Protein 9H2D (pdb70)

Organism: Homo sapiens (NCBI:txid9606)

Foldseek 3Di:
DDDDVLCLVVLLVVLLCVQLDPPLQALVNLVVLVVNLVVLLVSLVVCVVVVVDPDVSSVVSVVSNLLSLLSNLLSLLRVDPLSLVLNLLSLVLCLLVQLRHQNLVSLLSNLVSCVVVPVNLSNLQSLVQSLLLQVCLVVVHLVPDDCVQQVQASRDSDHDRDNDRSDDPVSNVVSVVVSVVVVVDDDNHADDDPLRARFQGQASSVPGHGAQQASRRGTGADDQWDAFQAPSYIHRVVSVVSLVVCCVVPVRPSSVVSVVVVCVSRPHDD/DDDVLLVLLLCVLLDPDLQALVNLVVLVVNLVVLLVVLVVVPPDVNVVSVVSNLLSLLSNLLSLLRVFVLSLVLNLLSLVLCLLVLLSHQNLVSLCSNLVSCVVVVVNLSNLVSLVVSLVLQVVLVVVDLVVDDPVQQPQASRDRDHDRDNDRSDDPVVNVVSVVVNVVVVVVPPDDNHADDDPLRGRFQGQARSVPGHRAQAASRRGTGAPDCWDAFPAPSYIHRVVSVVSLVVSCVVPVRPSSVVSVVVCCVNRPHD

Nearest PDB structures (foldseek):
  9h2d-assembly1_A  TM=1.004E+00  e=1.108E-40  Homo sapiens
  9h2d-assembly2_B  TM=9.892E-01  e=3.860E-35  Homo sapiens
  2fbn-assembly1_B  TM=4.652E-01  e=8.763E-01  Plasmodium falciparum
  6z0c-assembly4_D  TM=2.435E-01  e=2.844E+00  Escherichia coli
  9h2d-assembly2_B  TM=1.004E+00  e=1.175E-40  Homo sapiens

Structure (mmCIF, N/CA/C/O backbone):
data_9H2D
#
_entry.id   9H2D
#
_cell.length_a   46.967
_cell.length_b   90.507
_cell.length_c   67.423
_cell.angle_alpha   90.00
_cell.angle_beta   97.42
_cell.angle_gamma   90.00
#
_symmetry.space_group_name_H-M   'P 1 21 1'
#
loop_
_entity.id
_entity.type
_entity.pdbx_description
1 polymer 'Intraflagellar transport protein 172 homolog'
2 non-polymer '4-(2-HYDROXYETHYL)-1-PIPERAZINE ETHANESULFONIC ACID'
3 non-polymer 'CHLORIDE ION'
4 water water
#
loop_
_atom_site.group_PDB
_atom_site.id
_atom_site.type_symbol
_atom_site.label_atom_id
_atom_site.label_alt_id
_atom_site.label_comp_id
_atom_site.label_asym_id
_atom_site.label_entity_id
_atom_site.label_seq_id
_atom_site.pdbx_PDB_ins_code
_atom_site.Cartn_x
_atom_site.Cartn_y
_atom_site.Cartn_z
_atom_site.occupancy
_atom_site.B_iso_or_equiv
_atom_site.auth_seq_id
_atom_site.auth_comp_id
_atom_site.auth_asym_id
_atom_site.auth_atom_id
_atom_site.pdbx_PDB_model_num
ATOM 1 N N . ALA A 1 1 ? 42.140 -17.455 19.433 1.00 95.58 1471 ALA A N 1
ATOM 2 C CA . ALA A 1 1 ? 41.028 -18.220 18.871 1.00 110.19 1471 ALA A CA 1
ATOM 3 C C . ALA A 1 1 ? 41.175 -19.715 19.163 1.00 107.07 1471 ALA A C 1
ATOM 4 O O . ALA A 1 1 ? 41.996 -20.394 18.529 1.00 122.96 1471 ALA A O 1
ATOM 6 N N . PRO A 1 2 ? 40.395 -20.223 20.149 1.00 79.01 1472 PRO A N 1
ATOM 7 C CA . PRO A 1 2 ? 40.449 -21.653 20.484 1.00 78.76 1472 PRO A CA 1
ATOM 8 C C . PRO A 1 2 ? 39.261 -22.433 19.946 1.00 77.37 1472 PRO A C 1
ATOM 9 O O . PRO A 1 2 ? 38.198 -21.859 19.693 1.00 78.10 1472 PRO A O 1
ATOM 13 N N . ALA A 1 3 ? 39.422 -23.741 19.787 1.00 76.60 1473 ALA A N 1
ATOM 14 C CA . ALA A 1 3 ? 38.339 -24.568 19.294 1.00 74.49 1473 ALA A CA 1
ATOM 15 C C . ALA A 1 3 ? 37.370 -24.916 20.413 1.00 72.19 1473 ALA A C 1
ATOM 16 O O . ALA A 1 3 ? 37.733 -25.000 21.590 1.00 72.61 1473 ALA A O 1
ATOM 18 N N . ASN A 1 4 ? 36.121 -25.126 20.024 1.00 69.85 1474 ASN A N 1
ATOM 19 C CA . ASN A 1 4 ? 35.048 -25.532 20.929 1.00 69.97 1474 ASN A CA 1
ATOM 20 C C . ASN A 1 4 ? 34.538 -26.893 20.479 1.00 66.83 1474 ASN A C 1
ATOM 21 O O . ASN A 1 4 ? 33.458 -26.990 19.887 1.00 74.76 1474 ASN A O 1
ATOM 26 N N . PRO A 1 5 ? 35.303 -27.963 20.723 1.00 68.47 1475 PRO A N 1
ATOM 27 C CA . PRO A 1 5 ? 34.940 -29.261 20.128 1.00 68.24 1475 PRO A CA 1
ATOM 28 C C . PRO A 1 5 ? 33.549 -29.756 20.506 1.00 65.48 1475 PRO A C 1
ATOM 29 O O . PRO A 1 5 ? 32.940 -30.475 19.707 1.00 64.75 1475 PRO A O 1
ATOM 33 N N . GLN A 1 6 ? 33.015 -29.387 21.670 1.00 64.22 1476 GLN A N 1
ATOM 34 C CA . GLN A 1 6 ? 31.673 -29.826 22.062 1.00 71.32 1476 GLN A CA 1
ATOM 35 C C . GLN A 1 6 ? 30.567 -28.824 21.720 1.00 67.84 1476 GLN A C 1
ATOM 36 O O . GLN A 1 6 ? 29.381 -29.141 21.913 1.00 58.04 1476 GLN A O 1
ATOM 42 N N . ASN A 1 7 ? 30.922 -27.639 21.201 1.00 60.41 1477 ASN A N 1
ATOM 43 C CA . ASN A 1 7 ? 29.986 -26.634 20.694 1.00 58.86 1477 ASN A CA 1
ATOM 44 C C . ASN A 1 7 ? 29.199 -25.939 21.793 1.00 57.37 1477 ASN A C 1
ATOM 45 O O . ASN A 1 7 ? 28.102 -25.451 21.540 1.00 55.71 1477 ASN A O 1
ATOM 50 N N . PHE A 1 8 ? 29.734 -25.902 23.016 1.00 65.60 1478 PHE A N 1
ATOM 51 C CA . PHE A 1 8 ? 29.072 -25.207 24.119 1.00 62.44 1478 PHE A CA 1
ATOM 52 C C . PHE A 1 8 ? 28.655 -23.785 23.735 1.00 56.32 1478 PHE A C 1
ATOM 53 O O . PHE A 1 8 ? 27.522 -23.370 23.995 1.00 54.71 1478 PHE A O 1
ATOM 61 N N . ASN A 1 9 ? 29.563 -23.027 23.104 1.00 57.83 1479 ASN A N 1
ATOM 62 C CA . ASN A 1 9 ? 29.265 -21.638 22.768 1.00 57.58 1479 ASN A CA 1
ATOM 63 C C . ASN A 1 9 ? 28.104 -21.547 21.792 1.00 55.96 1479 ASN A C 1
ATOM 64 O O . ASN A 1 9 ? 27.194 -20.730 21.976 1.00 63.36 1479 ASN A O 1
ATOM 69 N N . ILE A 1 10 ? 28.093 -22.410 20.777 1.00 56.01 1480 ILE A N 1
ATOM 70 C CA . ILE A 1 10 ? 27.046 -22.368 19.762 1.00 54.68 1480 ILE A CA 1
ATOM 71 C C . ILE A 1 10 ? 25.682 -22.613 20.396 1.00 54.93 1480 ILE A C 1
ATOM 72 O O . ILE A 1 10 ? 24.715 -21.880 20.156 1.00 54.80 1480 ILE A O 1
ATOM 77 N N . TYR A 1 11 ? 25.580 -23.667 21.198 1.00 65.60 1481 TYR A N 1
ATOM 78 C CA . TYR A 1 11 ? 24.282 -24.034 21.741 1.00 61.55 1481 TYR A CA 1
ATOM 79 C C . TYR A 1 11 ? 23.807 -23.016 22.762 1.00 52.54 1481 TYR A C 1
ATOM 80 O O . TYR A 1 11 ? 22.622 -22.673 22.793 1.00 48.20 1481 TYR A O 1
ATOM 89 N N . LYS A 1 12 ? 24.721 -22.509 23.597 1.00 59.21 1482 LYS A N 1
ATOM 90 C CA . LYS A 1 12 ? 24.337 -21.460 24.532 1.00 56.09 1482 LYS A CA 1
ATOM 91 C C . LYS A 1 12 ? 23.812 -20.245 23.776 1.00 53.10 1482 LYS A C 1
ATOM 92 O O . LYS A 1 12 ? 22.796 -19.651 24.160 1.00 48.91 1482 LYS A O 1
ATOM 98 N N A ARG A 1 13 ? 24.479 -19.893 22.670 0.47 52.37 1483 ARG A N 1
ATOM 99 N N B ARG A 1 13 ? 24.475 -19.870 22.685 0.53 51.96 1483 ARG A N 1
ATOM 100 C CA A ARG A 1 13 ? 24.078 -18.743 21.868 0.47 55.04 1483 ARG A CA 1
ATOM 101 C CA B ARG A 1 13 ? 24.065 -18.669 21.973 0.53 55.27 1483 ARG A CA 1
ATOM 102 C C A ARG A 1 13 ? 22.685 -18.934 21.285 0.47 53.49 1483 ARG A C 1
ATOM 103 C C B ARG A 1 13 ? 22.696 -18.841 21.329 0.53 54.27 1483 ARG A C 1
ATOM 104 O O A ARG A 1 13 ? 21.858 -18.016 21.318 0.47 48.56 1483 ARG A O 1
ATOM 105 O O B ARG A 1 13 ? 21.890 -17.907 21.325 0.53 49.29 1483 ARG A O 1
ATOM 120 N N A ILE A 1 14 ? 22.415 -20.103 20.708 0.47 48.69 1484 ILE A N 1
ATOM 121 N N B ILE A 1 14 ? 22.416 -20.012 20.764 0.53 48.71 1484 ILE A N 1
ATOM 122 C CA A ILE A 1 14 ? 21.112 -20.284 20.077 0.47 49.64 1484 ILE A CA 1
ATOM 123 C CA B ILE A 1 14 ? 21.126 -20.178 20.108 0.53 49.57 1484 ILE A CA 1
ATOM 124 C C A ILE A 1 14 ? 20.005 -20.296 21.127 0.47 53.38 1484 ILE A C 1
ATOM 125 C C B ILE A 1 14 ? 20.007 -20.262 21.143 0.53 53.87 1484 ILE A C 1
ATOM 126 O O A ILE A 1 14 ? 18.925 -19.742 20.900 0.47 49.45 1484 ILE A O 1
ATOM 127 O O B ILE A 1 14 ? 18.918 -19.723 20.925 0.53 49.48 1484 ILE A O 1
ATOM 136 N N . PHE A 1 15 ? 20.265 -20.881 22.303 1.00 49.90 1485 PHE A N 1
ATOM 137 C CA . PHE A 1 15 ? 19.310 -20.775 23.407 1.00 50.44 1485 PHE A CA 1
ATOM 138 C C . PHE A 1 15 ? 19.011 -19.306 23.721 1.00 44.77 1485 PHE A C 1
ATOM 139 O O . PHE A 1 15 ? 17.847 -18.878 23.731 1.00 51.73 1485 PHE A O 1
ATOM 147 N N . THR A 1 16 ? 20.064 -18.523 23.970 1.00 48.19 1486 THR A N 1
ATOM 148 C CA . THR A 1 16 ? 19.896 -17.115 24.327 1.00 51.76 1486 THR A CA 1
ATOM 149 C C . THR A 1 16 ? 19.107 -16.363 23.264 1.00 57.72 1486 THR A C 1
ATOM 150 O O . THR A 1 16 ? 18.123 -15.681 23.565 1.00 60.95 1486 THR A O 1
ATOM 154 N N . ASP A 1 17 ? 19.506 -16.500 22.008 1.00 46.41 1487 ASP A N 1
ATOM 155 C CA . ASP A 1 17 ? 18.791 -15.837 20.930 1.00 47.90 1487 ASP A CA 1
ATOM 156 C C . ASP A 1 17 ? 17.334 -16.263 20.891 1.00 54.45 1487 ASP A C 1
ATOM 157 O O . ASP A 1 17 ? 16.440 -15.432 20.705 1.00 47.94 1487 ASP A O 1
ATOM 162 N N . MET A 1 18 ? 17.071 -17.561 21.053 1.00 58.49 1488 MET A N 1
ATOM 163 C CA . MET A 1 18 ? 15.718 -18.046 20.910 1.00 42.25 1488 MET A CA 1
ATOM 164 C C . MET A 1 18 ? 14.816 -17.486 22.003 1.00 49.01 1488 MET A C 1
ATOM 165 O O . MET A 1 18 ? 13.672 -17.118 21.739 1.00 40.84 1488 MET A O 1
ATOM 170 N N . VAL A 1 19 ? 15.301 -17.431 23.243 1.00 47.96 1489 VAL A N 1
ATOM 171 C CA . VAL A 1 19 ? 14.417 -16.983 24.317 1.00 44.47 1489 VAL A CA 1
ATOM 172 C C . VAL A 1 19 ? 14.275 -15.470 24.368 1.00 56.35 1489 VAL A C 1
ATOM 173 O O . VAL A 1 19 ? 13.373 -14.955 25.055 1.00 43.46 1489 VAL A O 1
ATOM 177 N N . SER A 1 20 ? 15.127 -14.736 23.654 1.00 43.00 1490 SER A N 1
ATOM 178 C CA . SER A 1 20 ? 14.945 -13.304 23.489 1.00 53.34 1490 SER A CA 1
ATOM 179 C C . SER A 1 20 ? 14.298 -12.949 22.155 1.00 52.73 1490 SER A C 1
ATOM 180 O O . SER A 1 20 ? 14.161 -11.764 21.849 1.00 58.25 1490 SER A O 1
ATOM 183 N N . SER A 1 21 ? 13.900 -13.942 21.353 1.00 56.28 1491 SER A N 1
ATOM 184 C CA . SER A 1 21 ? 13.332 -13.640 20.048 1.00 51.19 1491 SER A CA 1
ATOM 185 C C . SER A 1 21 ? 11.845 -13.288 20.188 1.00 53.94 1491 SER A C 1
ATOM 186 O O . SER A 1 21 ? 11.195 -13.674 21.169 1.00 49.50 1491 SER A O 1
ATOM 189 N N . PRO A 1 22 ? 11.308 -12.483 19.271 1.00 55.18 1492 PRO A N 1
ATOM 190 C CA . PRO A 1 22 ? 9.895 -12.098 19.356 1.00 48.20 1492 PRO A CA 1
ATOM 191 C C . PRO A 1 22 ? 8.966 -13.159 18.791 1.00 59.04 1492 PRO A C 1
ATOM 192 O O . PRO A 1 22 ? 9.371 -14.053 18.044 1.00 53.93 1492 PRO A O 1
ATOM 196 N N . GLY A 1 23 ? 7.690 -13.028 19.159 1.00 59.64 1493 GLY A N 1
ATOM 197 C CA . GLY A 1 23 ? 6.648 -13.851 18.576 1.00 57.70 1493 GLY A CA 1
ATOM 198 C C . GLY A 1 23 ? 6.687 -15.293 19.015 1.00 59.90 1493 GLY A C 1
ATOM 199 O O . GLY A 1 23 ? 6.308 -16.181 18.244 1.00 71.84 1493 GLY A O 1
ATOM 200 N N . THR A 1 24 ? 7.159 -15.556 20.228 1.00 48.01 1494 THR A N 1
ATOM 201 C CA . THR A 1 24 ? 7.355 -16.924 20.687 1.00 44.95 1494 THR A CA 1
ATOM 202 C C . THR A 1 24 ? 6.329 -17.360 21.720 1.00 46.20 1494 THR A C 1
ATOM 203 O O . THR A 1 24 ? 6.365 -18.525 22.146 1.00 40.68 1494 THR A O 1
ATOM 207 N N . ASN A 1 25 ? 5.422 -16.466 22.136 1.00 39.30 1495 ASN A N 1
ATOM 208 C CA . ASN A 1 25 ? 4.385 -16.791 23.122 1.00 52.13 1495 ASN A CA 1
ATOM 209 C C . ASN A 1 25 ? 3.063 -17.147 22.438 1.00 53.68 1495 ASN A C 1
ATOM 210 O O . ASN A 1 25 ? 2.047 -16.494 22.665 1.00 55.94 1495 ASN A O 1
ATOM 215 N N . CYS A 1 26 ? 3.075 -18.157 21.566 1.00 58.09 1496 CYS A N 1
ATOM 216 C CA . CYS A 1 26 ? 1.840 -18.615 20.924 1.00 52.70 1496 CYS A CA 1
ATOM 217 C C . CYS A 1 26 ? 2.022 -20.081 20.558 1.00 49.68 1496 CYS A C 1
ATOM 218 O O . CYS A 1 26 ? 3.152 -20.580 20.496 1.00 47.27 1496 CYS A O 1
ATOM 221 N N . ALA A 1 27 ? 0.893 -20.764 20.312 1.00 33.84 1497 ALA A N 1
ATOM 222 C CA . ALA A 1 27 ? 0.921 -22.169 19.892 1.00 37.58 1497 ALA A CA 1
ATOM 223 C C . ALA A 1 27 ? 1.757 -22.362 18.635 1.00 40.55 1497 ALA A C 1
ATOM 224 O O . ALA A 1 27 ? 2.486 -23.350 18.506 1.00 42.90 1497 ALA A O 1
ATOM 226 N N . GLU A 1 28 ? 1.680 -21.408 17.709 1.00 45.77 1498 GLU A N 1
ATOM 227 C CA . GLU A 1 28 ? 2.351 -21.532 16.424 1.00 50.09 1498 GLU A CA 1
ATOM 228 C C . GLU A 1 28 ? 3.866 -21.593 16.565 1.00 58.07 1498 GLU A C 1
ATOM 229 O O . GLU A 1 28 ? 4.552 -21.991 15.619 1.00 45.49 1498 GLU A O 1
ATOM 235 N N . ALA A 1 29 ? 4.401 -21.219 17.719 1.00 49.67 1499 ALA A N 1
ATOM 236 C CA . ALA A 1 29 ? 5.836 -21.279 17.928 1.00 54.90 1499 ALA A CA 1
ATOM 237 C C . ALA A 1 29 ? 6.319 -22.660 18.353 1.00 46.50 1499 ALA A C 1
ATOM 238 O O . ALA A 1 29 ? 7.534 -22.825 18.526 1.00 51.82 1499 ALA A O 1
ATOM 240 N N . TYR A 1 30 ? 5.413 -23.645 18.476 1.00 45.46 1500 TYR A N 1
ATOM 241 C CA . TYR A 1 30 ? 5.763 -24.921 19.097 1.00 45.48 1500 TYR A CA 1
ATOM 242 C C . TYR A 1 30 ? 7.031 -25.516 18.496 1.00 38.57 1500 TYR A C 1
ATOM 243 O O . TYR A 1 30 ? 7.980 -25.829 19.219 1.00 48.65 1500 TYR A O 1
ATOM 252 N N . HIS A 1 31 ? 7.086 -25.616 17.167 1.00 39.23 1501 HIS A N 1
ATOM 253 C CA . HIS A 1 31 ? 8.170 -26.348 16.521 1.00 53.48 1501 HIS A CA 1
ATOM 254 C C . HIS A 1 31 ? 9.510 -25.661 16.688 1.00 54.93 1501 HIS A C 1
ATOM 255 O O . HIS A 1 31 ? 10.534 -26.344 16.680 1.00 42.99 1501 HIS A O 1
ATOM 262 N N . SER A 1 32 ? 9.524 -24.345 16.918 1.00 42.48 1502 SER A N 1
ATOM 263 C CA . SER A 1 32 ? 10.794 -23.693 17.162 1.00 49.52 1502 SER A CA 1
ATOM 264 C C . SER A 1 32 ? 11.283 -24.012 18.558 1.00 46.74 1502 SER A C 1
ATOM 265 O O . SER A 1 32 ? 12.467 -24.293 18.758 1.00 41.26 1502 SER A O 1
ATOM 268 N N . TRP A 1 33 ? 10.369 -24.064 19.517 1.00 36.98 1503 TRP A N 1
ATOM 269 C CA . TRP A 1 33 ? 10.752 -24.439 20.873 1.00 45.17 1503 TRP A CA 1
ATOM 270 C C . TRP A 1 33 ? 11.138 -25.919 20.934 1.00 37.28 1503 TRP A C 1
ATOM 271 O O . TRP A 1 33 ? 12.194 -26.280 21.469 1.00 45.21 1503 TRP A O 1
ATOM 282 N N . ALA A 1 34 ? 10.313 -26.782 20.333 1.00 44.25 1504 ALA A N 1
ATOM 283 C CA . ALA A 1 34 ? 10.594 -28.212 20.321 1.00 47.45 1504 ALA A CA 1
ATOM 284 C C . ALA A 1 34 ? 11.969 -28.485 19.712 1.00 47.93 1504 ALA A C 1
ATOM 285 O O . ALA A 1 34 ? 12.789 -29.198 20.305 1.00 50.38 1504 ALA A O 1
ATOM 287 N N . ASP A 1 35 ? 12.256 -27.852 18.564 1.00 48.61 1505 ASP A N 1
ATOM 288 C CA . ASP A 1 35 ? 13.577 -27.918 17.939 1.00 50.03 1505 ASP A CA 1
ATOM 289 C C . ASP A 1 35 ? 14.682 -27.550 18.919 1.00 58.42 1505 ASP A C 1
ATOM 290 O O . ASP A 1 35 ? 15.643 -28.310 19.099 1.00 51.73 1505 ASP A O 1
ATOM 295 N N . LEU A 1 36 ? 14.576 -26.382 19.559 1.00 52.50 1506 LEU A N 1
ATOM 296 C CA . LEU A 1 36 ? 15.593 -26.032 20.544 1.00 44.10 1506 LEU A CA 1
ATOM 297 C C . LEU A 1 36 ? 15.684 -27.129 21.593 1.00 45.17 1506 LEU A C 1
ATOM 298 O O . LEU A 1 36 ? 16.766 -27.663 21.856 1.00 44.34 1506 LEU A O 1
ATOM 303 N N . ARG A 1 37 ? 14.522 -27.541 22.124 1.00 44.31 1507 ARG A N 1
ATOM 304 C CA . ARG A 1 37 ? 14.476 -28.630 23.095 1.00 40.30 1507 ARG A CA 1
ATOM 305 C C . ARG A 1 37 ? 15.254 -29.832 22.584 1.00 44.29 1507 ARG A C 1
ATOM 306 O O . ARG A 1 37 ? 16.139 -30.359 23.269 1.00 44.79 1507 ARG A O 1
ATOM 314 N N . ASP A 1 38 ? 14.985 -30.211 21.338 1.00 40.70 1508 ASP A N 1
ATOM 315 C CA . ASP A 1 38 ? 15.552 -31.436 20.821 1.00 41.53 1508 ASP A CA 1
ATOM 316 C C . ASP A 1 38 ? 17.077 -31.321 20.701 1.00 53.60 1508 ASP A C 1
ATOM 317 O O . ASP A 1 38 ? 17.805 -32.209 21.172 1.00 45.84 1508 ASP A O 1
ATOM 322 N N . VAL A 1 39 ? 17.586 -30.193 20.185 1.00 46.59 1509 VAL A N 1
ATOM 323 C CA . VAL A 1 39 ? 19.033 -30.107 20.029 1.00 44.71 1509 VAL A CA 1
ATOM 324 C C . VAL A 1 39 ? 19.684 -30.114 21.399 1.00 49.47 1509 VAL A C 1
ATOM 325 O O . VAL A 1 39 ? 20.708 -30.788 21.611 1.00 52.95 1509 VAL A O 1
ATOM 329 N N . LEU A 1 40 ? 19.042 -29.465 22.379 1.00 46.32 1510 LEU A N 1
ATOM 330 C CA . LEU A 1 40 ? 19.650 -29.457 23.702 1.00 46.19 1510 LEU A CA 1
ATOM 331 C C . LEU A 1 40 ? 19.647 -30.872 24.283 1.00 54.93 1510 LEU A C 1
ATOM 332 O O . LEU A 1 40 ? 20.640 -31.314 24.892 1.00 46.69 1510 LEU A O 1
ATOM 337 N N . PHE A 1 41 ? 18.572 -31.625 24.029 1.00 44.51 1511 PHE A N 1
ATOM 338 C CA . PHE A 1 41 ? 18.529 -32.996 24.515 1.00 44.98 1511 PHE A CA 1
ATOM 339 C C . PHE A 1 41 ? 19.664 -33.786 23.893 1.00 48.03 1511 PHE A C 1
ATOM 340 O O . PHE A 1 41 ? 20.415 -34.490 24.590 1.00 53.29 1511 PHE A O 1
ATOM 348 N N . ASN A 1 42 ? 19.843 -33.631 22.576 1.00 53.33 1512 ASN A N 1
ATOM 349 C CA . ASN A 1 42 ? 20.895 -34.380 21.923 1.00 48.06 1512 ASN A CA 1
ATOM 350 C C . ASN A 1 42 ? 22.246 -33.986 22.505 1.00 65.76 1512 ASN A C 1
ATOM 351 O O . ASN A 1 42 ? 23.095 -34.853 22.780 1.00 54.11 1512 ASN A O 1
ATOM 356 N N . LEU A 1 43 ? 22.426 -32.686 22.789 1.00 55.59 1513 LEU A N 1
ATOM 357 C CA . LEU A 1 43 ? 23.693 -32.242 23.355 1.00 55.09 1513 LEU A CA 1
ATOM 358 C C . LEU A 1 43 ? 23.919 -32.889 24.709 1.00 51.19 1513 LEU A C 1
ATOM 359 O O . LEU A 1 43 ? 25.027 -33.361 25.005 1.00 54.60 1513 LEU A O 1
ATOM 364 N N . CYS A 1 44 ? 22.869 -32.963 25.531 1.00 49.96 1514 CYS A N 1
ATOM 365 C CA . CYS A 1 44 ? 23.078 -33.520 26.856 1.00 57.77 1514 CYS A CA 1
ATOM 366 C C . CYS A 1 44 ? 23.333 -35.010 26.739 1.00 51.61 1514 CYS A C 1
ATOM 367 O O . CYS A 1 44 ? 24.202 -35.552 27.440 1.00 57.26 1514 CYS A O 1
ATOM 370 N N . GLU A 1 45 ? 22.779 -35.606 25.680 1.00 55.34 1515 GLU A N 1
ATOM 371 C CA . GLU A 1 45 ? 22.994 -37.017 25.397 1.00 69.64 1515 GLU A CA 1
ATOM 372 C C . GLU A 1 45 ? 24.451 -37.278 25.056 1.00 69.67 1515 GLU A C 1
ATOM 373 O O . GLU A 1 45 ? 24.970 -38.368 25.322 1.00 67.52 1515 GLU A O 1
ATOM 379 N N . ASN A 1 46 ? 25.138 -36.275 24.518 1.00 60.79 1516 ASN A N 1
ATOM 380 C CA . ASN A 1 46 ? 26.532 -36.477 24.186 1.00 66.92 1516 ASN A CA 1
ATOM 381 C C . ASN A 1 46 ? 27.433 -36.132 25.358 1.00 65.37 1516 ASN A C 1
ATOM 382 O O . ASN A 1 46 ? 28.440 -36.821 25.575 1.00 74.15 1516 ASN A O 1
ATOM 387 N N . LEU A 1 47 ? 27.010 -35.199 26.217 1.00 65.43 1517 LEU A N 1
ATOM 388 C CA . LEU A 1 47 ? 27.867 -34.825 27.336 1.00 69.53 1517 LEU A CA 1
ATOM 389 C C . LEU A 1 47 ? 28.094 -36.007 28.268 1.00 78.39 1517 LEU A C 1
ATOM 390 O O . LEU A 1 47 ? 29.244 -36.349 28.586 1.00 100.09 1517 LEU A O 1
ATOM 395 N N . VAL A 1 48 ? 27.015 -36.716 28.619 1.00 81.09 1518 VAL A N 1
ATOM 396 C CA . VAL A 1 48 ? 27.137 -37.869 29.508 1.00 94.09 1518 VAL A CA 1
ATOM 397 C C . VAL A 1 48 ? 28.029 -38.933 28.878 1.00 99.46 1518 VAL A C 1
ATOM 398 O O . VAL A 1 48 ? 28.826 -39.580 29.571 1.00 101.03 1518 VAL A O 1
ATOM 402 N N . LYS A 1 49 ? 27.950 -39.103 27.548 1.00 95.54 1519 LYS A N 1
ATOM 403 C CA . LYS A 1 49 ? 28.822 -40.084 26.913 1.00 100.20 1519 LYS A CA 1
ATOM 404 C C . LYS A 1 49 ? 30.271 -39.613 26.956 1.00 111.19 1519 LYS A C 1
ATOM 405 O O . LYS A 1 49 ? 31.178 -40.394 27.273 1.00 117.44 1519 LYS A O 1
ATOM 411 N N . SER A 1 50 ? 30.502 -38.327 26.683 1.00 111.76 1520 SER A N 1
ATOM 412 C CA . SER A 1 50 ? 31.863 -37.837 26.536 1.00 120.60 1520 SER A CA 1
ATOM 413 C C . SER A 1 50 ? 32.574 -37.711 27.869 1.00 130.41 1520 SER A C 1
ATOM 414 O O . SER A 1 50 ? 33.774 -37.419 27.883 1.00 136.55 1520 SER A O 1
ATOM 417 N N . SER A 1 51 ? 31.859 -37.932 28.972 1.00 130.82 1521 SER A N 1
ATOM 418 C CA . SER A 1 51 ? 32.373 -37.927 30.335 1.00 142.57 1521 SER A CA 1
ATOM 419 C C . SER A 1 51 ? 32.727 -36.531 30.827 1.00 138.36 1521 SER A C 1
ATOM 420 O O . SER A 1 51 ? 33.284 -36.396 31.923 1.00 151.51 1521 SER A O 1
ATOM 423 N N . GLU A 1 52 ? 32.426 -35.483 30.061 1.00 125.59 1522 GLU A N 1
ATOM 424 C CA . GLU A 1 52 ? 32.441 -34.147 30.646 1.00 127.54 1522 GLU A CA 1
ATOM 425 C C . GLU A 1 52 ? 31.137 -33.835 31.376 1.00 127.57 1522 GLU A C 1
ATOM 426 O O . GLU A 1 52 ? 30.859 -32.665 31.679 1.00 122.22 1522 GLU A O 1
ATOM 432 N N . ALA A 1 53 ? 30.352 -34.871 31.669 1.00 121.99 1523 ALA A N 1
ATOM 433 C CA . ALA A 1 53 ? 29.121 -34.712 32.423 1.00 116.29 1523 ALA A CA 1
ATOM 434 C C . ALA A 1 53 ? 29.399 -34.139 33.809 1.00 113.72 1523 ALA A C 1
ATOM 435 O O . ALA A 1 53 ? 30.450 -34.379 34.411 1.00 121.12 1523 ALA A O 1
ATOM 437 N N . ASN A 1 54 ? 28.442 -33.356 34.298 1.00 104.64 1524 ASN A N 1
ATOM 438 C CA . ASN A 1 54 ? 28.332 -32.814 35.649 1.00 106.01 1524 ASN A CA 1
ATOM 439 C C . ASN A 1 54 ? 29.298 -31.662 35.906 1.00 97.16 1524 ASN A C 1
ATOM 440 O O . ASN A 1 54 ? 29.311 -31.119 37.021 1.00 91.77 1524 ASN A O 1
ATOM 445 N N . SER A 1 55 ? 30.100 -31.265 34.921 1.00 102.68 1525 SER A N 1
ATOM 446 C CA . SER A 1 55 ? 30.705 -29.948 34.935 1.00 99.87 1525 SER A CA 1
ATOM 447 C C . SER A 1 55 ? 29.598 -28.898 34.887 1.00 103.54 1525 SER A C 1
ATOM 448 O O . SER A 1 55 ? 28.495 -29.167 34.396 1.00 97.70 1525 SER A O 1
ATOM 451 N N . PRO A 1 56 ? 29.854 -27.704 35.427 1.00 103.49 1526 PRO A N 1
ATOM 452 C CA . PRO A 1 56 ? 28.808 -26.667 35.430 1.00 101.88 1526 PRO A CA 1
ATOM 453 C C . PRO A 1 56 ? 28.242 -26.375 34.049 1.00 100.09 1526 PRO A C 1
ATOM 454 O O . PRO A 1 56 ? 27.122 -25.863 33.956 1.00 103.95 1526 PRO A O 1
ATOM 458 N N . ALA A 1 57 ? 28.979 -26.664 32.974 1.00 98.50 1527 ALA A N 1
ATOM 459 C CA . ALA A 1 57 ? 28.416 -26.482 31.642 1.00 92.26 1527 ALA A CA 1
ATOM 460 C C . ALA A 1 57 ? 27.392 -27.566 31.321 1.00 98.24 1527 ALA A C 1
ATOM 461 O O . ALA A 1 57 ? 26.332 -27.267 30.760 1.00 98.78 1527 ALA A O 1
ATOM 463 N N . HIS A 1 58 ? 27.672 -28.826 31.684 1.00 90.10 1528 HIS A N 1
ATOM 464 C CA . HIS A 1 58 ? 26.644 -29.860 31.567 1.00 86.66 1528 HIS A CA 1
ATOM 465 C C . HIS A 1 58 ? 25.390 -29.475 32.346 1.00 80.31 1528 HIS A C 1
ATOM 466 O O . HIS A 1 58 ? 24.273 -29.550 31.821 1.00 76.14 1528 HIS A O 1
ATOM 473 N N . GLU A 1 59 ? 25.558 -29.040 33.599 1.00 66.20 1529 GLU A N 1
ATOM 474 C CA . GLU A 1 59 ? 24.394 -28.762 34.422 1.00 75.27 1529 GLU A CA 1
ATOM 475 C C . GLU A 1 59 ? 23.643 -27.539 33.918 1.00 75.11 1529 GLU A C 1
ATOM 476 O O . GLU A 1 59 ? 22.407 -27.523 33.923 1.00 60.38 1529 GLU A O 1
ATOM 482 N N . GLU A 1 60 ? 24.359 -26.531 33.421 1.00 56.08 1530 GLU A N 1
ATOM 483 C CA . GLU A 1 60 ? 23.642 -25.394 32.873 1.00 70.24 1530 GLU A CA 1
ATOM 484 C C . GLU A 1 60 ? 22.948 -25.768 31.573 1.00 59.82 1530 GLU A C 1
ATOM 485 O O . GLU A 1 60 ? 21.873 -25.245 31.284 1.00 53.24 1530 GLU A O 1
ATOM 491 N N . PHE A 1 61 ? 23.516 -26.684 30.785 1.00 50.14 1531 PHE A N 1
ATOM 492 C CA . PHE A 1 61 ? 22.785 -27.113 29.599 1.00 55.07 1531 PHE A CA 1
ATOM 493 C C . PHE A 1 61 ? 21.575 -27.964 29.957 1.00 49.76 1531 PHE A C 1
ATOM 494 O O . PHE A 1 61 ? 20.592 -27.968 29.216 1.00 51.65 1531 PHE A O 1
ATOM 502 N N . LYS A 1 62 ? 21.644 -28.721 31.051 1.00 52.52 1532 LYS A N 1
ATOM 503 C CA . LYS A 1 62 ? 20.456 -29.426 31.528 1.00 59.12 1532 LYS A CA 1
ATOM 504 C C . LYS A 1 62 ? 19.379 -28.422 31.912 1.00 54.54 1532 LYS A C 1
ATOM 505 O O . LYS A 1 62 ? 18.199 -28.601 31.585 1.00 54.72 1532 LYS A O 1
ATOM 511 N N . THR A 1 63 ? 19.775 -27.336 32.586 1.00 53.46 1533 THR A N 1
ATOM 512 C CA . THR A 1 63 ? 18.798 -26.305 32.921 1.00 57.70 1533 THR A CA 1
ATOM 513 C C . THR A 1 63 ? 18.215 -25.671 31.664 1.00 44.64 1533 THR A C 1
ATOM 514 O O . THR A 1 63 ? 17.007 -25.440 31.578 1.00 49.21 1533 THR A O 1
ATOM 518 N N . MET A 1 64 ? 19.059 -25.375 30.681 1.00 51.19 1534 MET A N 1
ATOM 519 C CA . MET A 1 64 ? 18.551 -24.826 29.428 1.00 50.14 1534 MET A CA 1
ATOM 520 C C . MET A 1 64 ? 17.588 -25.803 28.755 1.00 48.58 1534 MET A C 1
ATOM 521 O O . MET A 1 64 ? 16.591 -25.390 28.147 1.00 42.66 1534 MET A O 1
ATOM 526 N N . LEU A 1 65 ? 17.901 -27.105 28.811 1.00 53.36 1535 LEU A N 1
ATOM 527 C CA . LEU A 1 65 ? 16.990 -28.117 28.286 1.00 46.60 1535 LEU A CA 1
ATOM 528 C C . LEU A 1 65 ? 15.656 -28.070 29.014 1.00 45.73 1535 LEU A C 1
ATOM 529 O O . LEU A 1 65 ? 14.591 -28.124 28.392 1.00 40.78 1535 LEU A O 1
ATOM 534 N N . LEU A 1 66 ? 15.699 -27.990 30.339 1.00 42.23 1536 LEU A N 1
ATOM 535 C CA . LEU A 1 66 ? 14.461 -27.942 31.104 1.00 46.41 1536 LEU A CA 1
ATOM 536 C C . LEU A 1 66 ? 13.637 -26.732 30.707 1.00 50.41 1536 LEU A C 1
ATOM 537 O O . LEU A 1 66 ? 12.414 -26.836 30.529 1.00 40.92 1536 LEU A O 1
ATOM 542 N N . ILE A 1 67 ? 14.307 -25.582 30.526 1.00 44.15 1537 ILE A N 1
ATOM 543 C CA . ILE A 1 67 ? 13.618 -24.352 30.148 1.00 49.96 1537 ILE A CA 1
ATOM 544 C C . ILE A 1 67 ? 12.987 -24.493 28.769 1.00 43.06 1537 ILE A C 1
ATOM 545 O O . ILE A 1 67 ? 11.832 -24.104 28.559 1.00 47.74 1537 ILE A O 1
ATOM 550 N N . ALA A 1 68 ? 13.744 -25.030 27.800 1.00 40.44 1538 ALA A N 1
ATOM 551 C CA . ALA A 1 68 ? 13.184 -25.223 26.463 1.00 46.34 1538 ALA A CA 1
ATOM 552 C C . ALA A 1 68 ? 11.993 -26.179 26.513 1.00 42.41 1538 ALA A C 1
ATOM 553 O O . ALA A 1 68 ? 11.032 -26.024 25.760 1.00 37.50 1538 ALA A O 1
ATOM 555 N N . HIS A 1 69 ? 12.047 -27.179 27.390 1.00 38.56 1539 HIS A N 1
ATOM 556 C CA . HIS A 1 69 ? 10.915 -28.088 27.528 1.00 37.99 1539 HIS A CA 1
ATOM 557 C C . HIS A 1 69 ? 9.687 -27.353 28.076 1.00 45.26 1539 HIS A C 1
ATOM 558 O O . HIS A 1 69 ? 8.580 -27.508 27.549 1.00 41.66 1539 HIS A O 1
ATOM 565 N N . TYR A 1 70 ? 9.876 -26.501 29.094 1.00 45.86 1540 TYR A N 1
ATOM 566 C CA . TYR A 1 70 ? 8.762 -25.675 29.593 1.00 41.88 1540 TYR A CA 1
ATOM 567 C C . TYR A 1 70 ? 8.161 -24.834 28.471 1.00 37.86 1540 TYR A C 1
ATOM 568 O O . TYR A 1 70 ? 6.945 -24.809 28.287 1.00 41.05 1540 TYR A O 1
ATOM 577 N N . TYR A 1 71 ? 9.001 -24.151 27.692 1.00 38.85 1541 TYR A N 1
ATOM 578 C CA . TYR A 1 71 ? 8.465 -23.336 26.602 1.00 38.68 1541 TYR A CA 1
ATOM 579 C C . TYR A 1 71 ? 7.734 -24.171 25.550 1.00 35.72 1541 TYR A C 1
ATOM 580 O O . TYR A 1 71 ? 6.681 -23.758 25.047 1.00 47.14 1541 TYR A O 1
ATOM 589 N N . ALA A 1 72 ? 8.301 -25.321 25.152 1.00 45.55 1542 ALA A N 1
ATOM 590 C CA . ALA A 1 72 ? 7.633 -26.139 24.141 1.00 41.40 1542 ALA A CA 1
ATOM 591 C C . ALA A 1 72 ? 6.302 -26.676 24.651 1.00 38.35 1542 ALA A C 1
ATOM 592 O O . ALA A 1 72 ? 5.315 -26.722 23.909 1.00 34.48 1542 ALA A O 1
ATOM 594 N N . THR A 1 73 ? 6.286 -27.138 25.896 1.00 35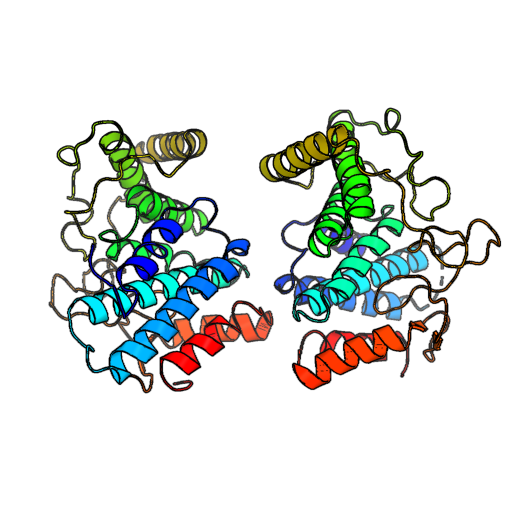.21 1543 THR A N 1
ATOM 595 C CA . THR A 1 73 ? 5.067 -27.638 26.494 1.00 37.92 1543 THR A CA 1
ATOM 596 C C . THR A 1 73 ? 4.058 -26.513 26.611 1.00 53.83 1543 THR A C 1
ATOM 597 O O . THR A 1 73 ? 2.856 -26.743 26.468 1.00 38.95 1543 THR A O 1
ATOM 601 N N . ARG A 1 74 ? 4.540 -25.281 26.830 1.00 49.02 1544 ARG A N 1
ATOM 602 C CA . ARG A 1 74 ? 3.643 -24.136 26.875 1.00 42.55 1544 ARG A CA 1
ATOM 603 C C . ARG A 1 74 ? 2.972 -23.909 25.528 1.00 36.48 1544 ARG A C 1
ATOM 604 O O . ARG A 1 74 ? 1.755 -23.717 25.464 1.00 41.61 1544 ARG A O 1
ATOM 612 N N . SER A 1 75 ? 3.741 -23.930 24.440 1.00 36.81 1545 SER A N 1
ATOM 613 C CA . SER A 1 75 ? 3.095 -23.753 23.141 1.00 33.82 1545 SER A CA 1
ATOM 614 C C . SER A 1 75 ? 2.094 -24.869 22.856 1.00 41.36 1545 SER A C 1
ATOM 615 O O . SER A 1 75 ? 0.983 -24.602 22.359 1.00 49.31 1545 SER A O 1
ATOM 618 N N . ALA A 1 76 ? 2.451 -26.120 23.191 1.00 37.07 1546 ALA A N 1
ATOM 619 C CA . ALA A 1 76 ? 1.485 -27.210 23.049 1.00 35.36 1546 ALA A CA 1
ATOM 620 C C . ALA A 1 76 ? 0.205 -26.911 23.826 1.00 43.77 1546 ALA A C 1
ATOM 621 O O . ALA A 1 76 ? -0.900 -27.000 23.284 1.00 40.80 1546 ALA A O 1
ATOM 623 N N . ALA A 1 77 ? 0.340 -26.539 25.100 1.00 41.34 1547 ALA A N 1
ATOM 624 C CA . ALA A 1 77 ? -0.828 -26.249 25.921 1.00 33.72 1547 ALA A CA 1
ATOM 625 C C . ALA A 1 77 ? -1.662 -25.104 25.340 1.00 42.73 1547 ALA A C 1
ATOM 626 O O . ALA A 1 77 ? -2.893 -25.126 25.419 1.00 45.22 1547 ALA A O 1
ATOM 628 N N . GLN A 1 78 ? -1.010 -24.087 24.774 1.00 48.77 1548 GLN A N 1
ATOM 629 C CA . GLN A 1 78 ? -1.714 -23.002 24.107 1.00 41.45 1548 GLN A CA 1
ATOM 630 C C . GLN A 1 78 ? -2.470 -23.485 22.883 1.00 53.80 1548 GLN A C 1
ATOM 631 O O . GLN A 1 78 ? -3.315 -22.744 22.361 1.00 44.41 1548 GLN A O 1
ATOM 637 N N . SER A 1 79 ? -2.187 -24.696 22.401 1.00 38.84 1549 SER A N 1
ATOM 638 C CA . SER A 1 79 ? -2.922 -25.139 21.219 1.00 43.17 1549 SER A CA 1
ATOM 639 C C . SER A 1 79 ? -4.365 -25.584 21.501 1.00 43.04 1549 SER A C 1
ATOM 640 O O . SER A 1 79 ? -5.168 -25.571 20.562 1.00 44.75 1549 SER A O 1
ATOM 643 N N . VAL A 1 80 ? -4.737 -25.975 22.731 1.00 46.09 1550 VAL A N 1
ATOM 644 C CA . VAL A 1 80 ? -6.122 -26.390 23.023 1.00 41.91 1550 VAL A CA 1
ATOM 645 C C . VAL A 1 80 ? -6.668 -25.664 24.250 1.00 45.88 1550 VAL A C 1
ATOM 646 O O . VAL A 1 80 ? -5.993 -25.546 25.281 1.00 45.23 1550 VAL A O 1
ATOM 650 N N . LYS A 1 81 ? -7.939 -25.259 24.159 1.00 51.54 1551 LYS A N 1
ATOM 651 C CA . LYS A 1 81 ? -8.542 -24.414 25.186 1.00 46.36 1551 LYS A CA 1
ATOM 652 C C . LYS A 1 81 ? -8.415 -25.029 26.575 1.00 48.89 1551 LYS A C 1
ATOM 653 O O . LYS A 1 81 ? -8.108 -24.326 27.552 1.00 42.66 1551 LYS A O 1
ATOM 659 N N A GLN A 1 82 ? -8.608 -26.343 26.678 0.53 36.77 1552 GLN A N 1
ATOM 660 N N B GLN A 1 82 ? -8.602 -26.349 26.682 0.47 36.98 1552 GLN A N 1
ATOM 661 C CA A GLN A 1 82 ? -8.663 -27.000 27.975 0.53 45.51 1552 GLN A CA 1
ATOM 662 C CA B GLN A 1 82 ? -8.655 -26.986 27.994 0.47 45.42 1552 GLN A CA 1
ATOM 663 C C A GLN A 1 82 ? -7.310 -27.070 28.693 0.53 44.64 1552 GLN A C 1
ATOM 664 C C B GLN A 1 82 ? -7.310 -27.022 28.718 0.47 44.87 1552 GLN A C 1
ATOM 665 O O A GLN A 1 82 ? -7.280 -27.513 29.850 0.53 48.37 1552 GLN A O 1
ATOM 666 O O B GLN A 1 82 ? -7.283 -27.396 29.899 0.47 48.38 1552 GLN A O 1
ATOM 677 N N . LEU A 1 83 ? -6.203 -26.654 28.064 1.00 41.91 1553 LEU A N 1
ATOM 678 C CA . LEU A 1 83 ? -4.904 -26.559 28.735 1.00 44.15 1553 LEU A CA 1
ATOM 679 C C . LEU A 1 83 ? -4.472 -25.115 29.045 1.00 42.25 1553 LEU A C 1
ATOM 680 O O . LEU A 1 83 ? -3.315 -24.904 29.427 1.00 39.42 1553 LEU A O 1
ATOM 685 N N A GLU A 1 84 ? -5.359 -24.132 28.834 0.43 40.98 1554 GLU A N 1
ATOM 686 N N B GLU A 1 84 ? -5.369 -24.131 28.942 0.57 40.50 1554 GLU A N 1
ATOM 687 C CA A GLU A 1 84 ? -5.038 -22.734 29.115 0.43 43.47 1554 GLU A CA 1
ATOM 688 C CA B GLU A 1 84 ? -5.001 -22.740 29.211 0.57 44.11 1554 GLU A CA 1
ATOM 689 C C A GLU A 1 84 ? -4.292 -22.573 30.439 0.43 40.22 1554 GLU A C 1
ATOM 690 C C B GLU A 1 84 ? -4.290 -22.582 30.558 0.57 39.92 1554 GLU A C 1
ATOM 691 O O A GLU A 1 84 ? -3.212 -21.974 30.495 0.43 45.28 1554 GLU A O 1
ATOM 692 O O B GLU A 1 84 ? -3.225 -21.959 30.640 0.57 41.15 1554 GLU A O 1
ATOM 703 N N A THR A 1 85 ? -4.846 -23.142 31.512 0.43 40.69 1555 THR A N 1
ATOM 704 N N B THR A 1 85 ? -4.857 -23.150 31.628 0.57 39.75 1555 THR A N 1
ATOM 705 C CA A THR A 1 85 ? -4.245 -22.989 32.832 0.43 37.06 1555 THR A CA 1
ATOM 706 C CA B THR A 1 85 ? -4.225 -23.012 32.938 0.57 37.12 1555 THR A CA 1
ATOM 707 C C A THR A 1 85 ? -2.837 -23.583 32.879 0.43 45.53 1555 THR A C 1
ATOM 708 C C B THR A 1 85 ? -2.821 -23.609 32.932 0.57 46.25 1555 THR A C 1
ATOM 709 O O A THR A 1 85 ? -1.925 -22.993 33.473 0.43 46.63 1555 THR A O 1
ATOM 710 O O B THR A 1 85 ? -1.893 -23.041 33.524 0.57 44.62 1555 THR A O 1
ATOM 717 N N . VAL A 1 86 ? -2.643 -24.748 32.253 1.00 44.99 1556 VAL A N 1
ATOM 718 C CA . VAL A 1 86 ? -1.309 -25.330 32.156 1.00 36.21 1556 VAL A CA 1
ATOM 719 C C . VAL A 1 86 ? -0.361 -24.325 31.518 1.00 36.58 1556 VAL A C 1
ATOM 720 O O . VAL A 1 86 ? 0.679 -23.988 32.092 1.00 40.71 1556 VAL A O 1
ATOM 724 N N . ALA A 1 87 ? -0.764 -23.750 30.376 1.00 40.06 1557 ALA A N 1
ATOM 725 C CA . ALA A 1 87 ? 0.111 -22.771 29.744 1.00 45.66 1557 ALA A CA 1
ATOM 726 C C . ALA A 1 87 ? 0.393 -21.621 30.709 1.00 47.70 1557 ALA A C 1
ATOM 727 O O . ALA A 1 87 ? 1.549 -21.186 30.866 1.00 45.13 1557 ALA A O 1
ATOM 729 N N . ALA A 1 88 ? -0.631 -21.193 31.451 1.00 36.18 1558 ALA A N 1
ATOM 730 C CA . ALA A 1 88 ? -0.410 -20.058 32.333 1.00 39.53 1558 ALA A CA 1
ATOM 731 C C . ALA A 1 88 ? 0.580 -20.443 33.410 1.00 40.14 1558 ALA A C 1
ATOM 732 O O . ALA A 1 88 ? 1.511 -19.680 33.703 1.00 40.88 1558 ALA A O 1
ATOM 734 N N A ARG A 1 89 ? 0.445 -21.643 33.973 0.55 39.08 1559 ARG A N 1
ATOM 735 N N B ARG A 1 89 ? 0.421 -21.648 33.982 0.45 38.74 1559 ARG A N 1
ATOM 736 C CA A ARG A 1 89 ? 1.355 -21.984 35.054 0.55 38.06 1559 ARG A CA 1
ATOM 737 C CA B ARG A 1 89 ? 1.325 -22.084 35.043 0.45 38.04 1559 ARG A CA 1
ATOM 738 C C A ARG A 1 89 ? 2.775 -22.114 34.526 0.55 40.80 1559 ARG A C 1
ATOM 739 C C B ARG A 1 89 ? 2.753 -22.119 34.523 0.45 40.43 1559 ARG A C 1
ATOM 740 O O A ARG A 1 89 ? 3.730 -21.709 35.206 0.55 40.23 1559 ARG A O 1
ATOM 741 O O B ARG A 1 89 ? 3.688 -21.678 35.208 0.45 41.09 1559 ARG A O 1
ATOM 756 N N . LEU A 1 90 ? 2.932 -22.557 33.274 1.00 41.25 1560 LEU A N 1
ATOM 757 C CA . LEU A 1 90 ? 4.281 -22.631 32.738 1.00 48.18 1560 LEU A CA 1
ATOM 758 C C . LEU A 1 90 ? 4.899 -21.237 32.676 1.00 37.89 1560 LEU A C 1
ATOM 759 O O . LEU A 1 90 ? 6.017 -21.049 33.161 1.00 45.39 1560 LEU A O 1
ATOM 764 N N . SER A 1 91 ? 4.145 -20.206 32.285 1.00 42.69 1561 SER A N 1
ATOM 765 C CA . SER A 1 91 ? 4.879 -18.939 32.274 1.00 43.39 1561 SER A CA 1
ATOM 766 C C . SER A 1 91 ? 5.123 -18.425 33.683 1.00 43.46 1561 SER A C 1
ATOM 767 O O . SER A 1 91 ? 6.198 -17.891 33.961 1.00 45.03 1561 SER A O 1
ATOM 770 N N . VAL A 1 92 ? 4.278 -18.791 34.636 1.00 50.59 1562 VAL A N 1
ATOM 771 C CA . VAL A 1 92 ? 4.589 -18.413 36.008 1.00 48.43 1562 VAL A CA 1
ATOM 772 C C . VAL A 1 92 ? 5.866 -19.110 36.447 1.00 46.77 1562 VAL A C 1
ATOM 773 O O . VAL A 1 92 ? 6.786 -18.467 36.972 1.00 46.79 1562 VAL A O 1
ATOM 777 N N . SER A 1 93 ? 5.991 -20.419 36.155 1.00 47.31 1563 SER A N 1
ATOM 778 C CA . SER A 1 93 ? 7.167 -21.088 36.701 1.00 40.66 1563 SER A CA 1
ATOM 779 C C . SER A 1 93 ? 8.419 -20.627 36.003 1.00 44.28 1563 SER A C 1
ATOM 780 O O . SER A 1 93 ? 9.480 -20.597 36.635 1.00 45.79 1563 SER A O 1
ATOM 783 N N . LEU A 1 94 ? 8.293 -20.121 34.769 1.00 49.02 1564 LEU A N 1
ATOM 784 C CA . LEU A 1 94 ? 9.495 -19.694 34.089 1.00 40.03 1564 LEU A CA 1
ATOM 785 C C . LEU A 1 94 ? 10.111 -18.486 34.783 1.00 55.13 1564 LEU A C 1
ATOM 786 O O . LEU A 1 94 ? 11.294 -18.200 34.570 1.00 49.87 1564 LEU A O 1
ATOM 791 N N . LEU A 1 95 ? 9.354 -17.811 35.658 1.00 49.19 1565 LEU A N 1
ATOM 792 C CA . LEU A 1 95 ? 9.916 -16.669 36.372 1.00 42.67 1565 LEU A CA 1
ATOM 793 C C . LEU A 1 95 ? 11.103 -17.080 37.234 1.00 49.95 1565 LEU A C 1
ATOM 794 O O . LEU A 1 95 ? 11.969 -16.247 37.519 1.00 51.91 1565 LEU A O 1
ATOM 799 N N . ARG A 1 96 ? 11.167 -18.347 37.673 1.00 56.89 1566 ARG A N 1
ATOM 800 C CA . ARG A 1 96 ? 12.329 -18.743 38.475 1.00 56.86 1566 ARG A CA 1
ATOM 801 C C . ARG A 1 96 ? 13.601 -18.885 37.638 1.00 54.13 1566 ARG A C 1
ATOM 802 O O . ARG A 1 96 ? 14.709 -18.905 38.194 1.00 52.21 1566 ARG A O 1
ATOM 810 N N . HIS A 1 97 ? 13.484 -18.919 36.317 1.00 50.06 1567 HIS A N 1
ATOM 811 C CA . HIS A 1 97 ? 14.643 -19.087 35.462 1.00 43.90 1567 HIS A CA 1
ATOM 812 C C . HIS A 1 97 ? 15.062 -17.795 34.788 1.00 57.23 1567 HIS A C 1
ATOM 813 O O . HIS A 1 97 ? 15.817 -17.841 33.811 1.00 53.98 1567 HIS A O 1
ATOM 820 N N . THR A 1 98 ? 14.623 -16.639 35.315 1.00 44.95 1568 THR A N 1
ATOM 821 C CA . THR A 1 98 ? 14.949 -15.346 34.705 1.00 55.59 1568 THR A CA 1
ATOM 822 C C . THR A 1 98 ? 16.413 -14.934 34.857 1.00 47.19 1568 THR A C 1
ATOM 823 O O . THR A 1 98 ? 16.788 -13.891 34.316 1.00 60.60 1568 THR A O 1
ATOM 827 N N . GLN A 1 99 ? 17.247 -15.673 35.582 1.00 55.18 1569 GLN A N 1
ATOM 828 C CA . GLN A 1 99 ? 18.671 -15.430 35.400 1.00 69.32 1569 GLN A CA 1
ATOM 829 C C . GLN A 1 99 ? 19.152 -15.850 34.015 1.00 53.25 1569 GLN A C 1
ATOM 830 O O . GLN A 1 99 ? 20.274 -15.503 33.634 1.00 49.61 1569 GLN A O 1
ATOM 836 N N . LEU A 1 100 ? 18.322 -16.555 33.247 1.00 50.95 1570 LEU A N 1
ATOM 837 C CA . LEU A 1 100 ? 18.679 -17.012 31.911 1.00 54.16 1570 LEU A CA 1
ATOM 838 C C . LEU A 1 100 ? 17.734 -16.547 30.808 1.00 61.40 1570 LEU A C 1
ATOM 839 O O . LEU A 1 100 ? 17.921 -16.969 29.657 1.00 45.06 1570 LEU A O 1
ATOM 844 N N . LEU A 1 101 ? 16.727 -15.718 31.118 1.00 55.00 1571 LEU A N 1
ATOM 845 C CA . LEU A 1 101 ? 15.696 -15.227 30.207 1.00 51.06 1571 LEU A CA 1
ATOM 846 C C . LEU A 1 101 ? 15.606 -13.710 30.287 1.00 54.07 1571 LEU A C 1
ATOM 847 O O . LEU A 1 101 ? 15.836 -13.143 31.356 1.00 56.62 1571 LEU A O 1
ATOM 852 N N . PRO A 1 102 ? 15.254 -13.033 29.187 1.00 58.58 1572 PRO A N 1
ATOM 853 C CA . PRO A 1 102 ? 15.001 -11.579 29.266 1.00 48.91 1572 PRO A CA 1
ATOM 854 C C . PRO A 1 102 ? 13.878 -11.347 30.258 1.00 49.44 1572 PRO A C 1
ATOM 855 O O . PRO A 1 102 ? 12.742 -11.790 30.051 1.00 48.08 1572 PRO A O 1
ATOM 859 N N . VAL A 1 103 ? 14.212 -10.682 31.362 1.00 52.67 1573 VAL A N 1
ATOM 860 C CA . VAL A 1 103 ? 13.332 -10.744 32.524 1.00 55.01 1573 VAL A CA 1
ATOM 861 C C . VAL A 1 103 ? 12.072 -9.907 32.314 1.00 47.05 1573 VAL A C 1
ATOM 862 O O . VAL A 1 103 ? 10.990 -10.236 32.841 1.00 50.71 1573 VAL A O 1
ATOM 866 N N . ASP A 1 104 ? 12.151 -8.882 31.473 1.00 51.01 1574 ASP A N 1
ATOM 867 C CA . ASP A 1 104 ? 10.950 -8.115 31.160 1.00 53.17 1574 ASP A CA 1
ATOM 868 C C . ASP A 1 104 ? 9.961 -8.967 30.381 1.00 44.11 1574 ASP A C 1
ATOM 869 O O . ASP A 1 104 ? 8.761 -8.989 30.694 1.00 49.11 1574 ASP A O 1
ATOM 874 N N . LYS A 1 105 ? 10.447 -9.671 29.360 1.00 46.13 1575 LYS A N 1
ATOM 875 C CA . LYS A 1 105 ? 9.601 -10.617 28.640 1.00 59.74 1575 LYS A CA 1
ATOM 876 C C . LYS A 1 105 ? 8.959 -11.617 29.590 1.00 47.16 1575 LYS A C 1
ATOM 877 O O . LYS A 1 105 ? 7.755 -11.869 29.521 1.00 45.94 1575 LYS A O 1
ATOM 883 N N . ALA A 1 106 ? 9.754 -12.179 30.499 1.00 54.44 1576 ALA A N 1
ATOM 884 C CA . ALA A 1 106 ? 9.260 -13.257 31.354 1.00 57.37 1576 ALA A CA 1
ATOM 885 C C . ALA A 1 106 ? 8.115 -12.791 32.222 1.00 42.82 1576 ALA A C 1
ATOM 886 O O . ALA A 1 106 ? 7.111 -13.508 32.378 1.00 42.21 1576 ALA A O 1
ATOM 888 N N . PHE A 1 107 ? 8.252 -11.597 32.809 1.00 45.98 1577 PHE A N 1
ATOM 889 C CA . PHE A 1 107 ? 7.174 -11.089 33.662 1.00 47.84 1577 PHE A CA 1
ATOM 890 C C . PHE A 1 107 ? 5.983 -10.635 32.842 1.00 44.57 1577 PHE A C 1
ATOM 891 O O . PHE A 1 107 ? 4.830 -10.841 33.248 1.00 44.36 1577 PHE A O 1
ATOM 899 N N . TYR A 1 108 ? 6.226 -10.022 31.684 1.00 46.35 1578 TYR A N 1
ATOM 900 C CA . TYR A 1 108 ? 5.108 -9.661 30.820 1.00 51.36 1578 TYR A CA 1
ATOM 901 C C . TYR A 1 108 ? 4.254 -10.877 30.524 1.00 44.58 1578 TYR A C 1
ATOM 902 O O . TYR A 1 108 ? 3.027 -10.853 30.664 1.00 43.54 1578 TYR A O 1
ATOM 911 N N . GLU A 1 109 ? 4.910 -11.960 30.115 1.00 49.66 1579 GLU A N 1
ATOM 912 C CA . GLU A 1 109 ? 4.201 -13.161 29.695 1.00 40.75 1579 GLU A CA 1
ATOM 913 C C . GLU A 1 109 ? 3.485 -13.814 30.865 1.00 38.92 1579 GLU A C 1
ATOM 914 O O . GLU A 1 109 ? 2.335 -14.255 30.725 1.00 43.51 1579 GLU A O 1
ATOM 920 N N . ALA A 1 110 ? 4.151 -13.906 32.020 1.00 43.84 1580 ALA A N 1
ATOM 921 C CA . ALA A 1 110 ? 3.474 -14.433 33.196 1.00 41.09 1580 ALA A CA 1
ATOM 922 C C . ALA A 1 110 ? 2.231 -13.603 33.536 1.00 41.72 1580 ALA A C 1
ATOM 923 O O . ALA A 1 110 ? 1.152 -14.159 33.802 1.00 44.42 1580 ALA A O 1
ATOM 925 N N . GLY A 1 111 ? 2.352 -12.272 33.493 1.00 43.05 1581 GLY A N 1
ATOM 926 C CA . GLY A 1 111 ? 1.235 -11.418 33.875 1.00 49.87 1581 GLY A CA 1
ATOM 927 C C . GLY A 1 111 ? 0.066 -11.504 32.914 1.00 40.89 1581 GLY A C 1
ATOM 928 O O . GLY A 1 111 ? -1.084 -11.601 33.333 1.00 50.84 1581 GLY A O 1
ATOM 929 N N . ILE A 1 112 ? 0.351 -11.484 31.613 1.00 49.29 1582 ILE A N 1
ATOM 930 C CA . ILE A 1 112 ? -0.698 -11.592 30.606 1.00 42.90 1582 ILE A CA 1
ATOM 931 C C . ILE A 1 112 ? -1.411 -12.946 30.708 1.00 50.63 1582 ILE A C 1
ATOM 932 O O . ILE A 1 112 ? -2.646 -13.020 30.644 1.00 46.67 1582 ILE A O 1
ATOM 937 N N . ALA A 1 113 ? -0.654 -14.039 30.856 1.00 47.68 1583 ALA A N 1
ATOM 938 C CA . ALA A 1 113 ? -1.294 -15.350 30.966 1.00 44.63 1583 ALA A CA 1
ATOM 939 C C . ALA A 1 113 ? -2.168 -15.429 32.215 1.00 39.17 1583 ALA A C 1
ATOM 940 O O . ALA A 1 113 ? -3.329 -15.879 32.162 1.00 41.67 1583 ALA A O 1
ATOM 942 N N . ALA A 1 114 ? -1.629 -14.963 33.347 1.00 44.23 1584 ALA A N 1
ATOM 943 C CA . ALA A 1 114 ? -2.397 -14.921 34.581 1.00 50.16 1584 ALA A CA 1
ATOM 944 C C . ALA A 1 114 ? -3.687 -14.137 34.396 1.00 54.95 1584 ALA A C 1
ATOM 945 O O . ALA A 1 114 ? -4.765 -14.591 34.801 1.00 43.02 1584 ALA A O 1
ATOM 947 N N . LYS A 1 115 ? -3.593 -12.947 33.790 1.00 60.87 1585 LYS A N 1
ATOM 948 C CA . LYS A 1 115 ? -4.787 -12.121 33.605 1.00 60.63 1585 LYS A CA 1
ATOM 949 C C . LYS A 1 115 ? -5.821 -12.836 32.752 1.00 54.66 1585 LYS A C 1
ATOM 950 O O . LYS A 1 115 ? -7.018 -12.807 33.062 1.00 55.18 1585 LYS A O 1
ATOM 956 N N . ALA A 1 116 ? -5.375 -13.492 31.678 1.00 57.53 1586 ALA A N 1
ATOM 957 C CA . ALA A 1 116 ? -6.307 -14.154 30.772 1.00 54.68 1586 ALA A CA 1
ATOM 958 C C . ALA A 1 116 ? -6.992 -15.359 31.404 1.00 58.25 1586 ALA A C 1
ATOM 959 O O . ALA A 1 116 ? -8.073 -15.742 30.943 1.00 51.26 1586 ALA A O 1
ATOM 961 N N . VAL A 1 117 ? -6.394 -16.001 32.408 1.00 55.28 1587 VAL A N 1
ATOM 962 C CA . VAL A 1 117 ? -7.136 -17.046 33.116 1.00 53.18 1587 VAL A CA 1
ATOM 963 C C . VAL A 1 117 ? -7.794 -16.515 34.380 1.00 57.40 1587 VAL A C 1
ATOM 964 O O . VAL A 1 117 ? -8.249 -17.307 35.205 1.00 55.25 1587 VAL A O 1
ATOM 968 N N . GLY A 1 118 ? -7.839 -15.193 34.561 1.00 62.63 1588 GLY A N 1
ATOM 969 C CA . GLY A 1 118 ? -8.510 -14.606 35.709 1.00 56.22 1588 GLY A CA 1
ATOM 970 C C . GLY A 1 118 ? -7.726 -14.605 37.006 1.00 61.60 1588 GLY A C 1
ATOM 971 O O . GLY A 1 118 ? -8.320 -14.430 38.077 1.00 58.86 1588 GLY A O 1
ATOM 972 N N . TRP A 1 119 ? -6.403 -14.766 36.953 1.00 52.41 1589 TRP A N 1
ATOM 973 C CA . TRP A 1 119 ? -5.572 -14.693 38.157 1.00 56.14 1589 TRP A CA 1
ATOM 974 C C . TRP A 1 119 ? -5.080 -13.251 38.323 1.00 66.54 1589 TRP A C 1
ATOM 975 O O . TRP A 1 119 ? -3.934 -12.898 38.035 1.00 62.09 1589 TRP A O 1
ATOM 986 N N . ASP A 1 120 ? -5.959 -12.406 38.856 1.00 64.74 1590 ASP A N 1
ATOM 987 C CA . ASP A 1 120 ? -5.740 -10.969 38.731 1.00 45.94 1590 ASP A CA 1
ATOM 988 C C . ASP A 1 120 ? -4.727 -10.429 39.740 1.00 52.48 1590 ASP A C 1
ATOM 989 O O . ASP A 1 120 ? -4.017 -9.471 39.426 1.00 54.90 1590 ASP A O 1
ATOM 994 N N . ASN A 1 121 ? -4.635 -11.005 40.943 1.00 53.57 1591 ASN A N 1
ATOM 995 C CA . ASN A 1 121 ? -3.562 -10.616 41.862 1.00 52.13 1591 ASN A CA 1
ATOM 996 C C . ASN A 1 121 ? -2.193 -10.880 41.249 1.00 70.67 1591 ASN A C 1
ATOM 997 O O . ASN A 1 121 ? -1.319 -10.001 41.232 1.00 76.11 1591 ASN A O 1
ATOM 1002 N N . MET A 1 122 ? -1.971 -12.111 40.787 1.00 62.22 1592 MET A N 1
ATOM 1003 C CA . MET A 1 122 ? -0.718 -12.425 40.118 1.00 61.94 1592 MET A CA 1
ATOM 1004 C C . MET A 1 122 ? -0.516 -11.553 38.888 1.00 44.53 1592 MET A C 1
ATOM 1005 O O . MET A 1 122 ? 0.598 -11.082 38.637 1.00 47.99 1592 MET A O 1
ATOM 1010 N N . ALA A 1 123 ? -1.573 -11.341 38.098 1.00 44.21 1593 ALA A N 1
ATOM 1011 C CA . ALA A 1 123 ? -1.445 -10.485 36.926 1.00 46.80 1593 ALA A CA 1
ATOM 1012 C C . ALA A 1 123 ? -0.978 -9.092 37.327 1.00 56.24 1593 ALA A C 1
ATOM 1013 O O . ALA A 1 123 ? -0.055 -8.542 36.721 1.00 59.73 1593 ALA A O 1
ATOM 1015 N N . PHE A 1 124 ? -1.566 -8.534 38.382 1.00 52.97 1594 PHE A N 1
ATOM 1016 C CA . PHE A 1 124 ? -1.194 -7.198 38.825 1.00 53.82 1594 PHE A CA 1
ATOM 1017 C C . PHE A 1 124 ? 0.251 -7.156 39.286 1.00 50.06 1594 PHE A C 1
ATOM 1018 O O . PHE A 1 124 ? 1.007 -6.256 38.911 1.00 59.12 1594 PHE A O 1
ATOM 1026 N N . ILE A 1 125 ? 0.652 -8.121 40.107 1.00 55.67 1595 ILE A N 1
ATOM 1027 C CA . ILE A 1 125 ? 2.010 -8.121 40.650 1.00 52.62 1595 ILE A CA 1
ATOM 1028 C C . ILE A 1 125 ? 3.039 -8.305 39.531 1.00 54.74 1595 ILE A C 1
ATOM 1029 O O . ILE A 1 125 ? 4.023 -7.557 39.429 1.00 62.22 1595 ILE A O 1
ATOM 1034 N N . PHE A 1 126 ? 2.803 -9.277 38.649 1.00 54.10 1596 PHE A N 1
ATOM 1035 C CA . PHE A 1 126 ? 3.748 -9.547 37.577 1.00 50.44 1596 PHE A CA 1
ATOM 1036 C C . PHE A 1 126 ? 3.816 -8.388 36.592 1.00 49.62 1596 PHE A C 1
ATOM 1037 O O . PHE A 1 126 ? 4.906 -8.025 36.143 1.00 55.70 1596 PHE A O 1
ATOM 1045 N N . LEU A 1 127 ? 2.674 -7.787 36.242 1.00 48.20 1597 LEU A N 1
ATOM 1046 C CA . LEU A 1 127 ? 2.699 -6.720 35.250 1.00 59.83 1597 LEU A CA 1
ATOM 1047 C C . LEU A 1 127 ? 3.243 -5.415 35.834 1.00 60.17 1597 LEU A C 1
ATOM 1048 O O . LEU A 1 127 ? 3.888 -4.642 35.116 1.00 56.06 1597 LEU A O 1
ATOM 1053 N N . ASN A 1 128 ? 3.043 -5.173 37.134 1.00 57.32 1598 ASN A N 1
ATOM 1054 C CA . ASN A 1 128 ? 3.688 -4.038 37.779 1.00 53.12 1598 ASN A CA 1
ATOM 1055 C C . ASN A 1 128 ? 5.195 -4.214 37.767 1.00 58.89 1598 ASN A C 1
ATOM 1056 O O . ASN A 1 128 ? 5.941 -3.294 37.410 1.00 64.10 1598 ASN A O 1
ATOM 1061 N N . ARG A 1 129 ? 5.662 -5.409 38.136 1.00 66.55 1599 ARG A N 1
ATOM 1062 C CA . ARG A 1 129 ? 7.089 -5.691 38.054 1.00 62.00 1599 ARG A CA 1
ATOM 1063 C C . ARG A 1 129 ? 7.610 -5.504 36.635 1.00 67.44 1599 ARG A C 1
ATOM 1064 O O . ARG A 1 129 ? 8.702 -4.961 36.432 1.00 54.24 1599 ARG A O 1
ATOM 1072 N N . PHE A 1 130 ? 6.842 -5.953 35.642 1.00 54.57 1600 PHE A N 1
ATOM 1073 C CA . PHE A 1 130 ? 7.206 -5.752 34.241 1.00 52.47 1600 PHE A CA 1
ATOM 1074 C C . PHE A 1 130 ? 7.389 -4.267 33.914 1.00 60.86 1600 PHE A C 1
ATOM 1075 O O . PHE A 1 130 ? 8.364 -3.875 33.254 1.00 55.78 1600 PHE A O 1
ATOM 1083 N N . LEU A 1 131 ? 6.431 -3.432 34.321 1.00 49.08 1601 LEU A N 1
ATOM 1084 C CA . LEU A 1 131 ? 6.558 -1.994 34.066 1.00 50.92 1601 LEU A CA 1
ATOM 1085 C C . LEU A 1 131 ? 7.835 -1.445 34.691 1.00 64.28 1601 LEU A C 1
ATOM 1086 O O . LEU A 1 131 ? 8.577 -0.661 34.069 1.00 55.86 1601 LEU A O 1
ATOM 1091 N N . ASP A 1 132 ? 8.097 -1.844 35.934 1.00 64.38 1602 ASP A N 1
ATOM 1092 C CA . ASP A 1 132 ? 9.309 -1.397 36.598 1.00 57.26 1602 ASP A CA 1
ATOM 1093 C C . ASP A 1 132 ? 10.535 -1.849 35.820 1.00 64.63 1602 ASP A C 1
ATOM 1094 O O . ASP A 1 132 ? 11.510 -1.101 35.685 1.00 56.53 1602 ASP A O 1
ATOM 1099 N N . LEU A 1 133 ? 10.484 -3.049 35.248 1.00 68.33 1603 LEU A N 1
ATOM 1100 C CA . LEU A 1 133 ? 11.650 -3.521 34.518 1.00 67.05 1603 LEU A CA 1
ATOM 1101 C C . LEU A 1 133 ? 11.829 -2.794 33.189 1.00 56.75 1603 LEU A C 1
ATOM 1102 O O . LEU A 1 133 ? 12.962 -2.599 32.751 1.00 59.27 1603 LEU A O 1
ATOM 1107 N N . THR A 1 134 ? 10.745 -2.392 32.528 1.00 56.52 1604 THR A N 1
ATOM 1108 C CA . THR A 1 134 ? 10.913 -1.585 31.320 1.00 58.35 1604 THR A CA 1
ATOM 1109 C C . THR A 1 134 ? 11.525 -0.226 31.656 1.00 63.39 1604 THR A C 1
ATOM 1110 O O . THR A 1 134 ? 12.414 0.266 30.943 1.00 62.28 1604 THR A O 1
ATOM 1114 N N . ASP A 1 135 ? 11.082 0.390 32.751 1.00 65.01 1605 ASP A N 1
ATOM 1115 C CA . ASP A 1 135 ? 11.709 1.649 33.144 1.00 77.75 1605 ASP A CA 1
ATOM 1116 C C . ASP A 1 135 ? 13.175 1.441 33.478 1.00 76.00 1605 ASP A C 1
ATOM 1117 O O . ASP A 1 135 ? 14.016 2.278 33.144 1.00 75.17 1605 ASP A O 1
ATOM 1122 N N . ALA A 1 136 ? 13.500 0.344 34.161 1.00 66.52 1606 ALA A N 1
ATOM 1123 C CA . ALA A 1 136 ? 14.892 0.109 34.525 1.00 69.37 1606 ALA A CA 1
ATOM 1124 C C . ALA A 1 136 ? 15.754 -0.169 33.300 1.00 57.05 1606 ALA A C 1
ATOM 1125 O O . ALA A 1 136 ? 16.929 0.204 33.276 1.00 58.40 1606 ALA A O 1
ATOM 1127 N N . ILE A 1 137 ? 15.197 -0.825 32.282 1.00 55.59 1607 ILE A N 1
ATOM 1128 C CA . ILE A 1 137 ? 15.908 -0.968 31.015 1.00 55.66 1607 ILE A CA 1
ATOM 1129 C C . ILE A 1 137 ? 16.209 0.406 30.435 1.00 69.28 1607 ILE A C 1
ATOM 1130 O O . ILE A 1 137 ? 17.339 0.687 30.011 1.00 80.09 1607 ILE A O 1
ATOM 1135 N N A GLU A 1 138 ? 15.204 1.288 30.427 0.57 67.93 1608 GLU A N 1
ATOM 1136 N N B GLU A 1 138 ? 15.206 1.289 30.426 0.43 67.94 1608 GLU A N 1
ATOM 1137 C CA A GLU A 1 138 ? 15.426 2.626 29.879 0.57 70.23 1608 GLU A CA 1
ATOM 1138 C CA B GLU A 1 138 ? 15.407 2.638 29.897 0.43 70.03 1608 GLU A CA 1
ATOM 1139 C C A GLU A 1 138 ? 16.462 3.405 30.689 0.57 69.31 1608 GLU A C 1
ATOM 1140 C C B GLU A 1 138 ? 16.463 3.399 30.691 0.43 69.21 1608 GLU A C 1
ATOM 1141 O O A GLU A 1 138 ? 17.271 4.149 30.122 0.57 70.21 1608 GLU A O 1
ATOM 1142 O O B GLU A 1 138 ? 17.281 4.127 30.116 0.43 70.16 1608 GLU A O 1
ATOM 1153 N N . GLU A 1 139 ? 16.467 3.231 32.013 1.00 64.85 1609 GLU A N 1
ATOM 1154 C CA . GLU A 1 139 ? 17.410 3.922 32.886 1.00 63.40 1609 GLU A CA 1
ATOM 1155 C C . GLU A 1 139 ? 18.793 3.276 32.927 1.00 69.56 1609 GLU A C 1
ATOM 1156 O O . GLU A 1 139 ? 19.758 3.939 33.311 1.00 84.41 1609 GLU A O 1
ATOM 1162 N N . GLY A 1 140 ? 18.918 2.000 32.575 1.00 87.97 1610 GLY A N 1
ATOM 1163 C CA . GLY A 1 140 ? 20.214 1.355 32.587 1.00 86.42 1610 GLY A CA 1
ATOM 1164 C C . GLY A 1 140 ? 20.660 0.798 33.924 1.00 89.97 1610 GLY A C 1
ATOM 1165 O O . GLY A 1 140 ? 21.796 0.307 34.023 1.00 85.37 1610 GLY A O 1
ATOM 1166 N N . THR A 1 141 ? 19.819 0.855 34.957 1.00 91.94 1611 THR A N 1
ATOM 1167 C CA . THR A 1 141 ? 20.146 0.238 36.234 1.00 86.82 1611 THR A CA 1
ATOM 1168 C C . THR A 1 141 ? 18.945 -0.499 36.799 1.00 86.90 1611 THR A C 1
ATOM 1169 O O . THR A 1 141 ? 17.788 -0.243 36.452 1.00 79.26 1611 THR A O 1
ATOM 1173 N N . LEU A 1 142 ? 19.255 -1.399 37.716 1.00 83.24 1612 LEU A N 1
ATOM 1174 C CA . LEU A 1 142 ? 18.270 -2.197 38.411 1.00 69.73 1612 LEU A CA 1
ATOM 1175 C C . LEU A 1 142 ? 18.080 -1.736 39.846 1.00 82.32 1612 LEU A C 1
ATOM 1176 O O . LEU A 1 142 ? 17.275 -2.333 40.571 1.00 78.06 1612 LEU A O 1
ATOM 1181 N N . ASP A 1 143 ? 18.763 -0.659 40.261 1.00 84.59 1613 ASP A N 1
ATOM 1182 C CA . ASP A 1 143 ? 18.736 -0.210 41.649 1.00 93.65 1613 ASP A CA 1
ATOM 1183 C C . ASP A 1 143 ? 17.453 0.525 41.994 1.00 99.13 1613 ASP A C 1
ATOM 1184 O O . ASP A 1 143 ? 17.269 0.917 43.151 1.00 113.43 1613 ASP A O 1
ATOM 1189 N N . GLY A 1 144 ? 16.567 0.712 41.023 1.00 89.39 1614 GLY A N 1
ATOM 1190 C CA . GLY A 1 144 ? 15.265 1.278 41.282 1.00 93.00 1614 GLY A CA 1
ATOM 1191 C C . GLY A 1 144 ? 14.229 0.278 41.741 1.00 98.13 1614 GLY A C 1
ATOM 1192 O O . GLY A 1 144 ? 13.172 0.685 42.228 1.00 101.96 1614 GLY A O 1
ATOM 1193 N N . LEU A 1 145 ? 14.502 -1.018 41.603 1.00 96.58 1615 LEU A N 1
ATOM 1194 C CA . LEU A 1 145 ? 13.478 -2.038 41.795 1.00 95.97 1615 LEU A CA 1
ATOM 1195 C C . LEU A 1 145 ? 13.193 -2.315 43.263 1.00 88.90 1615 LEU A C 1
ATOM 1196 O O . LEU A 1 145 ? 14.096 -2.307 44.108 1.00 95.49 1615 LEU A O 1
ATOM 1201 N N . ASP A 1 146 ? 11.927 -2.582 43.556 1.00 76.81 1616 ASP A N 1
ATOM 1202 C CA . ASP A 1 146 ? 11.516 -3.066 44.864 1.00 85.82 1616 ASP A CA 1
ATOM 1203 C C . ASP A 1 146 ? 11.268 -4.559 44.747 1.00 88.24 1616 ASP A C 1
ATOM 1204 O O . ASP A 1 146 ? 10.463 -4.994 43.916 1.00 82.00 1616 ASP A O 1
ATOM 1209 N N . HIS A 1 147 ? 11.952 -5.335 45.576 1.00 91.88 1617 HIS A N 1
ATOM 1210 C CA . HIS A 1 147 ? 11.842 -6.780 45.548 1.00 95.50 1617 HIS A CA 1
ATOM 1211 C C . HIS A 1 147 ? 10.967 -7.310 46.677 1.00 94.32 1617 HIS A C 1
ATOM 1212 O O . HIS A 1 147 ? 10.975 -8.515 46.944 1.00 81.43 1617 HIS A O 1
ATOM 1219 N N . SER A 1 148 ? 10.242 -6.421 47.365 1.00 95.97 1618 SER A N 1
ATOM 1220 C CA . SER A 1 148 ? 9.396 -6.822 48.488 1.00 99.00 1618 SER A CA 1
ATOM 1221 C C . SER A 1 148 ? 8.337 -7.829 48.067 1.00 98.83 1618 SER A C 1
ATOM 1222 O O . SER A 1 148 ? 7.960 -8.708 48.854 1.00 99.85 1618 SER A O 1
ATOM 1225 N N . ASP A 1 149 ? 7.832 -7.703 46.840 1.00 88.07 1619 ASP A N 1
ATOM 1226 C CA . ASP A 1 149 ? 6.732 -8.553 46.413 1.00 89.50 1619 ASP A CA 1
ATOM 1227 C C . ASP A 1 149 ? 7.125 -10.023 46.372 1.00 82.43 1619 ASP A C 1
ATOM 1228 O O . ASP A 1 149 ? 6.259 -10.896 46.533 1.00 81.62 1619 ASP A O 1
ATOM 1233 N N . PHE A 1 150 ? 8.418 -10.320 46.184 1.00 58.85 1620 PHE A N 1
ATOM 1234 C CA . PHE A 1 150 ? 8.888 -11.685 45.970 1.00 68.45 1620 PHE A CA 1
ATOM 1235 C C . PHE A 1 150 ? 9.902 -12.133 47.018 1.00 75.70 1620 PHE A C 1
ATOM 1236 O O . PHE A 1 150 ? 10.759 -12.970 46.726 1.00 81.12 1620 PHE A O 1
ATOM 1244 N N . GLN A 1 151 ? 9.775 -11.665 48.260 1.00 80.66 1621 GLN A N 1
ATOM 1245 C CA . GLN A 1 151 ? 10.906 -11.771 49.171 1.00 99.62 1621 GLN A CA 1
ATOM 1246 C C . GLN A 1 151 ? 11.143 -13.180 49.711 1.00 98.78 1621 GLN A C 1
ATOM 1247 O O . GLN A 1 151 ? 12.276 -13.491 50.091 1.00 103.86 1621 GLN A O 1
ATOM 1253 N N . ASP A 1 152 ? 10.143 -14.053 49.729 1.00 90.69 1622 ASP A N 1
ATOM 1254 C CA . ASP A 1 152 ? 10.362 -15.417 50.205 1.00 98.05 1622 ASP A CA 1
ATOM 1255 C C . ASP A 1 152 ? 10.066 -16.436 49.114 1.00 92.91 1622 ASP A C 1
ATOM 1256 O O . ASP A 1 152 ? 9.523 -17.515 49.370 1.00 103.86 1622 ASP A O 1
ATOM 1261 N N . THR A 1 153 ? 10.437 -16.097 47.884 1.00 67.74 1623 THR A N 1
ATOM 1262 C CA . THR A 1 153 ? 10.197 -16.912 46.704 1.00 69.19 1623 THR A CA 1
ATOM 1263 C C . THR A 1 153 ? 11.518 -17.359 46.095 1.00 78.11 1623 THR A C 1
ATOM 1264 O O . THR A 1 153 ? 12.589 -16.848 46.429 1.00 81.37 1623 THR A O 1
ATOM 1268 N N . ASP A 1 154 ? 11.438 -18.323 45.182 1.00 69.53 1624 ASP A N 1
ATOM 1269 C CA . ASP A 1 154 ? 12.593 -18.676 44.372 1.00 69.64 1624 ASP A CA 1
ATOM 1270 C C . ASP A 1 154 ? 12.723 -17.791 43.139 1.00 64.97 1624 ASP A C 1
ATOM 1271 O O . ASP A 1 154 ? 13.439 -18.148 42.200 1.00 7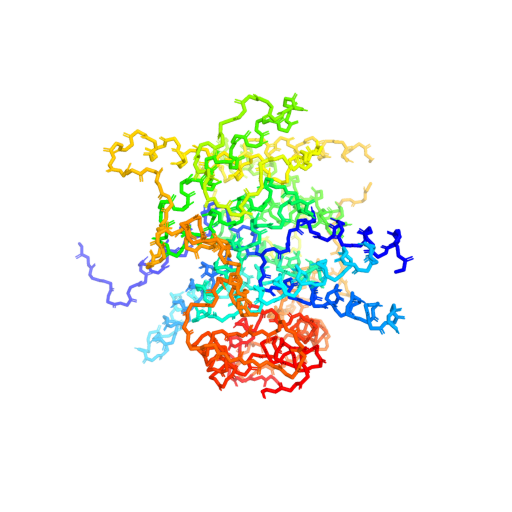6.67 1624 ASP A O 1
ATOM 1276 N N . ILE A 1 155 ? 12.047 -16.650 43.113 1.00 62.38 1625 ILE A N 1
ATOM 1277 C CA . ILE A 1 155 ? 12.218 -15.724 41.997 1.00 62.52 1625 ILE A CA 1
ATOM 1278 C C . ILE A 1 155 ? 13.488 -14.928 42.253 1.00 64.11 1625 ILE A C 1
ATOM 1279 O O . ILE A 1 155 ? 13.581 -14.213 43.261 1.00 69.57 1625 ILE A O 1
ATOM 1284 N N . PRO A 1 156 ? 14.476 -14.998 41.371 1.00 68.60 1626 PRO A N 1
ATOM 1285 C CA . PRO A 1 156 ? 15.746 -14.334 41.654 1.00 69.50 1626 PRO A CA 1
ATOM 1286 C C . PRO A 1 156 ? 15.624 -12.834 41.494 1.00 64.86 1626 PRO A C 1
ATOM 1287 O O . PRO A 1 156 ? 14.862 -12.324 40.672 1.00 67.64 1626 PRO A O 1
ATOM 1291 N N . PHE A 1 157 ? 16.375 -12.131 42.326 1.00 72.75 1627 PHE A N 1
ATOM 1292 C CA . PHE A 1 157 ? 16.384 -10.679 42.332 1.00 87.98 1627 PHE A CA 1
ATOM 1293 C C . PHE A 1 157 ? 17.545 -10.096 41.557 1.00 88.20 1627 PHE A C 1
ATOM 1294 O O . PHE A 1 157 ? 17.360 -9.131 40.814 1.00 90.35 1627 PHE A O 1
ATOM 1302 N N . GLU A 1 158 ? 18.727 -10.677 41.702 1.00 105.17 1628 GLU A N 1
ATOM 1303 C CA . GLU A 1 158 ? 19.874 -10.309 40.884 1.00 115.53 1628 GLU A CA 1
ATOM 1304 C C . GLU A 1 158 ? 19.737 -11.034 39.554 1.00 96.89 1628 GLU A C 1
ATOM 1305 O O . GLU A 1 158 ? 19.923 -12.251 39.469 1.00 101.58 1628 GLU A O 1
ATOM 1311 N N . VAL A 1 159 ? 19.371 -10.286 38.513 1.00 70.76 1629 VAL A N 1
ATOM 1312 C CA . VAL A 1 159 ? 19.199 -10.845 37.178 1.00 66.76 1629 VAL A CA 1
ATOM 1313 C C . VAL A 1 159 ? 19.883 -9.923 36.179 1.00 63.62 1629 VAL A C 1
ATOM 1314 O O . VAL A 1 159 ? 20.085 -8.738 36.446 1.00 59.33 1629 VAL A O 1
ATOM 1318 N N . PRO A 1 160 ? 20.268 -10.468 35.026 1.00 75.65 1630 PRO A N 1
ATOM 1319 C CA . PRO A 1 160 ? 20.819 -9.610 33.965 1.00 76.24 1630 PRO A CA 1
ATOM 1320 C C . PRO A 1 160 ? 19.789 -8.581 33.518 1.00 76.48 1630 PRO A C 1
ATOM 1321 O O . PRO A 1 160 ? 18.618 -8.899 33.302 1.00 73.08 1630 PRO A O 1
ATOM 1325 N N . LEU A 1 161 ? 20.223 -7.334 33.427 1.00 84.14 1631 LEU A N 1
ATOM 1326 C CA . LEU A 1 161 ? 19.369 -6.276 32.908 1.00 67.43 1631 LEU A CA 1
ATOM 1327 C C . LEU A 1 161 ? 19.455 -6.248 31.387 1.00 62.50 1631 LEU A C 1
ATOM 1328 O O . LEU A 1 161 ? 20.546 -6.030 30.846 1.00 66.26 1631 LEU A O 1
ATOM 1333 N N . PRO A 1 162 ? 18.356 -6.457 30.669 1.00 65.58 1632 PRO A N 1
ATOM 1334 C CA . PRO A 1 162 ? 18.423 -6.440 29.202 1.00 69.58 1632 PRO A CA 1
ATOM 1335 C C . PRO A 1 162 ? 18.794 -5.063 28.672 1.00 76.61 1632 PRO A C 1
ATOM 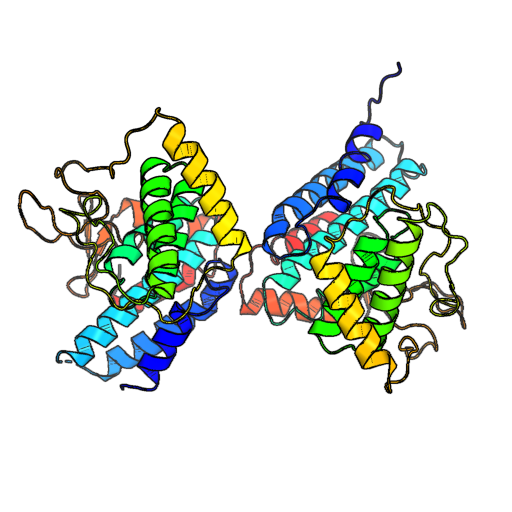1336 O O . PRO A 1 162 ? 18.492 -4.033 29.281 1.00 79.02 1632 PRO A O 1
ATOM 1340 N N . ALA A 1 163 ? 19.488 -5.056 27.528 1.00 81.97 1633 ALA A N 1
ATOM 1341 C CA . ALA A 1 163 ? 19.859 -3.791 26.901 1.00 93.02 1633 ALA A CA 1
ATOM 1342 C C . ALA A 1 163 ? 18.700 -3.162 26.140 1.00 87.46 1633 ALA A C 1
ATOM 1343 O O . ALA A 1 163 ? 18.650 -1.934 26.004 1.00 82.14 1633 ALA A O 1
ATOM 1345 N N . LYS A 1 164 ? 17.762 -3.972 25.658 1.00 79.30 1634 LYS A N 1
ATOM 1346 C CA . LYS A 1 164 ? 16.644 -3.499 24.855 1.00 84.79 1634 LYS A CA 1
ATOM 1347 C C . LYS A 1 164 ? 15.339 -3.998 25.466 1.00 86.96 1634 LYS A C 1
ATOM 1348 O O . LYS A 1 164 ? 15.308 -4.994 26.193 1.00 83.97 1634 LYS A O 1
ATOM 1354 N N . GLN A 1 165 ? 14.254 -3.284 25.179 1.00 82.98 1635 GLN A N 1
ATOM 1355 C CA . GLN A 1 165 ? 12.941 -3.680 25.676 1.00 61.02 1635 GLN A CA 1
ATOM 1356 C C . GLN A 1 165 ? 12.372 -4.745 24.763 1.00 51.64 1635 GLN A C 1
ATOM 1357 O O . GLN A 1 165 ? 12.272 -4.539 23.550 1.00 73.02 1635 GLN A O 1
ATOM 1363 N N . HIS A 1 166 ? 12.006 -5.888 25.339 1.00 47.14 1636 HIS A N 1
ATOM 1364 C CA . HIS A 1 166 ? 11.470 -6.965 24.516 1.00 66.77 1636 HIS A CA 1
ATOM 1365 C C . HIS A 1 166 ? 10.062 -6.676 24.019 1.00 72.55 1636 HIS A C 1
ATOM 1366 O O . HIS A 1 166 ? 9.685 -7.148 22.939 1.00 62.87 1636 HIS A O 1
ATOM 1373 N N . VAL A 1 167 ? 9.251 -5.984 24.810 1.00 62.73 1637 VAL A N 1
ATOM 1374 C CA . VAL A 1 167 ? 7.828 -5.833 24.550 1.00 62.75 1637 VAL A CA 1
ATOM 1375 C C . VAL A 1 167 ? 7.583 -4.494 23.810 1.00 67.66 1637 VAL A C 1
ATOM 1376 O O . VAL A 1 167 ? 8.103 -3.472 24.271 1.00 66.76 1637 VAL A O 1
ATOM 1380 N N . PRO A 1 168 ? 6.832 -4.498 22.717 1.00 58.97 1638 PRO A N 1
ATOM 1381 C CA . PRO A 1 168 ? 6.599 -3.243 21.975 1.00 66.28 1638 PRO A CA 1
ATOM 1382 C C . PRO A 1 168 ? 5.820 -2.226 22.803 1.00 64.10 1638 PRO A C 1
ATOM 1383 O O . PRO A 1 168 ? 5.094 -2.574 23.736 1.00 54.02 1638 PRO A O 1
ATOM 1387 N N . GLU A 1 169 ? 5.972 -0.946 22.433 1.00 71.52 1639 GLU A N 1
ATOM 1388 C CA . GLU A 1 169 ? 5.465 0.150 23.263 1.00 76.05 1639 GLU A CA 1
ATOM 1389 C C . GLU A 1 169 ? 3.955 0.082 23.449 1.00 72.81 1639 GLU A C 1
ATOM 1390 O O . GLU A 1 169 ? 3.446 0.405 24.527 1.00 82.29 1639 GLU A O 1
ATOM 1396 N N . ALA A 1 170 ? 3.221 -0.327 22.412 1.00 68.19 1640 ALA A N 1
ATOM 1397 C CA . ALA A 1 170 ? 1.765 -0.374 22.505 1.00 71.96 1640 ALA A CA 1
ATOM 1398 C C . ALA A 1 170 ? 1.312 -1.361 23.577 1.00 67.79 1640 ALA A C 1
ATOM 1399 O O . ALA A 1 170 ? 0.436 -1.052 24.397 1.00 74.68 1640 ALA A O 1
ATOM 1401 N N . GLU A 1 171 ? 1.897 -2.559 23.582 1.00 56.43 1641 GLU A N 1
ATOM 1402 C CA . GLU A 1 171 ? 1.547 -3.548 24.597 1.00 61.49 1641 GLU A CA 1
ATOM 1403 C C . GLU A 1 171 ? 1.965 -3.081 25.992 1.00 55.95 1641 GLU A C 1
ATOM 1404 O O . GLU A 1 171 ? 1.225 -3.272 26.972 1.00 59.84 1641 GLU A O 1
ATOM 1410 N N . ARG A 1 172 ? 3.136 -2.447 26.095 1.00 47.13 1642 ARG A N 1
ATOM 1411 C CA . ARG A 1 172 ? 3.552 -1.861 27.364 1.00 61.25 1642 ARG A CA 1
ATOM 1412 C C . ARG A 1 172 ? 2.527 -0.853 27.868 1.00 51.80 1642 ARG A C 1
ATOM 1413 O O . ARG A 1 172 ? 2.203 -0.836 29.057 1.00 55.85 1642 ARG A O 1
ATOM 1421 N N . GLU A 1 173 ? 2.000 -0.014 26.979 1.00 61.01 1643 GLU A N 1
ATOM 1422 C CA . GLU A 1 173 ? 1.081 1.036 27.420 1.00 61.98 1643 GLU A CA 1
ATOM 1423 C C . GLU A 1 173 ? -0.299 0.484 27.751 1.00 69.67 1643 GLU A C 1
ATOM 1424 O O . GLU A 1 173 ? -0.972 1.024 28.636 1.00 60.35 1643 GLU A O 1
ATOM 1430 N N . GLU A 1 174 ? -0.734 -0.590 27.077 1.00 55.60 1644 GLU A N 1
ATOM 1431 C CA . GLU A 1 174 ? -1.977 -1.225 27.497 1.00 62.60 1644 GLU A CA 1
ATOM 1432 C C . GLU A 1 174 ? -1.830 -1.814 28.889 1.00 63.02 1644 GLU A C 1
ATOM 1433 O O . GLU A 1 174 ? -2.719 -1.658 29.745 1.00 63.63 1644 GLU A O 1
ATOM 1439 N N . VAL A 1 175 ? -0.699 -2.475 29.142 1.00 57.52 1645 VAL A N 1
ATOM 1440 C CA . VAL A 1 175 ? -0.455 -2.991 30.480 1.00 58.89 1645 VAL A CA 1
ATOM 1441 C C . VAL A 1 175 ? -0.436 -1.841 31.475 1.00 62.23 1645 VAL A C 1
ATOM 1442 O O . VAL A 1 175 ? -1.003 -1.937 32.571 1.00 51.14 1645 VAL A O 1
ATOM 1446 N N . ARG A 1 176 ? 0.198 -0.729 31.099 1.00 50.75 1646 ARG A N 1
ATOM 1447 C CA . ARG A 1 176 ? 0.276 0.408 32.002 1.00 51.65 1646 ARG A CA 1
ATOM 1448 C C . ARG A 1 176 ? -1.121 0.936 32.331 1.00 55.12 1646 ARG A C 1
ATOM 1449 O O . ARG A 1 176 ? -1.433 1.163 33.505 1.00 53.32 1646 ARG A O 1
ATOM 1457 N N . ASP A 1 177 ? -1.991 1.069 31.317 1.00 59.18 1647 ASP A N 1
ATOM 1458 C CA . ASP A 1 177 ? -3.371 1.504 31.557 1.00 53.28 1647 ASP A CA 1
ATOM 1459 C C . ASP A 1 177 ? -4.054 0.593 32.555 1.00 57.84 1647 ASP A C 1
ATOM 1460 O O . ASP A 1 177 ? -4.630 1.060 33.547 1.00 57.40 1647 ASP A O 1
ATOM 1465 N N . TRP A 1 178 ? -4.003 -0.722 32.293 1.00 57.59 1648 TRP A N 1
ATOM 1466 C CA . TRP A 1 178 ? -4.727 -1.676 33.122 1.00 53.05 1648 TRP A CA 1
ATOM 1467 C C . TRP A 1 178 ? -4.216 -1.644 34.553 1.00 51.02 1648 TRP A C 1
ATOM 1468 O O . TRP A 1 178 ? -4.999 -1.608 35.507 1.00 54.16 1648 TRP A O 1
ATOM 1479 N N . VAL A 1 179 ? -2.898 -1.644 34.722 1.00 50.80 1649 VAL A N 1
ATOM 1480 C CA . VAL A 1 179 ? -2.330 -1.639 36.064 1.00 51.44 1649 VAL A CA 1
ATOM 1481 C C . VAL A 1 179 ? -2.754 -0.386 36.807 1.00 53.39 1649 VAL A C 1
ATOM 1482 O O . VAL A 1 179 ? -3.067 -0.431 38.001 1.00 65.56 1649 VAL A O 1
ATOM 1486 N N . LEU A 1 180 ? -2.755 0.756 36.118 1.00 63.12 1650 LEU A N 1
ATOM 1487 C CA . LEU A 1 180 ? -3.175 1.999 36.751 1.00 56.37 1650 LEU A CA 1
ATOM 1488 C C . LEU A 1 180 ? -4.630 1.914 37.209 1.00 58.56 1650 LEU A C 1
ATOM 1489 O O . LEU A 1 180 ? -4.955 2.238 38.356 1.00 69.78 1650 LEU A O 1
ATOM 1494 N N . THR A 1 181 ? -5.518 1.466 36.324 1.00 62.26 1651 THR A N 1
ATOM 1495 C CA . THR A 1 181 ? -6.925 1.322 36.690 1.00 64.02 1651 THR A CA 1
ATOM 1496 C C . THR A 1 181 ? -7.098 0.406 37.902 1.00 66.66 1651 THR A C 1
ATOM 1497 O O . THR A 1 181 ? -7.779 0.758 38.874 1.00 66.63 1651 THR A O 1
ATOM 1501 N N . VAL A 1 182 ? -6.468 -0.770 37.868 1.00 54.81 1652 VAL A N 1
ATOM 1502 C CA . VAL A 1 182 ? -6.633 -1.743 38.945 1.00 61.09 1652 VAL A CA 1
ATOM 1503 C C . VAL A 1 182 ? -6.049 -1.216 40.249 1.00 64.84 1652 VAL A C 1
ATOM 1504 O O . VAL A 1 182 ? -6.593 -1.475 41.333 1.00 61.91 1652 VAL A O 1
ATOM 1508 N N . SER A 1 183 ? -4.939 -0.480 40.174 1.00 56.20 1653 SER A N 1
ATOM 1509 C CA . SER A 1 183 ? -4.311 0.156 41.326 1.00 57.63 1653 SER A CA 1
ATOM 1510 C C . SER A 1 183 ? -5.268 1.001 42.158 1.00 69.14 1653 SER A C 1
ATOM 1511 O O . SER A 1 183 ? -4.928 1.376 43.283 1.00 65.93 1653 SER A O 1
ATOM 1514 N N . MET A 1 184 ? -6.436 1.350 41.614 1.00 72.35 1654 MET A N 1
ATOM 1515 C CA . MET A 1 184 ? -7.327 2.259 42.332 1.00 86.96 1654 MET A CA 1
ATOM 1516 C C . MET A 1 184 ? -8.108 1.588 43.462 1.00 96.57 1654 MET A C 1
ATOM 1517 O O . MET A 1 184 ? -8.626 2.294 44.337 1.00 91.19 1654 MET A O 1
ATOM 1522 N N . ASP A 1 185 ? -8.220 0.260 43.464 1.00 105.42 1655 ASP A N 1
ATOM 1523 C CA . ASP A 1 185 ? -8.852 -0.446 44.584 1.00 107.89 1655 ASP A CA 1
ATOM 1524 C C . ASP A 1 185 ? -7.901 -0.560 45.778 1.00 96.72 1655 ASP A C 1
ATOM 1525 O O . ASP A 1 185 ? -8.075 0.117 46.792 1.00 96.54 1655 ASP A O 1
ATOM 1530 N N . LEU A 1 188 ? -8.457 -5.127 45.142 1.00 122.21 1658 LEU A N 1
ATOM 1531 C CA . LEU A 1 188 ? -7.722 -6.390 45.116 1.00 124.19 1658 LEU A CA 1
ATOM 1532 C C . LEU A 1 188 ? -6.693 -6.453 46.252 1.00 127.34 1658 LEU A C 1
ATOM 1533 O O . LEU A 1 188 ? -6.177 -5.426 46.702 1.00 124.01 1658 LEU A O 1
ATOM 1538 N N . GLU A 1 189 ? -6.431 -7.665 46.739 1.00 131.79 1659 GLU A N 1
ATOM 1539 C CA . GLU A 1 189 ? -5.287 -7.912 47.605 1.00 133.84 1659 GLU A CA 1
ATOM 1540 C C . GLU A 1 189 ? -4.073 -8.187 46.728 1.00 130.71 1659 GLU A C 1
ATOM 1541 O O . GLU A 1 189 ? -4.110 -9.083 45.881 1.00 136.19 1659 GLU A O 1
ATOM 1547 N N . GLN A 1 190 ? -2.978 -7.472 46.950 1.00 113.91 1660 GLN A N 1
ATOM 1548 C CA . GLN A 1 190 ? -1.821 -7.631 46.078 1.00 101.43 1660 GLN A CA 1
ATOM 1549 C C . GLN A 1 190 ? -0.691 -8.348 46.807 1.00 94.71 1660 GLN A C 1
ATOM 1550 O O . GLN A 1 190 ? 0.333 -7.768 47.168 1.00 84.20 1660 GLN A O 1
ATOM 1556 N N . VAL A 1 191 ? -0.882 -9.649 46.969 1.00 97.63 1661 VAL A N 1
ATOM 1557 C CA . VAL A 1 191 ? 0.125 -10.553 47.502 1.00 99.29 1661 VAL A CA 1
ATOM 1558 C C . VAL A 1 191 ? 0.072 -11.817 46.655 1.00 82.54 1661 VAL A C 1
ATOM 1559 O O . VAL A 1 191 ? -0.966 -12.164 46.085 1.00 81.99 1661 VAL A O 1
ATOM 1563 N N . LEU A 1 192 ? 1.190 -12.478 46.542 1.00 76.71 1662 LEU A N 1
ATOM 1564 C CA . LEU A 1 192 ? 1.156 -13.684 45.742 1.00 74.12 1662 LEU A CA 1
ATOM 1565 C C . LEU A 1 192 ? 0.463 -14.788 46.536 1.00 81.18 1662 LEU A C 1
ATOM 1566 O O . LEU A 1 192 ? 0.572 -14.839 47.765 1.00 88.95 1662 LEU A O 1
ATOM 1571 N N . PRO A 1 193 ? -0.269 -15.672 45.864 1.00 72.32 1663 PRO A N 1
ATOM 1572 C CA . PRO A 1 193 ? -1.005 -16.713 46.597 1.00 74.46 1663 PRO A CA 1
ATOM 1573 C C . PRO A 1 193 ? -0.049 -17.710 47.234 1.00 75.77 1663 PRO A C 1
ATOM 1574 O O . PRO A 1 193 ? 0.984 -18.064 46.659 1.00 84.10 1663 PRO A O 1
ATOM 1578 N N . ARG A 1 194 ? -0.398 -18.153 48.438 1.00 78.49 1664 ARG A N 1
ATOM 1579 C CA . ARG A 1 194 ? 0.373 -19.145 49.171 1.00 82.67 1664 ARG A CA 1
ATOM 1580 C C . ARG A 1 194 ? -0.332 -20.496 49.149 1.00 79.76 1664 ARG A C 1
ATOM 1581 O O . ARG A 1 194 ? -1.556 -20.577 49.015 1.00 77.54 1664 ARG A O 1
ATOM 1589 N N . ASP A 1 195 ? 0.455 -21.558 49.260 1.00 81.62 1665 ASP A N 1
ATOM 1590 C CA . ASP A 1 195 ? -0.075 -22.908 49.260 1.00 84.91 1665 ASP A CA 1
ATOM 1591 C C . ASP A 1 195 ? -0.116 -23.440 50.689 1.00 83.86 1665 ASP A C 1
ATOM 1592 O O . ASP A 1 195 ? 0.140 -22.718 51.660 1.00 75.66 1665 ASP A O 1
ATOM 1597 N N . GLU A 1 196 ? -0.391 -24.737 50.814 1.00 77.14 1666 GLU A N 1
ATOM 1598 C CA . GLU A 1 196 ? -0.465 -25.365 52.123 1.00 88.36 1666 GLU A CA 1
ATOM 1599 C C . GLU A 1 196 ? 0.863 -25.328 52.866 1.00 88.03 1666 GLU A C 1
ATOM 1600 O O . GLU A 1 196 ? 0.876 -25.546 54.081 1.00 95.09 1666 GLU A O 1
ATOM 1606 N N . ARG A 1 197 ? 1.979 -25.072 52.177 1.00 84.84 1667 ARG A N 1
ATOM 1607 C CA . ARG A 1 197 ? 3.263 -24.961 52.864 1.00 84.77 1667 ARG A CA 1
ATOM 1608 C C . ARG A 1 197 ? 3.472 -23.600 53.502 1.00 88.46 1667 ARG A C 1
ATOM 1609 O O . ARG A 1 197 ? 4.495 -23.398 54.172 1.00 85.78 1667 ARG A O 1
ATOM 1617 N N . GLY A 1 198 ? 2.558 -22.658 53.279 1.00 89.84 1668 GLY A N 1
ATOM 1618 C CA . GLY A 1 198 ? 2.845 -21.298 53.671 1.00 105.30 1668 GLY A CA 1
ATOM 1619 C C . GLY A 1 198 ? 3.871 -20.639 52.785 1.00 107.48 1668 GLY A C 1
ATOM 1620 O O . GLY A 1 198 ? 4.482 -19.644 53.185 1.00 116.20 1668 GLY A O 1
ATOM 1621 N N . ALA A 1 199 ? 4.099 -21.194 51.600 1.00 86.88 1669 ALA A N 1
ATOM 1622 C CA . ALA A 1 199 ? 5.003 -20.632 50.616 1.00 73.87 1669 ALA A CA 1
ATOM 1623 C C . ALA A 1 199 ? 4.211 -20.193 49.391 1.00 72.01 1669 ALA A C 1
ATOM 1624 O O . ALA A 1 199 ? 3.107 -20.682 49.131 1.00 69.23 1669 ALA A O 1
ATOM 1626 N N . TYR A 1 200 ? 4.791 -19.245 48.654 1.00 78.14 1670 TYR A N 1
ATOM 1627 C CA . TYR A 1 200 ? 4.277 -18.831 47.350 1.00 75.25 1670 TYR A CA 1
ATOM 1628 C C . TYR A 1 200 ? 4.043 -20.063 46.484 1.00 71.50 1670 TYR A C 1
ATOM 1629 O O . TYR A 1 200 ? 4.926 -20.915 46.355 1.00 70.23 1670 TYR A O 1
ATOM 1638 N N . GLU A 1 201 ? 2.832 -20.171 45.917 1.00 66.36 1671 GLU A N 1
ATOM 1639 C CA . GLU A 1 201 ? 2.374 -21.452 45.379 1.00 59.32 1671 GLU A CA 1
ATOM 1640 C C . GLU A 1 201 ? 3.264 -21.950 44.248 1.00 66.30 1671 GLU A C 1
ATOM 1641 O O . GLU A 1 201 ? 3.375 -23.165 44.039 1.00 54.35 1671 GLU A O 1
ATOM 1647 N N . ALA A 1 202 ? 3.948 -21.041 43.552 1.00 61.22 1672 ALA A N 1
ATOM 1648 C CA . ALA A 1 202 ? 4.821 -21.396 42.446 1.00 53.06 1672 ALA A CA 1
ATOM 1649 C C . ALA A 1 202 ? 6.251 -21.662 42.879 1.00 56.49 1672 ALA A C 1
ATOM 1650 O O . ALA A 1 202 ? 7.090 -21.965 42.026 1.00 47.44 1672 ALA A O 1
ATOM 1652 N N . SER A 1 203 ? 6.548 -21.585 44.171 1.00 59.69 1673 SER A N 1
ATOM 1653 C CA . SER A 1 203 ? 7.924 -21.623 44.628 1.00 69.98 1673 SER A CA 1
ATOM 1654 C C . SER A 1 203 ? 8.334 -23.048 44.976 1.00 66.04 1673 SER A C 1
ATOM 1655 O O . SER A 1 203 ? 7.619 -23.754 45.695 1.00 60.80 1673 SER A O 1
ATOM 1658 N N . LEU A 1 204 ? 9.493 -23.462 44.459 1.00 64.04 1674 LEU A N 1
ATOM 1659 C CA . LEU A 1 204 ? 10.009 -24.788 44.765 1.00 65.42 1674 LEU A CA 1
ATOM 1660 C C . LEU A 1 204 ? 10.591 -24.826 46.169 1.00 64.81 1674 LEU A C 1
ATOM 1661 O O . LEU A 1 204 ? 10.578 -25.878 46.814 1.00 62.56 1674 LEU A O 1
ATOM 1666 N N . VAL A 1 205 ? 11.088 -23.698 46.664 1.00 79.56 1675 VAL A N 1
ATOM 1667 C CA . VAL A 1 205 ? 11.635 -23.627 48.011 1.00 87.26 1675 VAL A CA 1
ATOM 1668 C C . VAL A 1 205 ? 10.532 -23.174 48.956 1.00 104.01 1675 VAL A C 1
ATOM 1669 O O . VAL A 1 205 ? 9.947 -22.097 48.784 1.00 101.04 1675 VAL A O 1
ATOM 1673 N N . ALA A 1 206 ? 10.220 -24.004 49.943 1.00 120.08 1676 ALA A N 1
ATOM 1674 C CA . ALA A 1 206 ? 9.324 -23.560 50.998 1.00 131.65 1676 ALA A CA 1
ATOM 1675 C C . ALA A 1 206 ? 10.172 -22.724 51.940 1.00 137.82 1676 ALA A C 1
ATOM 1676 O O . ALA A 1 206 ? 11.027 -23.257 52.655 1.00 132.74 1676 ALA A O 1
ATOM 1678 N N . ALA A 1 207 ? 9.965 -21.407 51.908 1.00 145.87 1677 ALA A N 1
ATOM 1679 C CA . ALA A 1 207 ? 10.754 -20.527 52.756 1.00 151.04 1677 ALA A CA 1
ATOM 1680 C C . ALA A 1 207 ? 10.646 -20.957 54.209 1.00 149.57 1677 ALA A C 1
ATOM 1681 O O . ALA A 1 207 ? 11.646 -20.982 54.937 1.00 152.09 1677 ALA A O 1
ATOM 1683 N N . SER A 1 208 ? 9.440 -21.340 54.628 1.00 141.02 1678 SER A N 1
ATOM 1684 C CA . SER A 1 208 ? 9.176 -21.836 55.971 1.00 132.57 1678 SER A CA 1
ATOM 1685 C C . SER A 1 208 ? 10.006 -23.074 56.280 1.00 134.39 1678 SER A C 1
ATOM 1686 O O . SER A 1 208 ? 10.985 -23.007 57.032 1.00 123.11 1678 SER A O 1
ATOM 1689 N N . THR A 1 209 ? 9.632 -24.203 55.678 1.00 146.00 1679 THR A N 1
ATOM 1690 C CA . THR A 1 209 ? 10.307 -25.466 55.960 1.00 147.33 1679 THR A CA 1
ATOM 1691 C C . THR A 1 209 ? 11.763 -25.434 55.497 1.00 149.17 1679 THR A C 1
ATOM 1692 O O . THR A 1 209 ? 12.693 -25.503 56.312 1.00 157.30 1679 THR A O 1
ATOM 1696 N N . GLY A 1 210 ? 11.981 -25.322 54.198 1.00 139.48 1680 GLY A N 1
ATOM 1697 C CA . GLY A 1 210 ? 13.305 -25.379 53.627 1.00 129.64 1680 GLY A CA 1
ATOM 1698 C C . GLY A 1 210 ? 13.597 -26.656 52.873 1.00 128.59 1680 GLY A C 1
ATOM 1699 O O . GLY A 1 210 ? 14.774 -27.020 52.736 1.00 126.32 1680 GLY A O 1
ATOM 1700 N N . VAL A 1 211 ? 12.569 -27.345 52.388 1.00 128.23 1681 VAL A N 1
ATOM 1701 C CA . VAL A 1 211 ? 12.709 -28.484 51.490 1.00 118.87 1681 VAL A CA 1
ATOM 1702 C C . VAL A 1 211 ? 12.397 -28.006 50.080 1.00 112.48 1681 VAL A C 1
ATOM 1703 O O . VAL A 1 211 ? 11.383 -27.335 49.850 1.00 116.94 1681 VAL A O 1
ATOM 1707 N N . ARG A 1 212 ? 13.265 -28.352 49.141 1.00 100.13 1682 ARG A N 1
ATOM 1708 C CA . ARG A 1 212 ? 13.076 -28.005 47.740 1.00 78.99 1682 ARG A CA 1
ATOM 1709 C C . ARG A 1 212 ? 12.144 -29.028 47.117 1.00 70.42 1682 ARG A C 1
ATOM 1710 O O . ARG A 1 212 ? 12.452 -30.223 47.092 1.00 76.63 1682 ARG A O 1
ATOM 1718 N N . ALA A 1 213 ? 10.974 -28.580 46.694 1.00 61.94 1683 ALA A N 1
ATOM 1719 C CA . ALA A 1 213 ? 10.050 -29.458 45.998 1.00 69.54 1683 ALA A CA 1
ATOM 1720 C C . ALA A 1 213 ? 10.483 -29.673 44.556 1.00 59.36 1683 ALA A C 1
ATOM 1721 O O . ALA A 1 213 ? 11.111 -28.813 43.935 1.00 63.46 1683 ALA A O 1
ATOM 1723 N N . LEU A 1 214 ? 10.125 -30.829 44.019 1.00 64.75 1684 LEU A N 1
ATOM 1724 C CA . LEU A 1 214 ? 10.410 -31.098 42.625 1.00 52.56 1684 LEU A CA 1
ATOM 1725 C C . LEU A 1 214 ? 9.452 -30.293 41.752 1.00 62.24 1684 LEU A C 1
ATOM 1726 O O . LEU A 1 214 ? 8.279 -30.122 42.108 1.00 62.70 1684 LEU A O 1
ATOM 1731 N N . PRO A 1 215 ? 9.909 -29.789 40.616 1.00 57.00 1685 PRO A N 1
ATOM 1732 C CA . PRO A 1 215 ? 8.994 -29.080 39.717 1.00 52.16 1685 PRO A CA 1
ATOM 1733 C C . PRO A 1 215 ? 8.265 -30.042 38.790 1.00 60.09 1685 PRO A C 1
ATOM 1734 O O . PRO A 1 215 ? 8.895 -30.886 38.144 1.00 54.78 1685 PRO A O 1
ATOM 1738 N N . CYS A 1 216 ? 6.945 -29.890 38.675 1.00 43.28 1686 CYS A N 1
ATOM 1739 C CA . CYS A 1 216 ? 6.166 -30.773 37.819 1.00 41.68 1686 CYS A CA 1
ATOM 1740 C C . CYS A 1 216 ? 6.578 -30.580 36.355 1.00 49.27 1686 CYS A C 1
ATOM 1741 O O . CYS A 1 216 ? 6.755 -29.451 35.881 1.00 43.94 1686 CYS A O 1
ATOM 1744 N N . LEU A 1 217 ? 6.746 -31.695 35.635 1.00 44.06 1687 LEU A N 1
ATOM 1745 C CA . LEU A 1 217 ? 7.167 -31.641 34.236 1.00 41.72 1687 LEU A CA 1
ATOM 1746 C C . LEU A 1 217 ? 6.098 -31.033 33.334 1.00 38.80 1687 LEU A C 1
ATOM 1747 O O . LEU A 1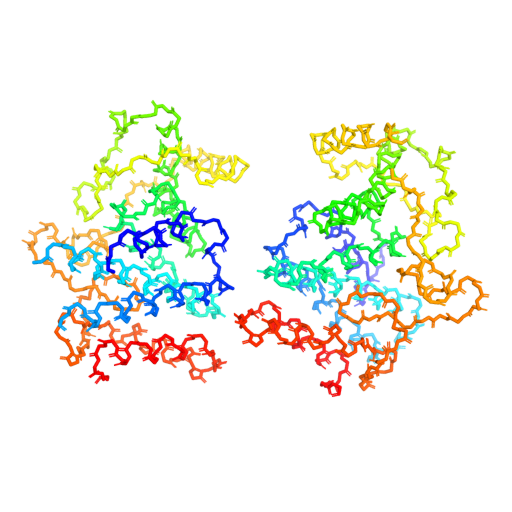 217 ? 6.404 -30.641 32.207 1.00 42.89 1687 LEU A O 1
ATOM 1752 N N . ILE A 1 218 ? 4.857 -30.943 33.804 1.00 38.68 1688 ILE A N 1
ATOM 1753 C CA . ILE A 1 218 ? 3.751 -30.430 33.013 1.00 38.97 1688 ILE A CA 1
ATOM 1754 C C . ILE A 1 218 ? 3.509 -28.945 33.285 1.00 41.20 1688 ILE A C 1
ATOM 1755 O O . ILE A 1 218 ? 3.291 -28.173 32.354 1.00 43.49 1688 ILE A O 1
ATOM 1760 N N . THR A 1 219 ? 3.530 -28.517 34.546 1.00 38.23 1689 THR A N 1
ATOM 1761 C CA . THR A 1 219 ? 3.251 -27.129 34.860 1.00 40.05 1689 THR A CA 1
ATOM 1762 C C . THR A 1 219 ? 4.426 -26.363 35.454 1.00 52.55 1689 THR A C 1
ATOM 1763 O O . THR A 1 219 ? 4.345 -25.136 35.555 1.00 47.19 1689 THR A O 1
ATOM 1767 N N . GLY A 1 220 ? 5.487 -27.033 35.891 1.00 49.74 1690 GLY A N 1
ATOM 1768 C CA . GLY A 1 220 ? 6.579 -26.355 36.562 1.00 41.37 1690 GLY A CA 1
ATOM 1769 C C . GLY A 1 220 ? 6.373 -26.115 38.047 1.00 47.77 1690 GLY A C 1
ATOM 1770 O O . GLY A 1 220 ? 7.350 -25.839 38.760 1.00 46.04 1690 GLY A O 1
ATOM 1771 N N . TYR A 1 221 ? 5.136 -26.207 38.535 1.00 43.99 1691 TYR A N 1
ATOM 1772 C CA . TYR A 1 221 ? 4.822 -25.921 39.927 1.00 50.89 1691 TYR A CA 1
ATOM 1773 C C . TYR A 1 221 ? 5.429 -26.974 40.844 1.00 50.30 1691 TYR A C 1
ATOM 1774 O O . TYR A 1 221 ? 5.703 -28.097 40.420 1.00 51.36 1691 TYR A O 1
ATOM 1783 N N . PRO A 1 222 ? 5.638 -26.640 42.114 1.00 49.74 1692 PRO A N 1
ATOM 1784 C CA . PRO A 1 222 ? 6.124 -27.651 43.062 1.00 45.33 1692 PRO A CA 1
ATOM 1785 C C . PRO A 1 222 ? 5.122 -28.788 43.221 1.00 59.63 1692 PRO A C 1
ATOM 1786 O O . PRO A 1 222 ? 3.922 -28.571 43.390 1.00 53.40 1692 PRO A O 1
ATOM 1790 N N . ILE A 1 223 ? 5.624 -30.014 43.156 1.00 61.76 1693 ILE A N 1
ATOM 1791 C CA . ILE A 1 223 ? 4.791 -31.182 43.396 1.00 67.88 1693 ILE A CA 1
ATOM 1792 C C . ILE A 1 223 ? 4.605 -31.315 44.903 1.00 67.75 1693 ILE A C 1
ATOM 1793 O O . ILE A 1 223 ? 5.562 -31.579 45.634 1.00 68.19 1693 ILE A O 1
ATOM 1798 N N . LEU A 1 224 ? 3.379 -31.099 45.373 1.00 65.70 1694 LEU A N 1
ATOM 1799 C CA . LEU A 1 224 ? 3.082 -31.170 46.795 1.00 72.29 1694 LEU A CA 1
ATOM 1800 C C . LEU A 1 224 ? 2.367 -32.444 47.192 1.00 72.69 1694 LEU A C 1
ATOM 1801 O O . LEU A 1 224 ? 2.433 -32.840 48.361 1.00 77.46 1694 LEU A O 1
ATOM 1806 N N . ARG A 1 225 ? 1.685 -33.079 46.248 1.00 60.46 1695 ARG A N 1
ATOM 1807 C CA . ARG A 1 225 ? 0.938 -34.295 46.503 1.00 71.09 1695 ARG A CA 1
ATOM 1808 C C . ARG A 1 225 ? 0.820 -35.031 45.182 1.00 67.83 1695 ARG A C 1
ATOM 1809 O O . ARG A 1 225 ? 0.971 -34.435 44.115 1.00 63.02 1695 ARG A O 1
ATOM 1817 N N . ASN A 1 226 ? 0.527 -36.329 45.257 1.00 72.61 1696 ASN A N 1
ATOM 1818 C CA . ASN A 1 226 ? 0.247 -37.127 44.060 1.00 61.43 1696 ASN A CA 1
ATOM 1819 C C . ASN A 1 226 ? 1.444 -37.176 43.119 1.00 60.77 1696 ASN A C 1
ATOM 1820 O O . ASN A 1 226 ? 1.298 -37.115 41.896 1.00 66.42 1696 ASN A O 1
ATOM 1825 N N . LYS A 1 227 ? 2.638 -37.268 43.682 1.00 56.94 1697 LYS A N 1
ATOM 1826 C CA . LYS A 1 227 ? 3.828 -37.308 42.847 1.00 67.24 1697 LYS A CA 1
ATOM 1827 C C . LYS A 1 227 ? 3.863 -38.626 42.086 1.00 74.82 1697 LYS A C 1
ATOM 1828 O O . LYS A 1 227 ? 3.597 -39.689 42.653 1.00 78.44 1697 LYS A O 1
ATOM 1834 N N . ILE A 1 228 ? 4.150 -38.555 40.793 1.00 68.91 1698 ILE A N 1
ATOM 1835 C CA . ILE A 1 228 ? 4.466 -39.730 40.000 1.00 66.39 1698 ILE A CA 1
ATOM 1836 C C . ILE A 1 228 ? 5.870 -39.538 39.448 1.00 63.10 1698 ILE A C 1
ATOM 1837 O O . ILE A 1 228 ? 6.243 -38.430 39.037 1.00 59.46 1698 ILE A O 1
ATOM 1842 N N . GLU A 1 229 ? 6.656 -40.610 39.490 1.00 63.07 1699 GLU A N 1
ATOM 1843 C CA . GLU A 1 229 ? 8.093 -40.553 39.253 1.00 67.82 1699 GLU A CA 1
ATOM 1844 C C . GLU A 1 229 ? 8.454 -41.272 37.961 1.00 60.43 1699 GLU A C 1
ATOM 1845 O O . GLU A 1 229 ? 7.915 -42.340 37.656 1.00 73.67 1699 GLU A O 1
ATOM 1851 N N . PHE A 1 230 ? 9.366 -40.677 37.209 1.00 55.49 1700 PHE A N 1
ATOM 1852 C CA . PHE A 1 230 ? 9.896 -41.277 35.997 1.00 63.84 1700 PHE A CA 1
ATOM 1853 C C . PHE A 1 230 ? 11.192 -42.034 36.292 1.00 65.77 1700 PHE A C 1
ATOM 1854 O O . PHE A 1 230 ? 11.803 -41.907 37.361 1.00 62.03 1700 PHE A O 1
ATOM 1862 N N . LYS A 1 231 ? 11.616 -42.836 35.319 1.00 62.39 1701 LYS A N 1
ATOM 1863 C CA . LYS A 1 231 ? 12.797 -43.659 35.547 1.00 72.70 1701 LYS A CA 1
ATOM 1864 C C . LYS A 1 231 ? 14.058 -42.809 35.667 1.00 74.26 1701 LYS A C 1
ATOM 1865 O O . LYS A 1 231 ? 14.931 -43.114 36.489 1.00 69.97 1701 LYS A O 1
ATOM 1871 N N . ARG A 1 232 ? 14.168 -41.718 34.901 1.00 68.94 1702 ARG A N 1
ATOM 1872 C CA . ARG A 1 232 ? 15.294 -40.828 35.147 1.00 64.19 1702 ARG A CA 1
ATOM 1873 C C . ARG A 1 232 ? 15.122 -40.208 36.529 1.00 75.27 1702 ARG A C 1
ATOM 1874 O O . ARG A 1 232 ? 14.016 -39.792 36.889 1.00 82.26 1702 ARG A O 1
ATOM 1882 N N . PRO A 1 233 ? 16.177 -40.156 37.332 1.00 85.04 1703 PRO A N 1
ATOM 1883 C CA . PRO A 1 233 ? 16.046 -39.557 38.661 1.00 93.54 1703 PRO A CA 1
ATOM 1884 C C . PRO A 1 233 ? 15.877 -38.049 38.576 1.00 88.86 1703 PRO A C 1
ATOM 1885 O O . PRO A 1 233 ? 16.451 -37.377 37.712 1.00 81.22 1703 PRO A O 1
ATOM 1889 N N . GLY A 1 234 ? 15.113 -37.521 39.535 1.00 80.70 1704 GLY A N 1
ATOM 1890 C CA . GLY A 1 234 ? 14.771 -36.115 39.592 1.00 74.46 1704 GLY A CA 1
ATOM 1891 C C . GLY A 1 234 ? 13.666 -35.673 38.654 1.00 69.10 1704 GLY A C 1
ATOM 1892 O O . GLY A 1 234 ? 13.483 -34.467 38.472 1.00 78.89 1704 GLY A O 1
ATOM 1893 N N . LYS A 1 235 ? 12.938 -36.597 38.035 1.00 51.25 1705 LYS A N 1
ATOM 1894 C CA . LYS A 1 235 ? 11.904 -36.267 37.062 1.00 48.36 1705 LYS A CA 1
ATOM 1895 C C . LYS A 1 235 ? 10.567 -36.766 37.586 1.00 57.55 1705 LYS A C 1
ATOM 1896 O O . LYS A 1 235 ? 10.369 -37.976 37.748 1.00 64.40 1705 LYS A O 1
ATOM 1902 N N . ALA A 1 236 ? 9.648 -35.839 37.831 1.00 56.54 1706 ALA A N 1
ATOM 1903 C CA . ALA A 1 236 ? 8.357 -36.196 38.380 1.00 58.25 1706 ALA A CA 1
ATOM 1904 C C . ALA A 1 236 ? 7.292 -35.264 37.824 1.00 59.93 1706 ALA A C 1
ATOM 1905 O O . ALA A 1 236 ? 7.581 -34.202 37.256 1.00 52.16 1706 ALA A O 1
ATOM 1907 N N . ALA A 1 237 ? 6.045 -35.696 37.971 1.00 46.33 1707 ALA A N 1
ATOM 1908 C CA . ALA A 1 237 ? 4.916 -34.852 37.633 1.00 46.15 1707 ALA A CA 1
ATOM 1909 C C . ALA A 1 237 ? 3.850 -35.049 38.689 1.00 54.57 1707 ALA A C 1
ATOM 1910 O O . ALA A 1 237 ? 3.793 -36.079 39.374 1.00 51.30 1707 ALA A O 1
ATOM 1912 N N . ASN A 1 238 ? 2.986 -34.056 38.806 1.00 53.44 1708 ASN A N 1
ATOM 1913 C CA . ASN A 1 238 ? 1.802 -34.239 39.620 1.00 43.82 1708 ASN A CA 1
ATOM 1914 C C . ASN A 1 238 ? 0.794 -35.036 38.802 1.00 43.47 1708 ASN A C 1
ATOM 1915 O O . ASN A 1 238 ? 0.467 -34.665 37.670 1.00 56.48 1708 ASN A O 1
ATOM 1920 N N . LYS A 1 239 ? 0.310 -36.134 39.371 1.00 44.58 1709 LYS A N 1
ATOM 1921 C CA . LYS A 1 239 ? -0.542 -37.042 38.603 1.00 44.64 1709 LYS A CA 1
ATOM 1922 C C . LYS A 1 239 ? -1.743 -36.320 38.009 1.00 43.61 1709 LYS A C 1
ATOM 1923 O O . LYS A 1 239 ? -2.168 -36.654 36.902 1.00 53.35 1709 LYS A O 1
ATOM 1929 N N . ASP A 1 240 ? -2.260 -35.285 38.683 1.00 49.94 1710 ASP A N 1
ATOM 1930 C CA . ASP A 1 240 ? -3.414 -34.567 38.142 1.00 50.89 1710 ASP A CA 1
ATOM 1931 C C . ASP A 1 240 ? -3.046 -33.740 36.915 1.00 53.47 1710 ASP A C 1
ATOM 1932 O O . ASP A 1 240 ? -3.783 -33.749 35.919 1.00 44.17 1710 ASP A O 1
ATOM 1937 N N . ASN A 1 241 ? -1.910 -33.031 36.954 1.00 42.79 1711 ASN A N 1
ATOM 1938 C CA . ASN A 1 241 ? -1.429 -32.354 35.748 1.00 45.68 1711 ASN A CA 1
ATOM 1939 C C . ASN A 1 241 ? -1.148 -33.361 34.635 1.00 39.47 1711 ASN A C 1
ATOM 1940 O O . ASN A 1 241 ? -1.434 -33.111 33.447 1.00 40.31 1711 ASN A O 1
ATOM 1945 N N . TRP A 1 242 ? -0.520 -34.479 34.996 1.00 40.21 1712 TRP A N 1
ATOM 1946 C CA . TRP A 1 242 ? -0.216 -35.497 34.006 1.00 41.74 1712 TRP A CA 1
ATOM 1947 C C . TRP A 1 242 ? -1.491 -35.926 33.305 1.00 46.42 1712 TRP A C 1
ATOM 1948 O O . TRP A 1 242 ? -1.595 -35.871 32.070 1.00 44.80 1712 TRP A O 1
ATOM 1959 N N . ASN A 1 243 ? -2.492 -36.310 34.100 1.00 50.13 1713 ASN A N 1
ATOM 1960 C CA . ASN A 1 243 ? -3.761 -36.762 33.558 1.00 47.68 1713 ASN A CA 1
ATOM 1961 C C . ASN A 1 243 ? -4.443 -35.676 32.749 1.00 46.36 1713 ASN A C 1
ATOM 1962 O O . ASN A 1 243 ? -5.059 -35.975 31.724 1.00 50.58 1713 ASN A O 1
ATOM 1967 N N . LYS A 1 244 ? -4.361 -34.410 33.187 1.00 41.00 1714 LYS A N 1
ATOM 1968 C CA . LYS A 1 244 ? -4.985 -33.340 32.404 1.00 39.61 1714 LYS A CA 1
ATOM 1969 C C . LYS A 1 244 ? -4.378 -33.266 31.009 1.00 42.04 1714 LYS A C 1
ATOM 1970 O O . LYS A 1 244 ? -5.093 -33.158 30.002 1.00 44.88 1714 LYS A O 1
ATOM 1976 N N . PHE A 1 245 ? -3.055 -33.385 30.929 1.00 43.90 1715 PHE A N 1
ATOM 1977 C CA . PHE A 1 245 ? -2.389 -33.334 29.634 1.00 50.65 1715 PHE A CA 1
ATOM 1978 C C . PHE A 1 245 ? -2.746 -34.546 28.779 1.00 42.07 1715 PHE A C 1
ATOM 1979 O O . PHE A 1 245 ? -3.011 -34.423 27.566 1.00 49.89 1715 PHE A O 1
ATOM 1987 N N . LEU A 1 246 ? -2.739 -35.729 29.390 1.00 37.59 1716 LEU A N 1
ATOM 1988 C CA . LEU A 1 246 ? -3.097 -36.927 28.640 1.00 50.61 1716 LEU A CA 1
ATOM 1989 C C . LEU A 1 246 ? -4.539 -36.851 28.146 1.00 58.99 1716 LEU A C 1
ATOM 1990 O O . LEU A 1 246 ? -4.841 -37.237 27.009 1.00 50.52 1716 LEU A O 1
ATOM 1995 N N . MET A 1 247 ? -5.436 -36.311 28.974 1.00 47.02 1717 MET A N 1
ATOM 1996 C CA . MET A 1 247 ? -6.826 -36.148 28.569 1.00 41.91 1717 MET A CA 1
ATOM 1997 C C . MET A 1 247 ? -6.944 -35.193 27.404 1.00 58.86 1717 MET A C 1
ATOM 1998 O O . MET A 1 247 ? -7.784 -35.398 26.525 1.00 47.15 1717 MET A O 1
ATOM 2003 N N . ALA A 1 248 ? -6.132 -34.120 27.394 1.00 41.45 1718 ALA A N 1
ATOM 2004 C CA . ALA A 1 248 ? -6.216 -33.204 26.273 1.00 37.33 1718 ALA A CA 1
ATOM 2005 C C . ALA A 1 248 ? -5.779 -33.888 24.990 1.00 45.29 1718 ALA A C 1
ATOM 2006 O O . ALA A 1 248 ? -6.309 -33.576 23.913 1.00 46.73 1718 ALA A O 1
ATOM 2008 N N . ILE A 1 249 ? -4.804 -34.804 25.081 1.00 40.92 1719 ILE A N 1
ATOM 2009 C CA . ILE A 1 249 ? -4.429 -35.600 23.907 1.00 45.53 1719 ILE A CA 1
ATOM 2010 C C . ILE A 1 249 ? -5.582 -36.522 23.504 1.00 55.61 1719 ILE A C 1
ATOM 2011 O O . ILE A 1 249 ? -5.948 -36.614 22.326 1.00 52.46 1719 ILE A O 1
ATOM 2016 N N . LYS A 1 250 ? -6.162 -37.221 24.482 1.00 50.19 1720 LYS A N 1
ATOM 2017 C CA . LYS A 1 250 ? -7.268 -38.142 24.206 1.00 56.88 1720 LYS A CA 1
ATOM 2018 C C . LYS A 1 250 ? -8.433 -37.444 23.507 1.00 61.23 1720 LYS A C 1
ATOM 2019 O O . LYS A 1 250 ? -9.019 -37.983 22.562 1.00 72.92 1720 LYS A O 1
ATOM 2025 N N . THR A 1 251 ? -8.798 -36.256 23.967 1.00 65.10 1721 THR A N 1
ATOM 2026 C CA . THR A 1 251 ? -9.935 -35.556 23.400 1.00 63.66 1721 THR A CA 1
ATOM 2027 C C . THR A 1 251 ? -9.593 -34.787 22.127 1.00 62.56 1721 THR A C 1
ATOM 2028 O O . THR A 1 251 ? -10.476 -34.592 21.283 1.00 67.87 1721 THR A O 1
ATOM 2032 N N . SER A 1 252 ? -8.347 -34.350 21.945 1.00 48.51 1722 SER A N 1
ATOM 2033 C CA . SER A 1 252 ? -8.047 -33.508 20.797 1.00 47.12 1722 SER A CA 1
ATOM 2034 C C . SER A 1 252 ? -7.137 -34.142 19.759 1.00 56.19 1722 SER A C 1
ATOM 2035 O O . SER A 1 252 ? -7.117 -33.666 18.616 1.00 52.14 1722 SER A O 1
ATOM 2038 N N . HIS A 1 253 ? -6.374 -35.175 20.125 1.00 48.63 1723 HIS A N 1
ATOM 2039 C CA . HIS A 1 253 ? -5.356 -35.755 19.245 1.00 60.98 1723 HIS A CA 1
ATOM 2040 C C . HIS A 1 253 ? -4.346 -34.718 18.747 1.00 51.86 1723 HIS A C 1
ATOM 2041 O O . HIS A 1 253 ? -3.779 -34.865 17.658 1.00 52.46 1723 HIS A O 1
ATOM 2048 N N . SER A 1 254 ? -4.138 -33.657 19.541 1.00 43.70 1724 SER A N 1
ATOM 2049 C CA . SER A 1 254 ? -3.100 -32.655 19.332 1.00 40.28 1724 SER A CA 1
ATOM 2050 C C . SER A 1 254 ? -1.762 -33.271 18.949 1.00 47.69 1724 SER A C 1
ATOM 2051 O O . SER A 1 254 ? -1.144 -33.922 19.791 1.00 39.23 1724 SER A O 1
ATOM 2054 N N . PRO A 1 255 ? -1.279 -33.096 17.723 1.00 38.64 1725 PRO A N 1
ATOM 2055 C CA . PRO A 1 255 ? 0.081 -33.561 17.424 1.00 50.35 1725 PRO A CA 1
ATOM 2056 C C . PRO A 1 255 ? 1.151 -32.866 18.253 1.00 44.63 1725 PRO A C 1
ATOM 2057 O O . PRO A 1 255 ? 2.139 -33.510 18.609 1.00 47.34 1725 PRO A O 1
ATOM 2061 N N . VAL A 1 256 ? 1.002 -31.584 18.592 1.00 43.63 1726 VAL A N 1
ATOM 2062 C CA . VAL A 1 256 ? 2.093 -30.977 19.351 1.00 37.96 1726 VAL A CA 1
ATOM 2063 C C . VAL A 1 256 ? 2.089 -31.517 20.777 1.00 40.01 1726 VAL A C 1
ATOM 2064 O O . VAL A 1 256 ? 3.158 -31.754 21.363 1.00 42.74 1726 VAL A O 1
ATOM 2068 N N . CYS A 1 257 ? 0.906 -31.800 21.338 1.00 39.70 1727 CYS A N 1
ATOM 2069 C CA . CYS A 1 257 ? 0.885 -32.446 22.653 1.00 34.29 1727 CYS A CA 1
ATOM 2070 C C . CYS A 1 257 ? 1.419 -33.877 22.592 1.00 37.58 1727 CYS A C 1
ATOM 2071 O O . CYS A 1 257 ? 2.108 -34.321 23.519 1.00 41.94 1727 CYS A O 1
ATOM 2074 N N A GLN A 1 258 ? 1.121 -34.623 21.519 0.57 36.08 1728 GLN A N 1
ATOM 2075 N N B GLN A 1 258 ? 1.124 -34.604 21.511 0.43 36.74 1728 GLN A N 1
ATOM 2076 C CA A GLN A 1 258 ? 1.683 -35.968 21.400 0.57 42.67 1728 GLN A CA 1
ATOM 2077 C CA B GLN A 1 258 ? 1.657 -35.952 21.363 0.43 42.48 1728 GLN A CA 1
ATOM 2078 C C A GLN A 1 258 ? 3.195 -35.902 21.252 0.57 46.65 1728 GLN A C 1
ATOM 2079 C C B GLN A 1 258 ? 3.176 -35.915 21.220 0.43 46.62 1728 GLN A C 1
ATOM 2080 O O A GLN A 1 258 ? 3.910 -36.748 21.788 0.57 51.77 1728 GLN A O 1
ATOM 2081 O O B GLN A 1 258 ? 3.877 -36.779 21.752 0.43 51.59 1728 GLN A O 1
ATOM 2092 N N . ASP A 1 259 ? 3.701 -34.890 20.544 1.00 47.30 1729 ASP A N 1
ATOM 2093 C CA . ASP A 1 259 ? 5.144 -34.715 20.468 1.00 50.26 1729 ASP A CA 1
ATOM 2094 C C . ASP A 1 259 ? 5.743 -34.448 21.842 1.00 40.73 1729 ASP A C 1
ATOM 2095 O O . ASP A 1 259 ? 6.762 -35.043 22.205 1.00 44.55 1729 ASP A O 1
ATOM 2100 N N . VAL A 1 260 ? 5.114 -33.579 22.630 1.00 49.17 1730 VAL A N 1
ATOM 2101 C CA . VAL A 1 260 ? 5.587 -33.342 23.997 1.00 40.01 1730 VAL A CA 1
ATOM 2102 C C . VAL A 1 260 ? 5.666 -34.657 24.756 1.00 42.09 1730 VAL A C 1
ATOM 2103 O O . VAL A 1 260 ? 6.671 -34.957 25.419 1.00 44.16 1730 VAL A O 1
ATOM 2107 N N . LEU A 1 261 ? 4.593 -35.455 24.668 1.00 37.12 1731 LEU A N 1
ATOM 2108 C CA . LEU A 1 261 ? 4.538 -36.732 25.359 1.00 39.19 1731 LEU A CA 1
ATOM 2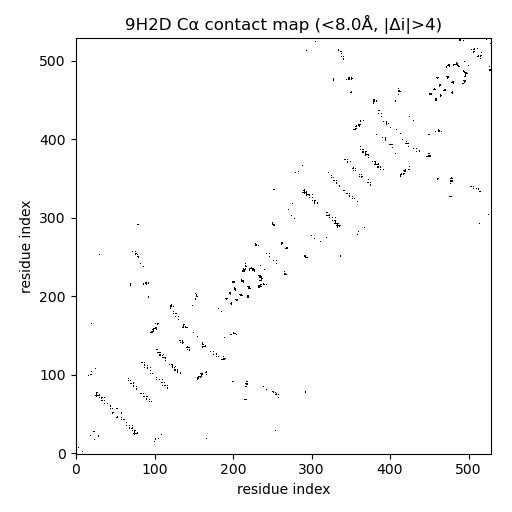109 C C . LEU A 1 261 ? 5.685 -37.653 24.917 1.00 49.03 1731 LEU A C 1
ATOM 2110 O O . LEU A 1 261 ? 6.369 -38.262 25.749 1.00 41.02 1731 LEU A O 1
ATOM 2115 N N . LYS A 1 262 ? 5.888 -37.766 23.602 1.00 38.15 1732 LYS A N 1
ATOM 2116 C CA . LYS A 1 262 ? 7.002 -38.524 23.051 1.00 42.66 1732 LYS A CA 1
ATOM 2117 C C . LYS A 1 262 ? 8.329 -38.076 23.656 1.00 49.71 1732 LYS A C 1
ATOM 2118 O O . LYS A 1 262 ? 9.142 -38.904 24.085 1.00 58.56 1732 LYS A O 1
ATOM 2124 N N . PHE A 1 263 ? 8.559 -36.763 23.710 1.00 53.77 1733 PHE A N 1
ATOM 2125 C CA . PHE A 1 263 ? 9.823 -36.265 24.247 1.00 42.52 1733 PHE A CA 1
ATOM 2126 C C . PHE A 1 263 ? 9.984 -36.595 25.728 1.00 44.10 1733 PHE A C 1
ATOM 2127 O O . PHE A 1 263 ? 11.071 -36.977 26.165 1.00 50.53 1733 PHE A O 1
ATOM 2135 N N . ILE A 1 264 ? 8.936 -36.402 26.529 1.00 39.47 1734 ILE A N 1
ATOM 2136 C CA . ILE A 1 264 ? 9.045 -36.721 27.953 1.00 44.95 1734 ILE A CA 1
ATOM 2137 C C . ILE A 1 264 ? 9.381 -38.195 28.137 1.00 46.38 1734 ILE A C 1
ATOM 2138 O O . ILE A 1 264 ? 10.213 -38.566 28.983 1.00 46.43 1734 ILE A O 1
ATOM 2143 N N . SER A 1 265 ? 8.772 -39.057 27.323 1.00 44.87 1735 SER A N 1
ATOM 2144 C CA . SER A 1 265 ? 9.068 -40.483 27.440 1.00 50.89 1735 SER A CA 1
ATOM 2145 C C . SER A 1 265 ? 10.531 -40.768 27.073 1.00 49.23 1735 SER A C 1
ATOM 2146 O O . SER A 1 265 ? 11.265 -41.390 27.847 1.00 45.91 1735 SER A O 1
ATOM 2149 N N . GLN A 1 266 ? 10.984 -40.261 25.926 1.00 42.96 1736 GLN A N 1
ATOM 2150 C CA . GLN A 1 266 ? 12.371 -40.468 25.498 1.00 60.02 1736 GLN A CA 1
ATOM 2151 C C . GLN A 1 266 ? 13.373 -39.928 26.518 1.00 53.84 1736 GLN A C 1
ATOM 2152 O O . GLN A 1 266 ? 14.367 -40.591 26.830 1.00 55.37 1736 GLN A O 1
ATOM 2158 N N . TRP A 1 267 ? 13.101 -38.748 27.079 1.00 57.75 1737 TRP A N 1
ATOM 2159 C CA . TRP A 1 267 ? 14.027 -38.028 27.950 1.00 44.17 1737 TRP A CA 1
ATOM 2160 C C . TRP A 1 267 ? 14.095 -38.631 29.346 1.00 50.26 1737 TRP A C 1
ATOM 2161 O O . TRP A 1 267 ? 15.178 -38.733 29.929 1.00 58.65 1737 TRP A O 1
ATOM 2172 N N . CYS A 1 268 ? 12.966 -39.073 29.889 1.00 55.05 1738 CYS A N 1
ATOM 2173 C CA . CYS A 1 268 ? 12.927 -39.572 31.257 1.00 63.78 1738 CYS A CA 1
ATOM 2174 C C . CYS A 1 268 ? 12.802 -41.091 31.308 1.00 64.30 1738 CYS A C 1
ATOM 2175 O O . CYS A 1 268 ? 12.690 -41.662 32.398 1.00 68.90 1738 CYS A O 1
ATOM 2178 N N . GLY A 1 269 ? 12.857 -41.758 30.158 1.00 58.73 1739 GLY A N 1
ATOM 2179 C CA . GLY A 1 269 ? 13.053 -43.194 30.136 1.00 63.72 1739 GLY A CA 1
ATOM 2180 C C . GLY A 1 269 ? 11.757 -43.972 30.242 1.00 73.72 1739 GLY A C 1
ATOM 2181 O O . GLY A 1 269 ? 11.691 -44.974 30.959 1.00 82.12 1739 GLY A O 1
ATOM 2182 N N . GLY A 1 270 ? 10.727 -43.534 29.538 1.00 80.39 1740 GLY A N 1
ATOM 2183 C CA . GLY A 1 270 ? 9.485 -44.281 29.513 1.00 85.76 1740 GLY A CA 1
ATOM 2184 C C . GLY A 1 270 ? 8.402 -43.659 30.381 1.00 96.42 1740 GLY A C 1
ATOM 2185 O O . GLY A 1 270 ? 8.673 -42.917 31.335 1.00 85.30 1740 GLY A O 1
ATOM 2186 N N . LEU A 1 271 ? 7.148 -43.935 30.017 1.00 110.70 1741 LEU A N 1
ATOM 2187 C CA . LEU A 1 271 ? 6.006 -43.400 30.744 1.00 112.07 1741 LEU A CA 1
ATOM 2188 C C . LEU A 1 271 ? 6.018 -43.913 32.187 1.00 106.19 1741 LEU A C 1
ATOM 2189 O O . LEU A 1 271 ? 6.451 -45.041 32.452 1.00 121.66 1741 LEU A O 1
ATOM 2194 N N . PRO A 1 272 ? 5.551 -43.098 33.151 1.00 75.42 1742 PRO A N 1
ATOM 2195 C CA . PRO A 1 272 ? 5.725 -43.400 34.577 1.00 76.95 1742 PRO A CA 1
ATOM 2196 C C . PRO A 1 272 ? 4.790 -44.491 35.085 1.00 78.84 1742 PRO A C 1
ATOM 2197 O O . PRO A 1 272 ? 3.903 -44.886 34.328 1.00 89.38 1742 PRO A O 1
ATOM 2201 N N . ASN B 1 7 ? -32.312 -28.946 10.712 1.00 120.67 1477 ASN B N 1
ATOM 2202 C CA . ASN B 1 7 ? -33.745 -28.699 10.682 1.00 116.43 1477 ASN B CA 1
ATOM 2203 C C . ASN B 1 7 ? -34.035 -27.190 10.641 1.00 120.13 1477 ASN B C 1
ATOM 2204 O O . ASN B 1 7 ? -35.136 -26.764 11.019 1.00 115.18 1477 ASN B O 1
ATOM 2209 N N . PHE B 1 8 ? -33.013 -26.435 10.188 1.00 117.60 1478 PHE B N 1
ATOM 2210 C CA . PHE B 1 8 ? -32.980 -25.002 9.859 1.00 109.80 1478 PHE B CA 1
ATOM 2211 C C . PHE B 1 8 ? -32.069 -24.155 10.752 1.00 89.65 1478 PHE B C 1
ATOM 2212 O O . PHE B 1 8 ? -30.899 -24.498 10.970 1.00 81.56 1478 PHE B O 1
ATOM 2214 N N A ASN B 1 9 ? -32.619 -23.091 11.342 0.50 78.27 1479 ASN B N 1
ATOM 2215 N N B ASN B 1 9 ? -32.619 -23.007 11.173 0.50 78.55 1479 ASN B N 1
ATOM 2216 C CA A ASN B 1 9 ? -31.789 -21.968 11.775 0.50 68.81 1479 ASN B CA 1
ATOM 2217 C CA B ASN B 1 9 ? -32.033 -21.934 11.974 0.50 69.88 1479 ASN B CA 1
ATOM 2218 C C A ASN B 1 9 ? -30.751 -22.357 12.827 0.50 61.82 1479 ASN B C 1
ATOM 2219 C C B ASN B 1 9 ? -30.835 -22.359 12.810 0.50 61.69 1479 ASN B C 1
ATOM 2220 O O A ASN B 1 9 ? -29.634 -21.832 12.806 0.50 55.50 1479 ASN B O 1
ATOM 2221 O O B ASN B 1 9 ? -29.713 -21.894 12.597 0.50 58.06 1479 ASN B O 1
ATOM 2230 N N . ILE B 1 10 ? -31.088 -23.238 13.777 1.00 53.67 1480 ILE B N 1
ATOM 2231 C CA . ILE B 1 10 ? -30.082 -23.609 14.775 1.00 58.11 1480 ILE B CA 1
ATOM 2232 C C . ILE B 1 10 ? -28.862 -24.237 14.096 1.00 52.70 1480 ILE B C 1
ATOM 2233 O O . ILE B 1 10 ? -27.714 -23.831 14.330 1.00 50.88 1480 ILE B O 1
ATOM 2238 N N . TYR B 1 11 ? -29.098 -25.211 13.216 1.00 57.76 1481 TYR B N 1
ATOM 2239 C CA . TYR B 1 11 ? -27.986 -25.916 12.582 1.00 49.14 1481 TYR B CA 1
ATOM 2240 C C . TYR B 1 11 ? -27.236 -25.008 11.608 1.00 60.24 1481 TYR B C 1
ATOM 2241 O O . TYR B 1 11 ? -25.988 -25.021 11.557 1.00 54.44 1481 TYR B O 1
ATOM 2250 N N . LYS B 1 12 ? -27.974 -24.192 10.846 1.00 50.67 1482 LYS B N 1
ATOM 2251 C CA . LYS B 1 12 ? -27.311 -23.242 9.959 1.00 66.10 1482 LYS B CA 1
ATOM 2252 C C . LYS B 1 12 ? -26.456 -22.265 10.751 1.00 53.12 1482 LYS B C 1
ATOM 2253 O O . LYS B 1 12 ? -25.338 -21.934 10.345 1.00 48.73 1482 LYS B O 1
ATOM 2259 N N . ARG B 1 13 ? -26.955 -21.812 11.896 1.00 48.87 1483 ARG B N 1
ATOM 2260 C CA . ARG B 1 13 ? -26.197 -20.880 12.709 1.00 50.21 1483 ARG B CA 1
ATOM 2261 C C . ARG B 1 13 ? -24.951 -21.533 13.283 1.00 53.90 1483 ARG B C 1
ATOM 2262 O O . ARG B 1 13 ? -23.912 -20.879 13.418 1.00 59.13 1483 ARG B O 1
ATOM 2270 N N . ILE B 1 14 ? -25.017 -22.824 13.609 1.00 59.95 1484 ILE B N 1
ATOM 2271 C CA . ILE B 1 14 ? -23.807 -23.500 14.075 1.00 45.90 1484 ILE B CA 1
ATOM 2272 C C . ILE B 1 14 ? -22.761 -23.517 12.972 1.00 43.69 1484 ILE B C 1
ATOM 2273 O O . ILE B 1 14 ? -21.566 -23.288 13.210 1.00 44.46 1484 ILE B O 1
ATOM 2278 N N . PHE B 1 15 ? -23.199 -23.812 11.751 1.00 44.25 1485 PHE B N 1
ATOM 2279 C CA . PHE B 1 15 ? -22.292 -23.833 10.619 1.00 46.55 1485 PHE B CA 1
ATOM 2280 C C . PHE B 1 15 ? -21.654 -22.460 10.399 1.00 52.69 1485 PHE B C 1
ATOM 2281 O O . PHE B 1 15 ? -20.421 -22.342 10.314 1.00 50.58 1485 PHE B O 1
ATOM 2289 N N . THR B 1 16 ? -22.485 -21.418 10.248 1.00 45.78 1486 THR B N 1
ATOM 2290 C CA . THR B 1 16 ? -21.964 -20.072 9.977 1.00 44.65 1486 THR B CA 1
ATOM 2291 C C . THR B 1 16 ? -21.009 -19.636 11.078 1.00 46.06 1486 THR B C 1
ATOM 2292 O O . THR B 1 16 ? -19.924 -19.095 10.807 1.00 59.67 1486 THR B O 1
ATOM 2296 N N . ASP B 1 17 ? -21.399 -19.858 12.340 1.00 45.08 1487 ASP B N 1
ATOM 2297 C CA . ASP B 1 17 ? -20.513 -19.523 13.446 1.00 47.23 1487 ASP B CA 1
ATOM 2298 C C . ASP B 1 17 ? -19.176 -20.240 13.315 1.00 62.07 1487 ASP B C 1
ATOM 2299 O O . ASP B 1 17 ? -18.109 -19.623 13.455 1.00 50.20 1487 ASP B O 1
ATOM 2304 N N . MET B 1 18 ? -19.213 -21.543 13.012 1.00 42.57 1488 MET B N 1
ATOM 2305 C CA . MET B 1 18 ? -17.985 -22.323 12.992 1.00 39.84 1488 MET B CA 1
ATOM 2306 C C . MET B 1 18 ? -17.050 -21.872 11.888 1.00 40.89 1488 MET B C 1
ATOM 2307 O O . MET B 1 18 ? -15.847 -21.725 12.120 1.00 38.78 1488 MET B O 1
ATOM 2312 N N . VAL B 1 19 ? -17.595 -21.634 10.687 1.00 41.64 1489 VAL B N 1
ATOM 2313 C CA . VAL B 1 19 ? -16.765 -21.300 9.533 1.00 40.20 1489 VAL B CA 1
ATOM 2314 C C . VAL B 1 19 ? -16.314 -19.846 9.549 1.00 51.83 1489 VAL B C 1
ATOM 2315 O O . VAL B 1 19 ? -15.431 -19.467 8.773 1.00 48.36 1489 VAL B O 1
ATOM 2319 N N . SER B 1 20 ? -16.904 -19.022 10.396 1.00 40.90 1490 SER B N 1
ATOM 2320 C CA . SER B 1 20 ? -16.385 -17.688 10.650 1.00 55.04 1490 SER B CA 1
ATOM 2321 C C . SER B 1 20 ? -15.592 -17.629 11.944 1.00 56.53 1490 SER B C 1
ATOM 2322 O O . SER B 1 20 ? -15.123 -16.558 12.323 1.00 52.20 1490 SER B O 1
ATOM 2325 N N . SER B 1 21 ? -15.443 -18.714 12.607 1.00 49.42 1491 SER B N 1
ATOM 2326 C CA . SER B 1 21 ? -14.791 -18.621 13.901 1.00 43.76 1491 SER B CA 1
ATOM 2327 C C . SER B 1 21 ? -13.262 -18.684 13.782 1.00 61.80 1491 SER B C 1
ATOM 2328 O O . SER B 1 21 ? -12.721 -19.348 12.881 1.00 44.94 1491 SER B O 1
ATOM 2331 N N . PRO B 1 22 ? -12.547 -18.048 14.715 1.00 50.68 1492 PRO B N 1
ATOM 2332 C CA . PRO B 1 22 ? -11.081 -18.091 14.691 1.00 47.51 1492 PRO B CA 1
ATOM 2333 C C . PRO B 1 22 ? -10.546 -19.410 15.224 1.00 57.55 1492 PRO B C 1
ATOM 2334 O O . PRO B 1 22 ? -11.242 -20.179 15.889 1.00 44.74 1492 PRO B O 1
ATOM 2338 N N . GLY B 1 23 ? -9.277 -19.658 14.917 1.00 54.83 1493 GLY B N 1
ATOM 2339 C CA . GLY B 1 23 ? -8.580 -20.799 15.480 1.00 45.63 1493 GLY B CA 1
ATOM 2340 C C . GLY B 1 23 ? -9.005 -22.150 14.944 1.00 56.01 1493 GLY B C 1
ATOM 2341 O O . GLY B 1 23 ? -8.852 -23.160 15.638 1.00 48.86 1493 GLY B O 1
ATOM 2342 N N . THR B 1 24 ? -9.514 -22.205 13.718 1.00 48.52 1494 THR B N 1
ATOM 2343 C CA . THR B 1 24 ? -9.997 -23.452 13.153 1.00 43.08 1494 THR B CA 1
ATOM 2344 C C . THR B 1 24 ? -9.100 -23.990 12.061 1.00 54.62 1494 THR B C 1
ATOM 2345 O O . THR B 1 24 ? -9.364 -25.080 11.535 1.00 44.10 1494 THR B O 1
ATOM 2349 N N . ASN B 1 25 ? -8.069 -23.253 11.683 1.00 39.51 1495 ASN B N 1
ATOM 2350 C CA . ASN B 1 25 ? -7.202 -23.682 10.598 1.00 42.10 1495 ASN B CA 1
ATOM 2351 C C . ASN B 1 25 ? -5.980 -24.392 11.167 1.00 52.23 1495 ASN B C 1
ATOM 2352 O O . ASN B 1 25 ? -4.857 -23.965 10.967 1.00 44.27 1495 ASN B O 1
ATOM 2357 N N . CYS B 1 26 ? -6.224 -25.464 11.930 1.00 48.59 1496 CYS B N 1
ATOM 2358 C CA . CYS B 1 26 ? -5.128 -26.237 12.502 1.00 48.26 1496 CYS B CA 1
ATOM 2359 C C . CYS B 1 26 ? -5.593 -27.664 12.765 1.00 40.06 1496 CYS B C 1
ATOM 2360 O O . CYS B 1 26 ? -6.795 -27.946 12.837 1.00 44.69 1496 CYS B O 1
ATOM 2363 N N . ALA B 1 27 ? -4.610 -28.561 12.911 1.00 38.47 1497 ALA B N 1
ATOM 2364 C CA . ALA B 1 27 ? -4.898 -29.967 13.201 1.00 39.98 1497 ALA B CA 1
ATOM 2365 C C . ALA B 1 27 ? -5.752 -30.121 14.454 1.00 53.48 1497 ALA B C 1
ATOM 2366 O O . ALA B 1 27 ? -6.658 -30.965 14.498 1.00 38.45 1497 ALA B O 1
ATOM 2368 N N . GLU B 1 28 ? -5.478 -29.312 15.481 1.00 46.63 1498 GLU B N 1
ATOM 2369 C CA . GLU B 1 28 ? -6.188 -29.396 16.750 1.00 48.61 1498 GLU B CA 1
ATOM 2370 C C . GLU B 1 28 ? -7.657 -29.035 16.619 1.00 50.96 1498 GLU B C 1
ATOM 2371 O O . GLU B 1 28 ? -8.424 -29.333 17.540 1.00 57.83 1498 GLU B O 1
ATOM 2377 N N . ALA B 1 29 ? -8.061 -28.420 15.507 1.00 42.71 1499 ALA B N 1
ATOM 2378 C CA . ALA B 1 29 ? -9.468 -28.125 15.273 1.00 48.16 1499 ALA B CA 1
ATOM 2379 C C . ALA B 1 29 ? -10.217 -29.316 14.696 1.00 43.97 1499 ALA B C 1
ATOM 2380 O O . ALA B 1 29 ? -11.414 -29.200 14.413 1.00 40.38 1499 ALA B O 1
ATOM 2382 N N . TYR B 1 30 ? -9.543 -30.451 14.497 1.00 40.58 1500 TYR B N 1
ATOM 2383 C CA . TYR B 1 30 ? -10.186 -31.558 13.803 1.00 37.30 1500 TYR B CA 1
ATOM 2384 C C . TYR B 1 30 ? -11.529 -31.897 14.435 1.00 35.61 1500 TYR B C 1
ATOM 2385 O O . TYR B 1 30 ? -12.549 -31.999 13.745 1.00 43.26 1500 TYR B O 1
ATOM 2394 N N . HIS B 1 31 ? -11.537 -32.072 15.756 1.00 41.19 1501 HIS B N 1
ATOM 2395 C CA . HIS B 1 31 ? -12.742 -32.529 16.431 1.00 44.64 1501 HIS B CA 1
ATOM 2396 C C . HIS B 1 31 ? -13.817 -31.446 16.450 1.00 54.46 1501 HIS B C 1
ATOM 2397 O O . HIS B 1 31 ? -15.007 -31.790 16.529 1.00 42.81 1501 HIS B O 1
ATOM 2404 N N . SER B 1 32 ? -13.444 -30.157 16.292 1.00 42.92 1502 SER B N 1
ATOM 2405 C CA . SER B 1 32 ? -14.496 -29.156 16.164 1.00 42.87 1502 SER B CA 1
ATOM 2406 C C . SER B 1 32 ? -15.191 -29.305 14.828 1.00 37.20 1502 SER B C 1
ATOM 2407 O O . SER B 1 32 ? -16.431 -29.331 14.768 1.00 38.46 1502 SER B O 1
ATOM 2410 N N . TRP B 1 33 ? -14.420 -29.547 13.771 1.00 36.74 1503 TRP B N 1
ATOM 2411 C CA . TRP B 1 33 ? -15.035 -29.753 12.464 1.00 39.63 1503 TRP B CA 1
ATOM 2412 C C . TRP B 1 33 ? -15.768 -31.101 12.395 1.00 41.86 1503 TRP B C 1
ATOM 2413 O O . TRP B 1 33 ? -16.897 -31.180 11.884 1.00 47.08 1503 TRP B O 1
ATOM 2424 N N . ALA B 1 34 ? -15.146 -32.170 12.904 1.00 45.53 1504 ALA B N 1
ATOM 2425 C CA . ALA B 1 34 ? -15.782 -33.481 12.849 1.00 38.38 1504 ALA B CA 1
ATOM 2426 C C . ALA B 1 34 ? -17.159 -33.440 13.505 1.00 41.58 1504 ALA B C 1
ATOM 2427 O O . ALA B 1 34 ? -18.141 -33.911 12.920 1.00 44.56 1504 ALA B O 1
ATOM 2429 N N . ASP B 1 35 ? -17.245 -32.842 14.705 1.00 43.81 1505 ASP B N 1
ATOM 2430 C CA . ASP B 1 35 ? -18.530 -32.667 15.380 1.00 43.67 1505 ASP B CA 1
ATOM 2431 C C . ASP B 1 35 ? -19.526 -31.978 14.464 1.00 54.70 1505 ASP B C 1
ATOM 2432 O O . ASP B 1 35 ? -20.625 -32.495 14.226 1.00 45.88 1505 ASP B O 1
ATOM 2437 N N . LEU B 1 36 ? -19.144 -30.822 13.905 1.00 53.98 1506 LEU B N 1
ATOM 2438 C CA . LEU B 1 36 ? -20.052 -30.155 12.981 1.00 45.99 1506 LEU B CA 1
ATOM 2439 C C . LEU B 1 36 ? -20.434 -31.110 11.865 1.00 41.42 1506 LEU B C 1
ATOM 2440 O O . LEU B 1 36 ? -21.621 -31.317 11.586 1.00 42.53 1506 LEU B O 1
ATOM 2445 N N . ARG B 1 37 ? -19.426 -31.757 11.268 1.00 40.81 1507 ARG B N 1
ATOM 2446 C CA . ARG B 1 37 ? -19.666 -32.754 10.229 1.00 48.93 1507 ARG B CA 1
ATOM 2447 C C . ARG B 1 37 ? -20.686 -33.789 10.690 1.00 48.65 1507 ARG B C 1
ATOM 2448 O O . ARG B 1 37 ? -21.690 -34.033 10.013 1.00 50.19 1507 ARG B O 1
ATOM 2456 N N . ASP B 1 38 ? -20.465 -34.369 11.872 1.00 42.17 1508 ASP B N 1
ATOM 2457 C CA . ASP B 1 38 ? -21.337 -35.441 12.305 1.00 43.22 1508 ASP B CA 1
ATOM 2458 C C . ASP B 1 38 ? -22.754 -34.897 12.524 1.00 55.97 1508 ASP B C 1
ATOM 2459 O O . ASP B 1 38 ? -23.732 -35.494 12.044 1.00 53.13 1508 ASP B O 1
ATOM 2464 N N . VAL B 1 39 ? -22.872 -33.691 13.120 1.00 47.98 1509 VAL B N 1
ATOM 2465 C CA . VAL B 1 39 ? -24.208 -33.150 13.359 1.00 45.22 1509 VAL B CA 1
ATOM 2466 C C . VAL B 1 39 ? -24.910 -32.955 12.027 1.00 50.72 1509 VAL B C 1
ATOM 2467 O O . VAL B 1 39 ? -26.024 -33.471 11.812 1.00 48.84 1509 VAL B O 1
ATOM 2471 N N . LEU B 1 40 ? -24.185 -32.396 11.046 1.00 50.28 1510 LEU B N 1
ATOM 2472 C CA . LEU B 1 40 ? -24.832 -32.150 9.764 1.00 50.15 1510 LEU B CA 1
ATOM 2473 C C . LEU B 1 40 ? -25.178 -33.465 9.093 1.00 48.59 1510 LEU B C 1
ATOM 2474 O O . LEU B 1 40 ? -26.287 -33.616 8.558 1.00 48.27 1510 LEU B O 1
ATOM 2479 N N . PHE B 1 41 ? -24.286 -34.463 9.219 1.00 46.22 1511 PHE B N 1
ATOM 2480 C CA . PHE B 1 41 ? -24.558 -35.761 8.605 1.00 47.04 1511 PHE B CA 1
ATOM 2481 C C . PHE B 1 41 ? -25.839 -36.350 9.169 1.00 48.48 1511 PHE B C 1
ATOM 2482 O O . PHE B 1 41 ? -26.744 -36.728 8.412 1.00 49.78 1511 PHE B O 1
ATOM 2490 N N . ASN B 1 42 ? -25.961 -36.366 10.505 1.00 48.38 1512 ASN B N 1
ATOM 2491 C CA . ASN B 1 42 ? -27.156 -36.956 11.088 1.00 49.93 1512 ASN B CA 1
ATOM 2492 C C . ASN B 1 42 ? -28.372 -36.175 10.636 1.00 51.10 1512 ASN B C 1
ATOM 2493 O O . ASN B 1 42 ? -29.375 -36.762 10.206 1.00 52.63 1512 ASN B O 1
ATOM 2498 N N . LEU B 1 43 ? -28.236 -34.846 10.570 1.00 50.50 1513 LEU B N 1
ATOM 2499 C CA . LEU B 1 43 ? -29.372 -34.046 10.140 1.00 68.26 1513 LEU B CA 1
ATOM 2500 C C . LEU B 1 43 ? -29.773 -34.436 8.727 1.00 52.61 1513 LEU B C 1
ATOM 2501 O O . LEU B 1 43 ? -30.946 -34.720 8.460 1.00 54.28 1513 LEU B O 1
ATOM 2506 N N . CYS B 1 44 ? -28.797 -34.557 7.831 1.00 51.62 1514 CYS B N 1
ATOM 2507 C CA . CYS B 1 44 ? -29.167 -34.807 6.446 1.00 56.02 1514 CYS B CA 1
ATOM 2508 C C . CYS B 1 44 ? -29.686 -36.213 6.266 1.00 53.66 1514 CYS B C 1
ATOM 2509 O O . CYS B 1 44 ? -30.384 -36.476 5.283 1.00 62.82 1514 CYS B O 1
ATOM 2512 N N . GLU B 1 45 ? -29.343 -37.119 7.187 1.00 53.31 1515 GLU B N 1
ATOM 2513 C CA . GLU B 1 45 ? -29.888 -38.470 7.132 1.00 63.42 1515 GLU B CA 1
ATOM 2514 C C . GLU B 1 45 ? -31.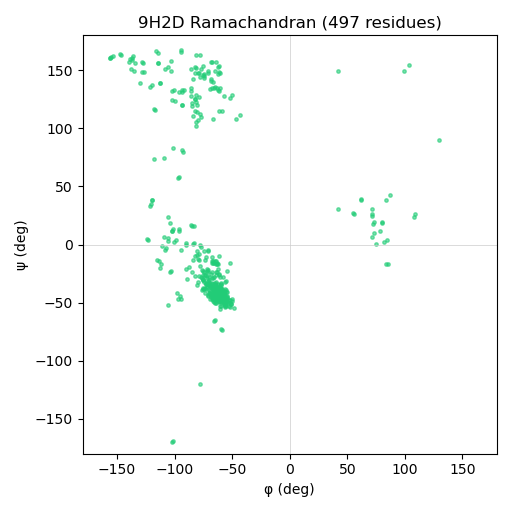358 -38.486 7.510 1.00 76.63 1515 GLU B C 1
ATOM 2515 O O . GLU B 1 45 ? -32.100 -39.372 7.068 1.00 79.75 1515 GLU B O 1
ATOM 2521 N N . ASN B 1 46 ? -31.793 -37.520 8.323 1.00 56.43 1516 ASN B N 1
ATOM 2522 C CA . ASN B 1 46 ? -33.166 -37.485 8.810 1.00 58.27 1516 ASN B CA 1
ATOM 2523 C C . ASN B 1 46 ? -34.101 -36.704 7.898 1.00 70.67 1516 ASN B C 1
ATOM 2524 O O . ASN B 1 46 ? -35.322 -36.875 7.997 1.00 86.65 1516 ASN B O 1
ATOM 2529 N N . LEU B 1 47 ? -33.573 -35.817 7.053 1.00 78.03 1517 LEU B N 1
ATOM 2530 C CA . LEU B 1 47 ? -34.431 -35.105 6.112 1.00 84.98 1517 LEU B CA 1
ATOM 2531 C C . LEU B 1 47 ? -35.110 -36.083 5.157 1.00 100.33 1517 LEU B C 1
ATOM 2532 O O . LEU B 1 47 ? -36.321 -35.993 4.912 1.00 112.04 1517 LEU B O 1
ATOM 2537 N N . VAL B 1 48 ? -34.338 -37.021 4.605 1.00 118.74 1518 VAL B N 1
ATOM 2538 C CA . VAL B 1 48 ? -34.834 -38.041 3.675 1.00 130.18 1518 VAL B CA 1
ATOM 2539 C C . VAL B 1 48 ? -35.805 -39.040 4.328 1.00 130.43 1518 VAL B C 1
ATOM 2540 O O . VAL B 1 48 ? -35.570 -39.569 5.423 1.00 121.62 1518 VAL B O 1
ATOM 2544 N N . SER B 1 55 ? -35.800 -29.876 -3.376 1.00 113.92 1525 SER B N 1
ATOM 2545 C CA . SER B 1 55 ? -35.627 -29.508 -1.992 1.00 113.75 1525 SER B CA 1
ATOM 2546 C C . SER B 1 55 ? -34.452 -28.622 -1.827 1.00 114.13 1525 SER B C 1
ATOM 2547 O O . SER B 1 55 ? -33.355 -29.128 -1.613 1.00 109.54 1525 SER B O 1
ATOM 2550 N N . PRO B 1 56 ? -34.650 -27.305 -1.932 1.00 114.03 1526 PRO B N 1
ATOM 2551 C CA . PRO B 1 56 ? -33.498 -26.381 -1.846 1.00 112.59 1526 PRO B CA 1
ATOM 2552 C C . PRO B 1 56 ? -32.829 -26.317 -0.478 1.00 110.54 1526 PRO B C 1
ATOM 2553 O O . PRO B 1 56 ? -31.612 -26.103 -0.404 1.00 106.91 1526 PRO B O 1
ATOM 2557 N N . ALA B 1 57 ? -33.583 -26.476 0.616 1.00 111.44 1527 ALA B N 1
ATOM 2558 C CA . ALA B 1 57 ? -32.968 -26.421 1.938 1.00 107.30 1527 ALA B CA 1
ATOM 2559 C C . ALA B 1 57 ? -32.191 -27.696 2.224 1.00 96.00 1527 ALA B C 1
ATOM 2560 O O . ALA B 1 57 ? -31.123 -27.647 2.843 1.00 96.19 1527 ALA B O 1
ATOM 2562 N N . HIS B 1 58 ? -32.728 -28.841 1.794 1.00 80.28 1528 HIS B N 1
ATOM 2563 C CA . HIS B 1 58 ? -31.967 -30.082 1.824 1.00 89.30 1528 HIS B CA 1
ATOM 2564 C C . HIS B 1 58 ? -30.647 -29.922 1.079 1.00 84.35 1528 HIS B C 1
ATOM 2565 O O . HIS B 1 58 ? -29.600 -30.352 1.568 1.00 70.90 1528 HIS B O 1
ATOM 2567 N N . GLU B 1 59 ? -30.675 -29.291 -0.108 1.00 85.13 1529 GLU B N 1
ATOM 2568 C CA . GLU B 1 59 ? -29.446 -29.161 -0.891 1.00 83.67 1529 GLU B CA 1
ATOM 2569 C C . GLU B 1 59 ? -28.448 -28.230 -0.209 1.00 76.92 1529 GLU B C 1
ATOM 2570 O O . GLU B 1 59 ? -27.239 -28.492 -0.234 1.00 71.13 1529 GLU B O 1
ATOM 2576 N N . GLU B 1 60 ? -28.928 -27.159 0.440 1.00 68.24 1530 GLU B N 1
ATOM 2577 C CA . GLU B 1 60 ? -27.991 -26.286 1.146 1.00 63.35 1530 GLU B CA 1
ATOM 2578 C C . GLU B 1 60 ? -27.421 -26.965 2.386 1.00 60.25 1530 GLU B C 1
ATOM 2579 O O . GLU B 1 60 ? -26.237 -26.779 2.698 1.00 60.87 1530 GLU B O 1
ATOM 2585 N N . PHE B 1 61 ? -28.215 -27.800 3.072 1.00 52.05 1531 PHE B N 1
ATOM 2586 C CA . PHE B 1 61 ? -27.660 -28.548 4.200 1.00 63.53 1531 PHE B CA 1
ATOM 2587 C C . PHE B 1 61 ? -26.684 -29.624 3.726 1.00 61.87 1531 PHE B C 1
ATOM 2588 O O . PHE B 1 61 ? -25.673 -29.878 4.389 1.00 58.57 1531 PHE B O 1
ATOM 2596 N N . LYS B 1 62 ? -26.950 -30.234 2.569 1.00 56.48 1532 LYS B N 1
ATOM 2597 C CA . LYS B 1 62 ? -26.006 -31.179 1.981 1.00 60.54 1532 LYS B CA 1
ATOM 2598 C C . LYS B 1 62 ? -24.692 -30.485 1.647 1.00 59.22 1532 LYS B C 1
ATOM 2599 O O . LYS B 1 62 ? -23.603 -31.004 1.937 1.00 51.13 1532 LYS B O 1
ATOM 2605 N N . THR B 1 63 ? -24.778 -29.294 1.043 1.00 49.39 1533 THR B N 1
ATOM 2606 C CA . THR B 1 63 ? -23.565 -28.552 0.722 1.00 56.04 1533 THR B CA 1
ATOM 2607 C C . THR B 1 63 ? -22.805 -28.199 1.989 1.00 48.40 1533 THR B C 1
ATOM 2608 O O . THR B 1 63 ? -21.578 -28.358 2.052 1.00 55.27 1533 THR B O 1
ATOM 2612 N N . MET B 1 64 ? -23.520 -27.765 3.029 1.00 49.39 1534 MET B N 1
ATOM 2613 C CA . MET B 1 64 ? -22.845 -27.471 4.286 1.00 48.96 1534 MET B CA 1
ATOM 2614 C C . MET B 1 64 ? -22.131 -28.704 4.822 1.00 59.32 1534 MET B C 1
ATOM 2615 O O . MET B 1 64 ? -20.991 -28.614 5.306 1.00 46.34 1534 MET B O 1
ATOM 2620 N N . LEU B 1 65 ? -22.770 -29.871 4.708 1.00 54.95 1535 LEU B N 1
ATOM 2621 C CA . LEU B 1 65 ? -22.133 -31.107 5.143 1.00 49.77 1535 LEU B CA 1
ATOM 2622 C C . LEU B 1 65 ? -20.830 -31.341 4.392 1.00 44.15 1535 LEU B C 1
ATOM 2623 O O . LEU B 1 65 ? -19.814 -31.697 4.991 1.00 43.99 1535 LEU B O 1
ATOM 2628 N N . LEU B 1 66 ? -20.857 -31.169 3.070 1.00 44.83 1536 LEU B N 1
ATOM 2629 C CA . LEU B 1 66 ? -19.658 -31.387 2.270 1.00 46.62 1536 LEU B CA 1
ATOM 2630 C C . LEU B 1 66 ? -18.530 -30.445 2.695 1.00 51.05 1536 LEU B C 1
ATOM 2631 O O . LEU B 1 66 ? -17.367 -30.858 2.811 1.00 47.64 1536 LEU B O 1
ATOM 2636 N N . ILE B 1 67 ? -18.876 -29.175 2.942 1.00 43.32 1537 ILE B N 1
ATOM 2637 C CA . ILE B 1 67 ? -17.906 -28.179 3.380 1.00 42.44 1537 ILE B CA 1
ATOM 2638 C C . ILE B 1 67 ? -17.325 -28.587 4.722 1.00 49.39 1537 ILE B C 1
ATOM 2639 O O . ILE B 1 67 ? -16.126 -28.409 4.994 1.00 46.15 1537 ILE B O 1
ATOM 2644 N N . ALA B 1 68 ? -18.180 -29.081 5.609 1.00 42.78 1538 ALA B N 1
ATOM 2645 C CA . ALA B 1 68 ? -17.690 -29.509 6.911 1.00 47.97 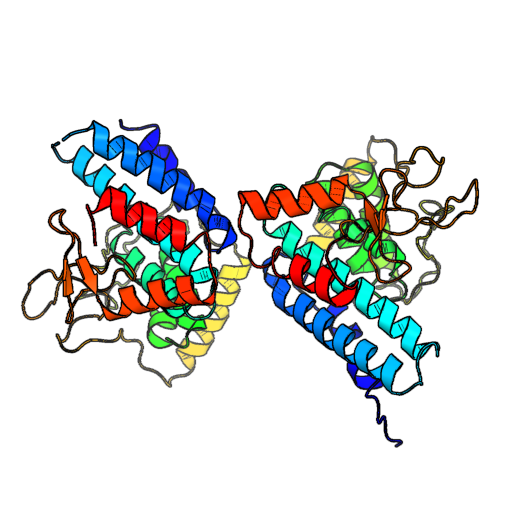1538 ALA B CA 1
ATOM 2646 C C . ALA B 1 68 ? -16.759 -30.712 6.773 1.00 48.56 1538 ALA B C 1
ATOM 2647 O O . ALA B 1 68 ? -15.778 -30.830 7.513 1.00 41.15 1538 ALA B O 1
ATOM 2649 N N . HIS B 1 69 ? -17.058 -31.607 5.835 1.00 40.82 1539 HIS B N 1
ATOM 2650 C CA . HIS B 1 69 ? -16.183 -32.753 5.600 1.00 44.99 1539 HIS B CA 1
ATOM 2651 C C . HIS B 1 69 ? -14.824 -32.296 5.086 1.00 44.92 1539 HIS B C 1
ATOM 2652 O O . HIS B 1 69 ? -13.787 -32.800 5.524 1.00 40.70 1539 HIS B O 1
ATOM 2659 N N . TYR B 1 70 ? -14.818 -31.328 4.164 1.00 40.35 1540 TYR B N 1
ATOM 2660 C CA . TYR B 1 70 ? -13.553 -30.779 3.677 1.00 42.10 1540 TYR B CA 1
ATOM 2661 C C . TYR B 1 70 ? -12.729 -30.201 4.818 1.00 43.28 1540 TYR B C 1
ATOM 2662 O O . TYR B 1 70 ? -11.530 -30.464 4.926 1.00 45.56 1540 TYR B O 1
ATOM 2671 N N . TYR B 1 71 ? -13.353 -29.386 5.672 1.00 43.20 1541 TYR B N 1
ATOM 2672 C CA . TYR B 1 71 ? -12.612 -28.778 6.778 1.00 37.87 1541 TYR B CA 1
ATOM 2673 C C . TYR B 1 71 ? -12.082 -29.833 7.747 1.00 41.84 1541 TYR B C 1
ATOM 2674 O O . TYR B 1 71 ? -10.916 -29.777 8.175 1.00 43.81 1541 TYR B O 1
ATOM 2683 N N . ALA B 1 72 ? -12.917 -30.826 8.094 1.00 37.59 1542 ALA B N 1
ATOM 2684 C CA . ALA B 1 72 ? -12.443 -31.862 9.002 1.00 44.95 1542 ALA B CA 1
ATOM 2685 C C . ALA B 1 72 ? -11.288 -32.649 8.373 1.00 37.15 1542 ALA B C 1
ATOM 2686 O O . ALA B 1 72 ? -10.291 -32.956 9.039 1.00 36.93 1542 ALA B O 1
ATOM 2688 N N . THR B 1 73 ? -11.407 -32.968 7.088 1.00 37.78 1543 THR B N 1
ATOM 2689 C CA . THR B 1 73 ? -10.345 -33.681 6.406 1.00 37.91 1543 THR B CA 1
ATOM 2690 C C . THR B 1 73 ? -9.070 -32.840 6.323 1.00 37.42 1543 THR B C 1
ATOM 2691 O O . THR B 1 73 ? -7.973 -33.388 6.397 1.00 37.30 1543 THR B O 1
ATOM 2695 N N . ARG B 1 74 ? -9.206 -31.519 6.175 1.00 37.28 1544 ARG B N 1
ATOM 2696 C CA . ARG B 1 74 ? -8.050 -30.636 6.177 1.00 36.93 1544 ARG B CA 1
ATOM 2697 C C . ARG B 1 74 ? -7.336 -30.689 7.514 1.00 41.09 1544 ARG B C 1
ATOM 2698 O O . ARG B 1 74 ? -6.115 -30.825 7.557 1.00 40.69 1544 ARG B O 1
ATOM 2706 N N . SER B 1 75 ? -8.065 -30.584 8.620 1.00 35.82 1545 SER B N 1
ATOM 2707 C CA . SER B 1 75 ? -7.370 -30.704 9.900 1.00 44.72 1545 SER B CA 1
ATOM 2708 C C . SER B 1 75 ? -6.704 -32.086 10.044 1.00 36.53 1545 SER B C 1
ATOM 2709 O O . SER B 1 75 ? -5.567 -32.191 10.538 1.00 50.91 1545 SER B O 1
ATOM 2712 N N . ALA B 1 76 ? -7.382 -33.151 9.576 1.00 42.44 1546 ALA B N 1
ATOM 2713 C CA . ALA B 1 76 ? -6.776 -34.485 9.557 1.00 49.51 1546 ALA B CA 1
ATOM 2714 C C . ALA B 1 76 ? -5.458 -34.484 8.793 1.00 50.17 1546 ALA B C 1
ATOM 2715 O O . ALA B 1 76 ? -4.447 -35.033 9.253 1.00 39.85 1546 ALA B O 1
ATOM 2717 N N . ALA B 1 77 ? -5.484 -33.922 7.591 1.00 37.70 1547 ALA B N 1
ATOM 2718 C CA . ALA B 1 77 ? -4.296 -33.825 6.761 1.00 39.03 1547 ALA B CA 1
ATOM 2719 C C . ALA B 1 77 ? -3.207 -32.995 7.435 1.00 51.50 1547 ALA B C 1
ATOM 2720 O O . ALA B 1 77 ? -2.024 -33.336 7.357 1.00 48.81 1547 ALA B O 1
ATOM 2722 N N . GLN B 1 78 ? -3.588 -31.907 8.108 1.00 47.96 1548 GLN B N 1
ATOM 2723 C CA . GLN B 1 78 ? -2.633 -31.057 8.814 1.00 48.77 1548 GLN B CA 1
ATOM 2724 C C . GLN B 1 78 ? -1.948 -31.783 9.955 1.00 39.91 1548 GLN B C 1
ATOM 2725 O O . GLN B 1 78 ? -0.952 -31.284 10.482 1.00 44.82 1548 GLN B O 1
ATOM 2731 N N . SER B 1 79 ? -2.495 -32.910 10.398 1.00 35.26 1549 SER B N 1
ATOM 2732 C CA . SER B 1 79 ? -1.848 -33.608 11.500 1.00 44.59 1549 SER B CA 1
ATOM 2733 C C . SER B 1 79 ? -0.700 -34.531 11.073 1.00 50.14 1549 SER B C 1
ATOM 2734 O O . SER B 1 79 ? 0.011 -35.024 11.952 1.00 52.58 1549 SER B O 1
ATOM 2737 N N A VAL B 1 80 ? -0.497 -34.790 9.787 0.27 46.93 1550 VAL B N 1
ATOM 2738 N N B VAL B 1 80 ? -0.511 -34.772 9.766 0.73 45.43 1550 VAL B N 1
ATOM 2739 C CA A VAL B 1 80 ? 0.605 -35.656 9.372 0.27 48.04 1550 VAL B CA 1
ATOM 2740 C CA B VAL B 1 80 ? 0.503 -35.698 9.226 0.73 49.16 1550 VAL B CA 1
ATOM 2741 C C A VAL B 1 80 ? 1.313 -35.025 8.182 0.27 49.85 1550 VAL B C 1
ATOM 2742 C C B VAL B 1 80 ? 1.305 -34.976 8.140 0.73 51.03 1550 VAL B C 1
ATOM 2743 O O A VAL B 1 80 ? 0.677 -34.634 7.197 0.27 48.41 1550 VAL B O 1
ATOM 2744 O O B VAL B 1 80 ? 0.722 -34.482 7.164 0.73 43.03 1550 VAL B O 1
ATOM 2751 N N . LYS B 1 81 ? 2.640 -34.938 8.282 1.00 58.30 1551 LYS B N 1
ATOM 2752 C CA . LYS B 1 81 ? 3.429 -34.095 7.376 1.00 48.82 1551 LYS B CA 1
ATOM 2753 C C . LYS B 1 81 ? 3.279 -34.524 5.918 1.00 43.42 1551 LYS B C 1
ATOM 2754 O O . LYS B 1 81 ? 3.206 -33.678 5.012 1.00 39.47 1551 LYS B O 1
ATOM 2756 N N . GLN B 1 82 ? 3.144 -35.822 5.667 1.00 39.75 1552 GLN B N 1
ATOM 2757 C CA . GLN B 1 82 ? 3.082 -36.185 4.261 1.00 44.29 1552 GLN B CA 1
ATOM 2758 C C . GLN B 1 82 ? 1.714 -35.905 3.644 1.00 41.85 1552 GLN B C 1
ATOM 2759 O O . GLN B 1 82 ? 1.556 -36.101 2.439 1.00 47.26 1552 GLN B O 1
ATOM 2765 N N . LEU B 1 83 ? 0.743 -35.396 4.412 1.00 41.34 1553 LEU B N 1
ATOM 2766 C CA . LEU B 1 83 ? -0.537 -34.948 3.864 1.00 42.76 1553 LEU B CA 1
ATOM 2767 C C . LEU B 1 83 ? -0.625 -33.411 3.735 1.00 47.66 1553 LEU B C 1
ATOM 2768 O O . LEU B 1 83 ? -1.715 -32.868 3.476 1.00 43.29 1553 LEU B O 1
ATOM 2773 N N . GLU B 1 84 ? 0.503 -32.706 3.899 1.00 39.03 1554 GLU B N 1
ATOM 2774 C CA . GLU B 1 84 ? 0.495 -31.248 3.795 1.00 38.83 1554 GLU B CA 1
ATOM 2775 C C . GLU B 1 84 ? -0.159 -30.770 2.494 1.00 46.39 1554 GLU B C 1
ATOM 2776 O O . GLU B 1 84 ? -1.008 -29.857 2.504 1.00 41.52 1554 GLU B O 1
ATOM 2782 N N . THR B 1 85 ? 0.220 -31.363 1.356 1.00 40.54 1555 THR B N 1
ATOM 2783 C CA . THR B 1 85 ? -0.357 -30.844 0.120 1.00 46.11 1555 THR B CA 1
ATOM 2784 C C . THR B 1 85 ? -1.836 -31.188 0.026 1.00 50.46 1555 THR B C 1
ATOM 2785 O O . THR B 1 85 ? -2.600 -30.405 -0.540 1.00 46.31 1555 THR B O 1
ATOM 2789 N N . VAL B 1 86 ? -2.271 -32.322 0.602 1.00 55.70 1556 VAL B N 1
ATOM 2790 C CA . VAL B 1 86 ? -3.708 -32.577 0.661 1.00 41.66 1556 VAL B CA 1
ATOM 2791 C C . VAL B 1 86 ? -4.403 -31.429 1.372 1.00 46.34 1556 VAL B C 1
ATOM 2792 O O . VAL B 1 86 ? -5.377 -30.855 0.861 1.00 40.94 1556 VAL B O 1
ATOM 2796 N N . ALA B 1 87 ? -3.873 -31.044 2.543 1.00 38.92 1557 ALA B N 1
ATOM 2797 C CA . ALA B 1 87 ? -4.477 -29.952 3.291 1.00 38.28 1557 ALA B CA 1
ATOM 2798 C C . ALA B 1 87 ? -4.533 -28.701 2.435 1.00 51.02 1557 ALA B C 1
ATOM 2799 O O . ALA B 1 87 ? -5.575 -28.030 2.364 1.00 42.66 1557 ALA B O 1
ATOM 2801 N N . ALA B 1 88 ? -3.455 -28.444 1.688 1.00 42.41 1558 ALA B N 1
ATOM 2802 C CA . ALA B 1 88 ? -3.405 -27.235 0.890 1.00 47.43 1558 ALA B CA 1
ATOM 2803 C C . ALA B 1 88 ? -4.488 -27.271 -0.164 1.00 42.14 1558 ALA B C 1
ATOM 2804 O O . ALA B 1 88 ? -5.223 -26.290 -0.342 1.00 43.10 1558 ALA B O 1
ATOM 2806 N N . ARG B 1 89 ? -4.665 -28.429 -0.805 1.00 41.34 1559 ARG B N 1
ATOM 2807 C CA . ARG B 1 89 ? -5.675 -28.521 -1.852 1.00 49.19 1559 ARG B CA 1
ATOM 2808 C C . ARG B 1 89 ? -7.069 -28.301 -1.280 1.00 43.72 1559 ARG B C 1
ATOM 2809 O O . ARG B 1 89 ? -7.917 -27.667 -1.921 1.00 46.10 1559 ARG B O 1
ATOM 2817 N N . LEU B 1 90 ? -7.316 -28.766 -0.050 1.00 49.31 1560 LEU B N 1
ATOM 2818 C CA . LEU B 1 90 ? -8.658 -28.579 0.480 1.00 43.01 1560 LEU B CA 1
ATOM 2819 C C . LEU B 1 90 ? -8.924 -27.093 0.661 1.00 44.08 1560 LEU B C 1
ATOM 2820 O O . LEU B 1 90 ? -10.009 -26.601 0.308 1.00 41.12 1560 LEU B O 1
ATOM 2825 N N . SER B 1 91 ? -7.895 -26.331 1.065 1.00 42.16 1561 SER B N 1
ATOM 2826 C CA . SER B 1 91 ? -8.169 -24.915 1.287 1.00 52.98 1561 SER B CA 1
ATOM 2827 C C . SER B 1 91 ? -8.401 -24.228 -0.039 1.00 52.71 1561 SER B C 1
ATOM 2828 O O . SER B 1 91 ? -9.383 -23.476 -0.182 1.00 48.70 1561 SER B O 1
ATOM 2831 N N . VAL B 1 92 ? -7.702 -24.694 -1.071 1.00 42.13 1562 VAL B N 1
ATOM 2832 C CA . VAL B 1 92 ? -7.948 -24.160 -2.400 1.00 48.34 1562 VAL B CA 1
ATOM 2833 C C . VAL B 1 92 ? -9.351 -24.526 -2.850 1.00 51.69 1562 VAL B C 1
ATOM 2834 O O . VAL B 1 92 ? -10.132 -23.662 -3.272 1.00 49.54 1562 VAL B O 1
ATOM 2838 N N . SER B 1 93 ? -9.742 -25.781 -2.650 1.00 44.87 1563 SER B N 1
ATOM 2839 C CA . SER B 1 93 ? -11.034 -26.125 -3.200 1.00 44.36 1563 SER B CA 1
ATOM 2840 C C . SER B 1 93 ? -12.148 -25.469 -2.402 1.00 46.22 1563 SER B C 1
ATOM 2841 O O . SER B 1 93 ? -13.201 -25.172 -2.976 1.00 45.02 1563 SER B O 1
ATOM 2844 N N . LEU B 1 94 ? -11.898 -25.099 -1.139 1.00 43.01 1564 LEU B N 1
ATOM 2845 C CA . LEU B 1 94 ? -12.998 -24.489 -0.409 1.00 47.66 1564 LEU B CA 1
ATOM 2846 C C . LEU B 1 94 ? -13.380 -23.147 -1.008 1.00 58.36 1564 LEU B C 1
ATOM 2847 O O . LEU B 1 94 ? -14.495 -22.668 -0.749 1.00 48.86 1564 LEU B O 1
ATOM 2852 N N . LEU B 1 95 ? -12.500 -22.571 -1.848 1.00 44.49 1565 LEU B N 1
ATOM 2853 C CA . LEU B 1 95 ? -12.802 -21.296 -2.488 1.00 57.80 1565 LEU B CA 1
ATOM 2854 C C . LEU B 1 95 ? -14.048 -21.395 -3.354 1.00 65.30 1565 LEU B C 1
ATOM 2855 O O . LEU B 1 95 ? -14.772 -20.403 -3.505 1.00 68.08 1565 LEU B O 1
ATOM 2860 N N . ARG B 1 96 ? -14.349 -22.585 -3.888 1.00 54.28 1566 ARG B N 1
ATOM 2861 C CA . ARG B 1 96 ? -15.546 -22.678 -4.714 1.00 48.35 1566 ARG B CA 1
ATOM 2862 C C . ARG B 1 96 ? -16.817 -22.606 -3.887 1.00 55.11 1566 ARG B C 1
ATOM 2863 O O . ARG B 1 96 ? -17.903 -22.489 -4.461 1.00 59.34 1566 ARG B O 1
ATOM 2871 N N . HIS B 1 97 ? -16.708 -22.697 -2.563 1.00 55.11 1567 HIS B N 1
ATOM 2872 C CA . HIS B 1 97 ? -17.848 -22.634 -1.659 1.00 59.55 1567 HIS B CA 1
ATOM 2873 C C . HIS B 1 97 ? -17.934 -21.303 -0.924 1.00 59.54 1567 HIS B C 1
ATOM 2874 O O . HIS B 1 97 ? -18.492 -21.253 0.177 1.00 47.80 1567 HIS B O 1
ATOM 2881 N N . THR B 1 98 ? -17.350 -20.233 -1.480 1.00 47.43 1568 THR B N 1
ATOM 2882 C CA . THR B 1 98 ? -17.339 -18.952 -0.783 1.00 51.54 1568 THR B CA 1
ATOM 2883 C C . THR B 1 98 ? -18.715 -18.285 -0.727 1.00 62.64 1568 THR B C 1
ATOM 2884 O O . THR B 1 98 ? -18.856 -17.264 -0.045 1.00 65.25 1568 THR B O 1
ATOM 2888 N N . GLN B 1 99 ? -19.734 -18.845 -1.382 1.00 59.63 1569 GLN B N 1
ATOM 2889 C CA . GLN B 1 99 ? -21.092 -18.397 -1.114 1.00 67.39 1569 GLN B CA 1
ATOM 2890 C C . GLN B 1 99 ? -21.554 -18.745 0.293 1.00 71.86 1569 GLN B C 1
ATOM 2891 O O . GLN B 1 99 ? -22.553 -18.176 0.745 1.00 67.45 1569 GLN B O 1
ATOM 2897 N N . LEU B 1 100 ? -20.846 -19.630 1.004 1.00 52.04 1570 LEU B N 1
ATOM 2898 C CA . LEU B 1 100 ? -21.247 -20.028 2.347 1.00 50.56 1570 LEU B CA 1
ATOM 2899 C C . LEU B 1 100 ? -20.161 -19.793 3.384 1.00 61.68 1570 LEU B C 1
ATOM 2900 O O . LEU B 1 100 ? -20.347 -20.167 4.550 1.00 55.61 1570 LEU B O 1
ATOM 2905 N N . LEU B 1 101 ? -19.042 -19.181 2.997 1.00 58.38 1571 LEU B N 1
ATOM 2906 C CA . LEU B 1 101 ? -17.896 -18.957 3.863 1.00 49.47 1571 LEU B CA 1
ATOM 2907 C C . LEU B 1 101 ? -17.527 -17.486 3.850 1.00 54.10 1571 LEU B C 1
ATOM 2908 O O . LEU B 1 101 ? -17.731 -16.803 2.842 1.00 59.95 1571 LEU B O 1
ATOM 2913 N N . PRO B 1 102 ? -16.995 -16.965 4.960 1.00 45.09 1572 PRO B N 1
ATOM 2914 C CA . PRO B 1 102 ? -16.455 -15.601 4.927 1.00 58.32 1572 PRO B CA 1
ATOM 2915 C C . PRO B 1 102 ? -15.322 -15.563 3.919 1.00 52.73 1572 PRO B C 1
ATOM 2916 O O . PRO B 1 102 ? -14.308 -16.239 4.102 1.00 45.33 1572 PRO B O 1
ATOM 2920 N N . VAL B 1 103 ? -15.489 -14.814 2.833 1.00 48.85 1573 VAL B N 1
ATOM 2921 C CA . VAL B 1 103 ? -14.611 -15.032 1.694 1.00 59.52 1573 VAL B CA 1
ATOM 2922 C C . VAL B 1 103 ? -13.203 -14.469 1.934 1.00 51.58 1573 VAL B C 1
ATOM 2923 O O . VAL B 1 103 ? -12.230 -14.962 1.352 1.00 56.59 1573 VAL B O 1
ATOM 2927 N N . ASP B 1 104 ? -13.054 -13.492 2.835 1.00 61.71 1574 ASP B N 1
ATOM 2928 C CA . ASP B 1 104 ? -11.718 -13.026 3.191 1.00 58.85 1574 ASP B CA 1
ATOM 2929 C C . ASP B 1 104 ? -10.927 -14.115 3.916 1.00 57.22 1574 ASP B C 1
ATOM 2930 O O . ASP B 1 104 ? -9.771 -14.388 3.570 1.00 55.59 1574 ASP B O 1
ATOM 2935 N N . LYS B 1 105 ? -11.531 -14.753 4.926 1.00 55.43 1575 LYS B N 1
ATOM 2936 C CA . LYS B 1 105 ? -10.870 -15.879 5.591 1.00 44.47 1575 LYS B CA 1
ATOM 2937 C C . LYS B 1 105 ? -10.478 -16.946 4.590 1.00 42.32 1575 LYS B C 1
ATOM 2938 O O . LYS B 1 105 ? -9.363 -17.483 4.641 1.00 45.20 1575 LYS B O 1
ATOM 2944 N N . ALA B 1 106 ? -11.398 -17.291 3.683 1.00 46.42 1576 ALA B N 1
ATOM 2945 C CA . ALA B 1 106 ? -11.133 -18.395 2.758 1.00 52.18 1576 ALA B CA 1
ATOM 2946 C C . ALA B 1 106 ? -9.938 -18.091 1.868 1.00 46.49 1576 ALA B C 1
ATOM 2947 O O . ALA B 1 106 ? -9.082 -18.954 1.636 1.00 45.33 1576 ALA B O 1
ATOM 2949 N N . PHE B 1 107 ? -9.854 -16.862 1.360 1.00 49.27 1577 PHE B N 1
ATOM 2950 C CA . PHE B 1 107 ? -8.720 -16.558 0.500 1.00 54.57 1577 PHE B CA 1
ATOM 2951 C C . PHE B 1 107 ? -7.441 -16.450 1.306 1.00 52.31 1577 PHE B C 1
ATOM 2952 O O . PHE B 1 107 ? -6.379 -16.869 0.839 1.00 43.52 1577 PHE B O 1
ATOM 2960 N N . TYR B 1 108 ? -7.516 -15.902 2.521 1.00 48.77 1578 TYR B N 1
ATOM 2961 C CA . TYR B 1 108 ? -6.338 -15.900 3.377 1.00 48.41 1578 TYR B CA 1
ATOM 2962 C C . TYR B 1 108 ? -5.809 -17.317 3.550 1.00 54.46 1578 TYR B C 1
ATOM 2963 O O . TYR B 1 108 ? -4.612 -17.575 3.374 1.00 47.57 1578 TYR B O 1
ATOM 2972 N N . GLU B 1 109 ? -6.702 -18.253 3.879 1.00 47.70 1579 GLU B N 1
ATOM 2973 C CA . GLU B 1 109 ? -6.267 -19.605 4.208 1.00 50.32 1579 GLU B CA 1
ATOM 2974 C C . GLU B 1 109 ? -5.693 -20.304 2.989 1.00 40.12 1579 GLU B C 1
ATOM 2975 O O . GLU B 1 109 ? -4.626 -20.923 3.057 1.00 43.54 1579 GLU B O 1
ATOM 2981 N N . ALA B 1 110 ? -6.389 -20.215 1.863 1.00 41.04 1580 ALA B N 1
ATOM 2982 C CA . ALA B 1 110 ? -5.856 -20.787 0.638 1.00 41.74 1580 ALA B CA 1
ATOM 2983 C C . ALA B 1 110 ? -4.497 -20.174 0.285 1.00 50.92 1580 ALA B C 1
ATOM 2984 O O . ALA B 1 110 ? -3.551 -20.894 -0.060 1.00 48.21 1580 ALA B O 1
ATOM 2986 N N . GLY B 1 111 ? -4.369 -18.847 0.395 1.00 59.87 1581 GLY B N 1
ATOM 2987 C CA . GLY B 1 111 ? -3.124 -18.198 0.009 1.00 56.84 1581 GLY B CA 1
ATOM 2988 C C . GLY B 1 111 ? -1.952 -18.598 0.885 1.00 50.81 1581 GLY B C 1
ATOM 2989 O O . GLY B 1 111 ? -0.856 -18.875 0.387 1.00 44.62 1581 GLY B O 1
ATOM 2990 N N . ILE B 1 112 ? -2.169 -18.648 2.200 1.00 58.02 1582 ILE B N 1
ATOM 2991 C CA . ILE B 1 112 ? -1.101 -19.050 3.107 1.00 45.13 1582 ILE B CA 1
ATOM 2992 C C . ILE B 1 112 ? -0.705 -20.502 2.864 1.00 62.45 1582 ILE B C 1
ATOM 2993 O O . ILE B 1 112 ? 0.487 -20.830 2.831 1.00 51.40 1582 ILE B O 1
ATOM 2998 N N . ALA B 1 113 ? -1.692 -21.402 2.706 1.00 44.66 1583 ALA B N 1
ATOM 2999 C CA . ALA B 1 113 ? -1.349 -22.804 2.484 1.00 53.02 1583 ALA B CA 1
ATOM 3000 C C . ALA B 1 113 ? -0.570 -22.973 1.187 1.00 46.70 1583 ALA B C 1
ATOM 3001 O O . ALA B 1 113 ? 0.406 -23.740 1.127 1.00 47.34 1583 ALA B O 1
ATOM 3003 N N . ALA B 1 114 ? -1.012 -22.288 0.128 1.00 47.90 1584 ALA B N 1
ATOM 3004 C CA . ALA B 1 114 ? -0.290 -22.334 -1.136 1.00 54.46 1584 ALA B CA 1
ATOM 3005 C C . ALA B 1 114 ? 1.146 -21.871 -0.951 1.00 57.95 1584 ALA B C 1
ATOM 3006 O O . ALA B 1 114 ? 2.086 -22.561 -1.353 1.00 48.85 1584 ALA B O 1
ATOM 3008 N N . LYS B 1 115 ? 1.330 -20.719 -0.297 1.00 56.86 1585 LYS B N 1
ATOM 3009 C CA . LYS B 1 115 ? 2.676 -20.203 -0.087 1.00 69.77 1585 LYS B CA 1
ATOM 3010 C C . LYS B 1 115 ? 3.524 -21.220 0.659 1.00 71.03 1585 LYS B C 1
ATOM 3011 O O . LYS B 1 115 ? 4.690 -21.437 0.315 1.00 64.99 1585 LYS B O 1
ATOM 3017 N N . ALA B 1 116 ? 2.935 -21.890 1.652 1.00 59.58 1586 ALA B N 1
ATOM 3018 C CA . ALA B 1 116 ? 3.703 -22.843 2.441 1.00 55.80 1586 ALA B CA 1
ATOM 3019 C C . ALA B 1 116 ? 4.115 -24.066 1.628 1.00 62.33 1586 ALA B C 1
ATOM 3020 O O . ALA B 1 116 ? 5.182 -24.645 1.882 1.00 59.55 1586 ALA B O 1
ATOM 3022 N N . VAL B 1 117 ? 3.346 -24.462 0.616 1.00 47.42 1587 VAL B N 1
ATOM 3023 C CA . VAL B 1 117 ? 3.817 -25.599 -0.181 1.00 58.99 1587 VAL B CA 1
ATOM 3024 C C . VAL B 1 117 ? 4.554 -25.161 -1.440 1.00 53.09 1587 VAL B C 1
ATOM 3025 O O . VAL B 1 117 ? 4.823 -25.993 -2.313 1.00 49.78 1587 VAL B O 1
ATOM 3029 N N . GLY B 1 118 ? 4.918 -23.885 -1.544 1.00 54.83 1588 GLY B N 1
ATOM 3030 C CA . GLY B 1 118 ? 5.678 -23.442 -2.699 1.00 53.04 1588 GLY B CA 1
ATOM 3031 C C . GLY B 1 118 ? 4.842 -23.203 -3.928 1.00 59.82 1588 GLY B C 1
ATOM 3032 O O . GLY B 1 118 ? 5.372 -23.221 -5.043 1.00 49.48 1588 GLY B O 1
ATOM 3033 N N . TRP B 1 119 ? 3.531 -23.024 -3.759 1.00 56.10 1589 TRP B N 1
ATOM 3034 C CA . TRP B 1 119 ? 2.631 -22.689 -4.864 1.00 68.78 1589 TRP B CA 1
ATOM 3035 C C . TRP B 1 119 ? 2.490 -21.170 -4.912 1.00 50.93 1589 TRP B C 1
ATOM 3036 O O . TRP B 1 119 ? 1.510 -20.586 -4.442 1.00 60.61 1589 TRP B O 1
ATOM 3047 N N . ASP B 1 120 ? 3.485 -20.522 -5.523 1.00 52.51 1590 ASP B N 1
ATOM 3048 C CA . ASP B 1 120 ? 3.643 -19.087 -5.316 1.00 67.46 1590 ASP B CA 1
ATOM 3049 C C . ASP B 1 120 ? 2.703 -18.236 -6.171 1.00 57.35 1590 ASP B C 1
ATOM 3050 O O . ASP B 1 120 ? 2.258 -17.182 -5.707 1.00 58.50 1590 ASP B O 1
ATOM 3055 N N . ASN B 1 121 ? 2.389 -18.658 -7.403 1.00 56.59 1591 ASN B N 1
ATOM 3056 C CA . ASN B 1 121 ? 1.406 -17.935 -8.211 1.00 56.94 1591 ASN B CA 1
ATOM 3057 C C . ASN B 1 121 ? 0.056 -17.909 -7.512 1.00 75.00 1591 ASN B C 1
ATOM 3058 O O . ASN B 1 121 ? -0.565 -16.847 -7.340 1.00 82.42 1591 ASN B O 1
ATOM 3063 N N . MET B 1 122 ? -0.419 -19.091 -7.128 1.00 57.21 1592 MET B N 1
ATOM 3064 C CA . MET B 1 122 ? -1.650 -19.188 -6.377 1.00 59.27 1592 MET B CA 1
ATOM 3065 C C . MET B 1 122 ? -1.560 -18.372 -5.096 1.00 48.79 1592 MET B C 1
ATOM 3066 O O . MET B 1 122 ? -2.514 -17.681 -4.719 1.00 59.26 1592 MET B O 1
ATOM 3071 N N . ALA B 1 123 ? -0.417 -18.438 -4.418 1.00 48.28 1593 ALA B N 1
ATOM 3072 C CA . ALA B 1 123 ? -0.259 -17.700 -3.179 1.00 47.40 1593 ALA B CA 1
ATOM 3073 C C . ALA B 1 123 ? -0.466 -16.213 -3.418 1.00 53.20 1593 ALA B C 1
ATOM 3074 O O . ALA B 1 123 ? -1.232 -15.560 -2.702 1.00 53.24 1593 ALA B O 1
ATOM 3076 N N . PHE B 1 124 ? 0.170 -15.674 -4.462 1.00 51.84 1594 PHE B N 1
ATOM 3077 C CA . PHE B 1 124 ? 0.046 -14.248 -4.736 1.00 58.10 1594 PHE B CA 1
ATOM 3078 C C . PHE B 1 124 ? -1.383 -13.883 -5.101 1.00 57.83 1594 PHE B C 1
ATOM 3079 O O . PHE B 1 124 ? -1.939 -12.919 -4.573 1.00 63.57 1594 PHE B O 1
ATOM 3087 N N . ILE B 1 125 ? -2.003 -14.646 -5.999 1.00 62.27 1595 ILE B N 1
ATOM 3088 C CA . ILE B 1 125 ? -3.346 -14.280 -6.446 1.00 63.37 1595 ILE B CA 1
ATOM 3089 C C . ILE B 1 125 ? -4.331 -14.334 -5.284 1.00 60.24 1595 ILE B C 1
ATOM 3090 O O . ILE B 1 125 ? -5.124 -13.405 -5.076 1.00 64.64 1595 ILE B O 1
ATOM 3095 N N . PHE B 1 126 ? -4.294 -15.415 -4.504 1.00 51.06 1596 PHE B N 1
ATOM 3096 C CA . PHE B 1 126 ? -5.233 -15.536 -3.390 1.00 56.32 1596 PHE B CA 1
ATOM 3097 C C . PHE B 1 126 ? -4.964 -14.478 -2.317 1.00 59.64 1596 PHE B C 1
ATOM 3098 O O . PHE B 1 126 ? -5.911 -13.922 -1.754 1.00 58.31 1596 PHE B O 1
ATOM 3106 N N . LEU B 1 127 ? -3.688 -14.173 -2.017 1.00 51.88 1597 LEU B N 1
ATOM 3107 C CA . LEU B 1 127 ? -3.395 -13.200 -0.966 1.00 49.41 1597 LEU B CA 1
ATOM 3108 C C . LEU B 1 127 ? -3.670 -11.776 -1.430 1.00 49.73 1597 LEU B C 1
ATOM 3109 O O . LEU B 1 127 ? -4.105 -10.939 -0.633 1.00 56.41 1597 LEU B O 1
ATOM 3114 N N . ASN B 1 128 ? -3.477 -11.496 -2.716 1.00 56.36 1598 ASN B N 1
ATOM 3115 C CA . ASN B 1 128 ? -3.867 -10.205 -3.266 1.00 63.60 1598 ASN B CA 1
ATOM 3116 C C . ASN B 1 128 ? -5.374 -10.039 -3.214 1.00 70.02 1598 ASN B C 1
ATOM 3117 O O . ASN B 1 128 ? -5.883 -8.977 -2.825 1.00 70.85 1598 ASN B O 1
ATOM 3122 N N . ARG B 1 129 ? -6.102 -11.081 -3.627 1.00 58.99 1599 ARG B N 1
ATOM 3123 C CA . ARG B 1 129 ? -7.553 -11.068 -3.509 1.00 59.84 1599 ARG B CA 1
ATOM 3124 C C . ARG B 1 129 ? -7.971 -10.868 -2.058 1.00 65.41 1599 ARG B C 1
ATOM 3125 O O . ARG B 1 129 ? -8.905 -10.109 -1.772 1.00 52.01 1599 ARG B O 1
ATOM 3133 N N . PHE B 1 130 ? -7.269 -11.520 -1.128 1.00 49.19 1600 PHE B N 1
ATOM 3134 C CA . PHE B 1 130 ? -7.527 -11.312 0.293 1.00 53.04 1600 PHE B CA 1
ATOM 3135 C C . PHE B 1 130 ? -7.386 -9.844 0.681 1.00 58.77 1600 PHE B C 1
ATOM 3136 O O . PHE B 1 130 ? -8.256 -9.279 1.353 1.00 62.04 1600 PHE B O 1
ATOM 3144 N N . LEU B 1 131 ? -6.267 -9.224 0.309 1.00 58.45 1601 LEU B N 1
ATOM 3145 C CA . LEU B 1 131 ? -6.068 -7.826 0.668 1.00 64.67 1601 LEU B CA 1
ATOM 3146 C C . LEU B 1 131 ? -7.192 -6.967 0.112 1.00 61.29 1601 LEU B C 1
ATOM 3147 O O . LEU B 1 131 ? -7.765 -6.125 0.823 1.00 62.71 1601 LEU B O 1
ATOM 3152 N N . ASP B 1 132 ? -7.543 -7.192 -1.154 1.00 53.40 1602 ASP B N 1
ATOM 3153 C CA . ASP B 1 132 ? -8.614 -6.417 -1.762 1.00 55.01 1602 ASP B CA 1
ATOM 3154 C C . ASP B 1 132 ? -9.939 -6.638 -1.038 1.00 64.12 1602 ASP B C 1
ATOM 3155 O O . ASP B 1 132 ? -10.714 -5.691 -0.832 1.00 73.13 1602 ASP B O 1
ATOM 3160 N N . LEU B 1 133 ? -10.205 -7.872 -0.605 1.00 54.57 1603 LEU B N 1
ATOM 3161 C CA . LEU B 1 133 ? -11.468 -8.123 0.067 1.00 60.43 1603 LEU B CA 1
ATOM 3162 C C . LEU B 1 133 ? -11.480 -7.484 1.442 1.00 64.48 1603 LEU B C 1
ATOM 3163 O O . LEU B 1 133 ? -12.517 -6.964 1.869 1.00 60.40 1603 LEU B O 1
ATOM 3168 N N . THR B 1 134 ? -10.323 -7.455 2.107 1.00 56.97 1604 THR B N 1
ATOM 3169 C CA . THR B 1 134 ? -10.215 -6.805 3.406 1.00 51.22 1604 THR B CA 1
ATOM 3170 C C . THR B 1 134 ? -10.519 -5.320 3.295 1.00 65.11 1604 THR B C 1
ATOM 3171 O O . THR B 1 134 ? -11.219 -4.750 4.142 1.00 61.36 1604 THR B O 1
ATOM 3175 N N . ASP B 1 135 ? -9.992 -4.676 2.256 1.00 68.68 1605 ASP B N 1
ATOM 3176 C CA . ASP B 1 135 ? -10.310 -3.268 2.046 1.00 78.72 1605 ASP B CA 1
ATOM 3177 C C . ASP B 1 135 ? -11.792 -3.078 1.729 1.00 82.15 1605 ASP B C 1
ATOM 3178 O O . ASP B 1 135 ? -12.449 -2.184 2.286 1.00 80.39 1605 ASP B O 1
ATOM 3183 N N . ALA B 1 136 ? -12.352 -3.948 0.886 1.00 85.54 1606 ALA B N 1
ATOM 3184 C CA . ALA B 1 136 ? -13.755 -3.802 0.506 1.00 82.60 1606 ALA B CA 1
ATOM 3185 C C . ALA B 1 136 ? -14.702 -4.035 1.681 1.00 88.03 1606 ALA B C 1
ATOM 3186 O O . ALA B 1 136 ? -15.806 -3.475 1.698 1.00 92.43 1606 ALA B O 1
ATOM 3188 N N . ILE B 1 137 ? -14.305 -4.867 2.651 1.00 88.79 1607 ILE B N 1
ATOM 3189 C CA . ILE B 1 137 ? -15.112 -5.062 3.859 1.00 83.92 1607 ILE B CA 1
ATOM 3190 C C . ILE B 1 137 ? -15.385 -3.725 4.527 1.00 87.93 1607 ILE B C 1
ATOM 3191 O O . ILE B 1 137 ? -16.534 -3.380 4.830 1.00 80.83 1607 ILE B O 1
ATOM 3196 N N . GLU B 1 138 ? -14.318 -2.967 4.788 1.00 83.54 1608 GLU B N 1
ATOM 3197 C CA . GLU B 1 138 ? -14.470 -1.634 5.353 1.00 96.55 1608 GLU B CA 1
ATOM 3198 C C . GLU B 1 138 ? -15.291 -0.748 4.428 1.00 94.49 1608 GLU B C 1
ATOM 3199 O O . GLU B 1 138 ? -16.241 -0.088 4.865 1.00 80.27 1608 GLU B O 1
ATOM 3205 N N . GLU B 1 139 ? -14.961 -0.752 3.130 1.00 97.52 1609 GLU B N 1
ATOM 3206 C CA . GLU B 1 139 ? -15.730 0.061 2.190 1.00 89.02 1609 GLU B CA 1
ATOM 3207 C C . GLU B 1 139 ? -17.190 -0.384 2.079 1.00 90.93 1609 GLU B C 1
ATOM 3208 O O . GLU B 1 139 ? -18.043 0.423 1.690 1.00 100.06 1609 GLU B O 1
ATOM 3210 N N . GLY B 1 140 ? -17.501 -1.643 2.393 1.00 88.00 1610 GLY B N 1
ATOM 3211 C CA . GLY B 1 140 ? -18.875 -2.109 2.376 1.00 75.95 1610 GLY B CA 1
ATOM 3212 C C . GLY B 1 140 ? -19.434 -2.501 1.024 1.00 82.31 1610 GLY B C 1
ATOM 3213 O O . GLY B 1 140 ? -20.607 -2.885 0.954 1.00 89.46 1610 GLY B O 1
ATOM 3214 N N . THR B 1 141 ? -18.640 -2.443 -0.047 1.00 94.16 1611 THR B N 1
ATOM 3215 C CA . THR B 1 141 ? -19.090 -2.863 -1.371 1.00 95.85 1611 THR B CA 1
ATOM 3216 C C . THR B 1 141 ? -17.999 -3.669 -2.062 1.00 94.56 1611 THR B C 1
ATOM 3217 O O . THR B 1 141 ? -16.812 -3.566 -1.736 1.00 93.46 1611 THR B O 1
ATOM 3221 N N . LEU B 1 142 ? -18.424 -4.465 -3.043 1.00 81.28 1612 LEU B N 1
ATOM 3222 C CA . LEU B 1 142 ? -17.527 -5.269 -3.859 1.00 80.73 1612 LEU B CA 1
ATOM 3223 C C . LEU B 1 142 ? -17.416 -4.743 -5.285 1.00 88.63 1612 LEU B C 1
ATOM 3224 O O . LEU B 1 142 ? -16.797 -5.403 -6.129 1.00 80.74 1612 LEU B O 1
ATOM 3226 N N . ASP B 1 143 ? -18.020 -3.583 -5.582 1.00 98.12 1613 ASP B N 1
ATOM 3227 C CA . ASP B 1 143 ? -18.053 -3.084 -6.952 1.00 109.24 1613 ASP B CA 1
ATOM 3228 C C . ASP B 1 143 ? -16.753 -2.428 -7.389 1.00 105.17 1613 ASP B C 1
ATOM 3229 O O . ASP B 1 143 ? -16.606 -2.129 -8.580 1.00 103.22 1613 ASP B O 1
ATOM 3234 N N . GLY B 1 144 ? -15.802 -2.223 -6.483 1.00 97.26 1614 GLY B N 1
ATOM 3235 C CA . GLY B 1 144 ? -14.530 -1.679 -6.906 1.00 104.06 1614 GLY B CA 1
ATOM 3236 C C . GLY B 1 144 ? -13.534 -2.733 -7.345 1.00 108.18 1614 GLY B C 1
ATOM 3237 O O . GLY B 1 144 ? -12.578 -2.434 -8.068 1.00 110.41 1614 GLY B O 1
ATOM 3238 N N . LEU B 1 145 ? -13.764 -3.976 -6.937 1.00 113.03 1615 LEU B N 1
ATOM 3239 C CA . LEU B 1 145 ? -12.761 -5.021 -7.084 1.00 108.76 1615 LEU B CA 1
ATOM 3240 C C . LEU B 1 145 ? -12.772 -5.626 -8.484 1.00 108.99 1615 LEU B C 1
ATOM 3241 O O . LEU B 1 145 ? -13.819 -5.732 -9.133 1.00 104.22 1615 LEU B O 1
ATOM 3246 N N . ASP B 1 146 ? -11.581 -6.032 -8.939 1.00 104.32 1616 ASP B N 1
ATOM 3247 C CA . ASP B 1 146 ? -11.387 -6.659 -10.243 1.00 104.13 1616 ASP B CA 1
ATOM 3248 C C . ASP B 1 146 ? -11.284 -8.175 -10.097 1.00 99.22 1616 ASP B C 1
ATOM 3249 O O . ASP B 1 146 ? -10.402 -8.682 -9.392 1.00 91.79 1616 ASP B O 1
ATOM 3254 N N . HIS B 1 147 ? -12.162 -8.889 -10.800 1.00 96.43 1617 HIS B N 1
ATOM 3255 C CA . HIS B 1 147 ? -12.267 -10.340 -10.728 1.00 95.60 1617 HIS B CA 1
ATOM 3256 C C . HIS B 1 147 ? -11.602 -11.036 -11.910 1.00 92.03 1617 HIS B C 1
ATOM 3257 O O . HIS B 1 147 ? -11.845 -12.228 -12.129 1.00 92.85 1617 HIS B O 1
ATOM 3264 N N . SER B 1 148 ? -10.797 -10.315 -12.695 1.00 84.35 1618 SER B N 1
ATOM 3265 C CA . SER B 1 148 ? -10.238 -10.894 -13.913 1.00 86.24 1618 SER B CA 1
ATOM 3266 C C . SER B 1 148 ? -9.453 -12.174 -13.633 1.00 74.78 1618 SER B C 1
ATOM 3267 O O . SER B 1 148 ? -9.439 -13.083 -14.470 1.00 83.09 1618 SER B O 1
ATOM 3270 N N . ASP B 1 149 ? -8.814 -12.274 -12.467 1.00 62.02 1619 ASP B N 1
ATOM 3271 C CA . ASP B 1 149 ? -7.956 -13.419 -12.175 1.00 69.80 1619 ASP B CA 1
ATOM 3272 C C . ASP B 1 149 ? -8.714 -14.743 -12.162 1.00 76.43 1619 ASP B C 1
ATOM 3273 O O . ASP B 1 149 ? -8.086 -15.798 -12.287 1.00 69.19 1619 ASP B O 1
ATOM 3278 N N . PHE B 1 150 ? -10.036 -14.724 -11.984 1.00 77.06 1620 PHE B N 1
ATOM 3279 C CA . PHE B 1 150 ? -10.823 -15.942 -11.811 1.00 81.88 1620 PHE B CA 1
ATOM 3280 C C . PHE B 1 150 ? -11.892 -16.095 -12.887 1.00 96.33 1620 PHE B C 1
ATOM 3281 O O . PHE B 1 150 ? -12.969 -16.638 -12.633 1.00 96.98 1620 PHE B O 1
ATOM 3289 N N . GLN B 1 151 ? -11.605 -15.664 -14.117 1.00 105.99 1621 GLN B N 1
ATOM 3290 C CA . GLN B 1 151 ? -12.692 -15.462 -15.069 1.00 113.53 1621 GLN B CA 1
ATOM 3291 C C . GLN B 1 151 ? -13.262 -16.756 -15.646 1.00 113.50 1621 GLN B C 1
ATOM 3292 O O . GLN B 1 151 ? -14.446 -16.782 -16.000 1.00 123.42 1621 GLN B O 1
ATOM 3294 N N . ASP B 1 152 ? -12.492 -17.839 -15.707 1.00 95.43 1622 ASP B N 1
ATOM 3295 C CA . ASP B 1 152 ? -13.009 -19.106 -16.217 1.00 103.94 1622 ASP B CA 1
ATOM 3296 C C . ASP B 1 152 ? -12.925 -20.201 -15.165 1.00 98.70 1622 ASP B C 1
ATOM 3297 O O . ASP B 1 152 ? -12.650 -21.366 -15.464 1.00 101.32 1622 ASP B O 1
ATOM 3302 N N . THR B 1 153 ? -13.191 -19.831 -13.920 1.00 86.84 1623 THR B N 1
ATOM 3303 C CA . THR B 1 153 ? -13.134 -20.735 -12.788 1.00 84.76 1623 THR B CA 1
ATOM 3304 C C . THR B 1 153 ? -14.532 -20.908 -12.214 1.00 80.03 1623 THR B C 1
ATOM 3305 O O . THR B 1 153 ? -15.442 -20.128 -12.496 1.00 91.20 1623 THR B O 1
ATOM 3309 N N . ASP B 1 154 ? -14.697 -21.936 -11.391 1.00 69.09 1624 ASP B N 1
ATOM 3310 C CA . ASP B 1 154 ? -15.920 -22.098 -10.625 1.00 67.49 1624 ASP B CA 1
ATOM 3311 C C . ASP B 1 154 ? -15.886 -21.308 -9.319 1.00 66.85 1624 ASP B C 1
ATOM 3312 O O . ASP B 1 154 ? -16.688 -21.576 -8.417 1.00 64.28 1624 ASP B O 1
ATOM 3317 N N . ILE B 1 155 ? -14.965 -20.354 -9.197 1.00 56.49 1625 ILE B N 1
ATOM 3318 C CA . ILE B 1 155 ? -14.908 -19.451 -8.054 1.00 59.56 1625 ILE B CA 1
ATOM 3319 C C . ILE B 1 155 ? -15.918 -18.328 -8.270 1.00 72.58 1625 ILE B C 1
ATOM 3320 O O . ILE B 1 155 ? -15.885 -17.661 -9.316 1.00 63.05 1625 ILE B O 1
ATOM 3325 N N . PRO B 1 156 ? -16.871 -18.133 -7.361 1.00 73.79 1626 PRO B N 1
ATOM 3326 C CA . PRO B 1 156 ? -17.892 -17.093 -7.558 1.00 75.22 1626 PRO B CA 1
ATOM 3327 C C . PRO B 1 156 ? -17.377 -15.704 -7.214 1.00 65.45 1626 PRO B C 1
ATOM 3328 O O . PRO B 1 156 ? -16.541 -15.521 -6.328 1.00 66.86 1626 PRO B O 1
ATOM 3332 N N . PHE B 1 157 ? -17.892 -14.709 -7.930 1.00 93.85 1627 PHE B N 1
ATOM 3333 C CA . PHE B 1 157 ? -17.491 -13.331 -7.667 1.00 100.37 1627 PHE B CA 1
ATOM 3334 C C . PHE B 1 157 ? -18.473 -12.611 -6.761 1.00 97.66 1627 PHE B C 1
ATOM 3335 O O . PHE B 1 157 ? -18.067 -11.992 -5.772 1.00 90.36 1627 PHE B O 1
ATOM 3343 N N . GLU B 1 158 ? -19.762 -12.728 -7.051 1.00 108.83 1628 GLU B N 1
ATOM 3344 C CA . GLU B 1 158 ? -20.787 -12.146 -6.196 1.00 119.17 1628 GLU B CA 1
ATOM 3345 C C . GLU B 1 158 ? -21.032 -13.100 -5.037 1.00 112.18 1628 GLU B C 1
ATOM 3346 O O . GLU B 1 158 ? -21.703 -14.124 -5.186 1.00 127.20 1628 GLU B O 1
ATOM 3348 N N . VAL B 1 159 ? -20.467 -12.775 -3.880 1.00 83.37 1629 VAL B N 1
ATOM 3349 C CA . VAL B 1 159 ? -20.671 -13.560 -2.664 1.00 83.99 1629 VAL B CA 1
ATOM 3350 C C . VAL B 1 159 ? -20.922 -12.599 -1.519 1.00 88.57 1629 VAL B C 1
ATOM 3351 O O . VAL B 1 159 ? -20.630 -11.396 -1.625 1.00 80.74 1629 VAL B O 1
ATOM 3355 N N . PRO B 1 160 ? -21.490 -13.087 -0.416 1.00 100.51 1630 PRO B N 1
ATOM 3356 C CA . PRO B 1 160 ? -21.726 -12.199 0.726 1.00 103.32 1630 PRO B CA 1
ATOM 3357 C C . PRO B 1 160 ? -20.431 -11.554 1.187 1.00 85.61 1630 PRO B C 1
ATOM 3358 O O . PRO B 1 160 ? -19.438 -12.232 1.447 1.00 87.32 1630 PRO B O 1
ATOM 3362 N N . LEU B 1 161 ? -20.454 -10.233 1.297 1.00 81.21 1631 LEU B N 1
ATOM 3363 C CA . LEU B 1 161 ? -19.303 -9.500 1.788 1.00 76.43 1631 LEU B CA 1
ATOM 3364 C C . LEU B 1 161 ? -19.354 -9.478 3.309 1.00 76.58 1631 LEU B C 1
ATOM 3365 O O . LEU B 1 161 ? -20.344 -8.992 3.873 1.00 80.82 1631 LEU B O 1
ATOM 3370 N N . PRO B 1 162 ? -18.331 -9.983 4.005 1.00 70.06 1632 PRO B N 1
ATOM 3371 C CA . PRO B 1 162 ? -18.396 -10.058 5.470 1.00 73.73 1632 PRO B CA 1
ATOM 3372 C C . PRO B 1 162 ? -18.533 -8.689 6.120 1.00 83.41 1632 PRO B C 1
ATOM 3373 O O . PRO B 1 162 ? -18.034 -7.675 5.620 1.00 76.90 1632 PRO B O 1
ATOM 3377 N N . ALA B 1 163 ? -19.224 -8.674 7.260 1.00 75.47 1633 ALA B N 1
ATOM 3378 C CA . ALA B 1 163 ? -19.380 -7.432 8.002 1.00 89.65 1633 ALA B CA 1
ATOM 3379 C C . ALA B 1 163 ? -18.119 -7.074 8.774 1.00 77.67 1633 ALA B C 1
ATOM 3380 O O . ALA B 1 163 ? -17.864 -5.891 9.022 1.00 71.08 1633 ALA B O 1
ATOM 3382 N N . LYS B 1 164 ? -17.325 -8.066 9.156 1.00 60.64 1634 LYS B N 1
ATOM 3383 C CA . LYS B 1 164 ? -16.125 -7.835 9.941 1.00 67.71 1634 LYS B CA 1
ATOM 3384 C C . LYS B 1 164 ? -14.953 -8.526 9.265 1.00 70.27 1634 LYS B C 1
ATOM 3385 O O . LYS B 1 164 ? -15.121 -9.464 8.483 1.00 74.59 1634 LYS B O 1
ATOM 3387 N N . GLN B 1 165 ? -13.760 -8.036 9.570 1.00 72.28 1635 GLN B N 1
ATOM 3388 C CA . GLN B 1 165 ? -12.535 -8.603 9.029 1.00 71.13 1635 GLN B CA 1
ATOM 3389 C C . GLN B 1 165 ? -12.129 -9.812 9.852 1.00 71.79 1635 GLN B C 1
ATOM 3390 O O . GLN B 1 165 ? -11.962 -9.714 11.073 1.00 63.13 1635 GLN B O 1
ATOM 3396 N N . HIS B 1 166 ? -11.954 -10.949 9.187 1.00 69.22 1636 HIS B N 1
ATOM 3397 C CA . HIS B 1 166 ? -11.581 -12.139 9.929 1.00 63.81 1636 HIS B CA 1
ATOM 3398 C C . HIS B 1 166 ? -10.133 -12.065 10.390 1.00 59.28 1636 HIS B C 1
ATOM 3399 O O . HIS B 1 166 ? -9.823 -12.434 11.532 1.00 51.88 1636 HIS B O 1
ATOM 3406 N N . VAL B 1 167 ? -9.243 -11.521 9.562 1.00 53.55 1637 VAL B N 1
ATOM 3407 C CA . VAL B 1 167 ? -7.820 -11.667 9.865 1.00 46.90 1637 VAL B CA 1
ATOM 3408 C C . VAL B 1 167 ? -7.336 -10.478 10.688 1.00 62.26 1637 VAL B C 1
ATOM 3409 O O . VAL B 1 167 ? -7.659 -9.314 10.374 1.00 67.94 1637 VAL B O 1
ATOM 3413 N N . PRO B 1 168 ? -6.602 -10.728 11.776 1.00 67.55 1638 PRO B N 1
ATOM 3414 C CA . PRO B 1 168 ? -6.137 -9.620 12.613 1.00 80.65 1638 PRO B CA 1
ATOM 3415 C C . PRO B 1 168 ? -5.228 -8.689 11.825 1.00 86.41 1638 PRO B C 1
ATOM 3416 O O . PRO B 1 168 ? -4.556 -9.097 10.872 1.00 81.07 1638 PRO B O 1
ATOM 3420 N N . GLU B 1 169 ? -5.192 -7.428 12.264 1.00 83.83 1639 GLU B N 1
ATOM 3421 C CA . GLU B 1 169 ? -4.536 -6.392 11.477 1.00 75.81 1639 GLU B CA 1
ATOM 3422 C C . GLU B 1 169 ? -3.062 -6.706 11.276 1.00 65.65 1639 GLU B C 1
ATOM 3423 O O . GLU B 1 169 ? -2.522 -6.496 10.184 1.00 75.25 1639 GLU B O 1
ATOM 3425 N N . ALA B 1 170 ? -2.406 -7.262 12.296 1.00 62.45 1640 ALA B N 1
ATOM 3426 C CA . ALA B 1 170 ? -0.976 -7.542 12.173 1.00 68.07 1640 ALA B CA 1
ATOM 3427 C C . ALA B 1 170 ? -0.699 -8.571 11.083 1.00 75.39 1640 ALA B C 1
ATOM 3428 O O . ALA B 1 170 ? 0.156 -8.355 10.212 1.00 88.47 1640 ALA B O 1
ATOM 3430 N N . GLU B 1 171 ? -1.431 -9.689 11.099 1.00 64.93 1641 GLU B N 1
ATOM 3431 C CA . GLU B 1 171 ? -1.213 -10.730 10.094 1.00 76.29 1641 GLU B CA 1
ATOM 3432 C C . GLU B 1 171 ? -1.593 -10.234 8.701 1.00 69.23 1641 GLU B C 1
ATOM 3433 O O . GLU B 1 171 ? -0.936 -10.578 7.700 1.00 75.06 1641 GLU B O 1
ATOM 3439 N N . ARG B 1 172 ? -2.662 -9.436 8.619 1.00 60.98 1642 ARG B N 1
ATOM 3440 C CA . ARG B 1 172 ? -3.016 -8.823 7.349 1.00 62.34 1642 ARG B CA 1
ATOM 3441 C C . ARG B 1 172 ? -1.872 -7.989 6.812 1.00 65.72 1642 ARG B C 1
ATOM 3442 O O . ARG B 1 172 ? -1.590 -8.020 5.610 1.00 59.13 1642 ARG B O 1
ATOM 3450 N N . GLU B 1 173 ? -1.201 -7.237 7.695 1.00 71.91 1643 GLU B N 1
ATOM 3451 C CA . GLU B 1 173 ? -0.103 -6.371 7.265 1.00 76.38 1643 GLU B CA 1
ATOM 3452 C C . GLU B 1 173 ? 1.127 -7.185 6.885 1.00 72.89 1643 GLU B C 1
ATOM 3453 O O . GLU B 1 173 ? 1.913 -6.745 6.039 1.00 69.99 1643 GLU B O 1
ATOM 3459 N N . GLU B 1 174 ? 1.316 -8.366 7.485 1.00 54.26 1644 GLU B N 1
ATOM 3460 C CA . GLU B 1 174 ? 2.388 -9.236 6.999 1.00 73.68 1644 GLU B CA 1
ATOM 3461 C C . GLU B 1 174 ? 2.100 -9.707 5.574 1.00 72.34 1644 GLU B C 1
ATOM 3462 O O . GLU B 1 174 ? 2.995 -9.738 4.709 1.00 67.00 1644 GLU B O 1
ATOM 3468 N N . VAL B 1 175 ? 0.843 -10.056 5.309 1.00 71.79 1645 VAL B N 1
ATOM 3469 C CA . VAL B 1 175 ? 0.456 -10.413 3.946 1.00 66.44 1645 VAL B CA 1
ATOM 3470 C C . VAL B 1 175 ? 0.647 -9.219 3.010 1.00 73.08 1645 VAL B C 1
ATOM 3471 O O . VAL B 1 175 ? 1.124 -9.357 1.874 1.00 58.92 1645 VAL B O 1
ATOM 3475 N N . ARG B 1 176 ? 0.272 -8.032 3.479 1.00 54.19 1646 ARG B N 1
ATOM 3476 C CA . ARG B 1 176 ? 0.369 -6.824 2.676 1.00 62.71 1646 ARG B CA 1
ATOM 3477 C C . ARG B 1 176 ? 1.818 -6.515 2.306 1.00 72.79 1646 ARG B C 1
ATOM 3478 O O . ARG B 1 176 ? 2.116 -6.209 1.142 1.00 60.35 1646 ARG B O 1
ATOM 3486 N N . ASP B 1 177 ? 2.731 -6.621 3.281 1.00 74.72 1647 ASP B N 1
ATOM 3487 C CA . ASP B 1 177 ? 4.155 -6.442 3.009 1.00 72.60 1647 ASP B CA 1
ATOM 3488 C C . ASP B 1 177 ? 4.613 -7.403 1.924 1.00 68.10 1647 ASP B C 1
ATOM 3489 O O . ASP B 1 177 ? 5.227 -6.995 0.920 1.00 74.09 1647 ASP B O 1
ATOM 3494 N N . TRP B 1 178 ? 4.310 -8.693 2.107 1.00 62.37 1648 TRP B N 1
ATOM 3495 C CA . TRP B 1 178 ? 4.797 -9.705 1.174 1.00 62.98 1648 TRP B CA 1
ATOM 3496 C C . TRP B 1 178 ? 4.235 -9.495 -0.233 1.00 60.45 1648 TRP B C 1
ATOM 3497 O O . TRP B 1 178 ? 4.967 -9.576 -1.233 1.00 69.59 1648 TRP B O 1
ATOM 3508 N N . VAL B 1 179 ? 2.931 -9.229 -0.329 1.00 55.45 1649 VAL B N 1
ATOM 3509 C CA . VAL B 1 179 ? 2.290 -9.026 -1.625 1.00 55.62 1649 VAL B CA 1
ATOM 3510 C C . VAL B 1 179 ? 2.887 -7.820 -2.345 1.00 66.39 1649 VAL B C 1
ATOM 3511 O O . VAL B 1 179 ? 3.114 -7.858 -3.561 1.00 58.07 1649 VAL B O 1
ATOM 3515 N N . LEU B 1 180 ? 3.140 -6.726 -1.617 1.00 76.25 1650 LEU B N 1
ATOM 3516 C CA . LEU B 1 180 ? 3.732 -5.548 -2.253 1.00 75.41 1650 LEU B CA 1
ATOM 3517 C C . LEU B 1 180 ? 5.104 -5.881 -2.837 1.00 64.25 1650 LEU B C 1
ATOM 3518 O O . LEU B 1 180 ? 5.381 -5.607 -4.024 1.00 66.04 1650 LEU B O 1
ATOM 3523 N N . THR B 1 181 ? 5.948 -6.538 -2.029 1.00 78.82 1651 THR B N 1
ATOM 3524 C CA . THR B 1 181 ? 7.275 -6.935 -2.497 1.00 94.69 1651 THR B CA 1
ATOM 3525 C C . THR B 1 181 ? 7.185 -7.742 -3.792 1.00 89.98 1651 THR B C 1
ATOM 3526 O O . THR B 1 181 ? 7.862 -7.433 -4.787 1.00 93.50 1651 THR B O 1
ATOM 3530 N N . VAL B 1 182 ? 6.334 -8.772 -3.804 1.00 66.30 1652 VAL B N 1
ATOM 3531 C CA . VAL B 1 182 ? 6.283 -9.647 -4.971 1.00 58.62 1652 VAL B CA 1
ATOM 3532 C C . VAL B 1 182 ? 5.735 -8.893 -6.183 1.00 69.16 1652 VAL B C 1
ATOM 3533 O O . VAL B 1 182 ? 6.192 -9.096 -7.321 1.00 71.69 1652 VAL B O 1
ATOM 3537 N N . SER B 1 183 ? 4.769 -7.985 -5.955 1.00 72.83 1653 SER B N 1
ATOM 3538 C CA . SER B 1 183 ? 4.247 -7.120 -7.023 1.00 86.09 1653 SER B CA 1
ATOM 3539 C C . SER B 1 183 ? 5.377 -6.477 -7.799 1.00 92.21 1653 SER B C 1
ATOM 3540 O O . SER B 1 183 ? 5.483 -6.658 -9.016 1.00 104.49 1653 SER B O 1
ATOM 3543 N N . MET B 1 184 ? 6.278 -5.796 -7.095 1.00 89.98 1654 MET B N 1
ATOM 3544 C CA . MET B 1 184 ? 7.365 -5.127 -7.822 1.00 92.92 1654 MET B CA 1
ATOM 3545 C C . MET B 1 184 ? 8.500 -6.070 -8.210 1.00 111.36 1654 MET B C 1
ATOM 3546 O O . MET B 1 184 ? 9.405 -5.650 -8.955 1.00 109.08 1654 MET B O 1
ATOM 3551 N N . ASP B 1 185 ? 8.497 -7.318 -7.723 1.00 118.09 1655 ASP B N 1
ATOM 3552 C CA . ASP B 1 185 ? 9.585 -8.213 -8.100 1.00 122.23 1655 ASP B CA 1
ATOM 3553 C C . ASP B 1 185 ? 9.645 -8.469 -9.601 1.00 123.42 1655 ASP B C 1
ATOM 3554 O O . ASP B 1 185 ? 10.638 -9.043 -10.065 1.00 130.65 1655 ASP B O 1
ATOM 3556 N N . GLN B 1 186 ? 8.630 -8.037 -10.361 1.00 112.01 1656 GLN B N 1
ATOM 3557 C CA . GLN B 1 186 ? 8.634 -8.017 -11.825 1.00 117.11 1656 GLN B CA 1
ATOM 3558 C C . GLN B 1 186 ? 9.237 -9.287 -12.410 1.00 128.59 1656 GLN B C 1
ATOM 3559 O O . GLN B 1 186 ? 9.841 -9.267 -13.489 1.00 121.06 1656 GLN B O 1
ATOM 3561 N N . ARG B 1 187 ? 9.085 -10.392 -11.685 1.00 133.36 1657 ARG B N 1
ATOM 3562 C CA . ARG B 1 187 ? 9.652 -11.674 -12.063 1.00 137.88 1657 ARG B CA 1
ATOM 3563 C C . ARG B 1 187 ? 8.593 -12.626 -12.592 1.00 145.59 1657 ARG B C 1
ATOM 3564 O O . ARG B 1 187 ? 8.743 -13.179 -13.686 1.00 149.56 1657 ARG B O 1
ATOM 3566 N N . LEU B 1 188 ? 7.514 -12.808 -11.839 1.00 147.69 1658 LEU B N 1
ATOM 3567 C CA . LEU B 1 188 ? 6.501 -13.801 -12.152 1.00 148.88 1658 LEU B CA 1
ATOM 3568 C C . LEU B 1 188 ? 5.260 -13.158 -12.758 1.00 148.92 1658 LEU B C 1
ATOM 3569 O O . LEU B 1 188 ? 4.919 -12.008 -12.470 1.00 145.84 1658 LEU B O 1
ATOM 3571 N N . GLU B 1 189 ? 4.600 -13.924 -13.618 1.00 149.95 1659 GLU B N 1
ATOM 3572 C CA . GLU B 1 189 ? 3.254 -13.608 -14.064 1.00 148.85 1659 GLU B CA 1
ATOM 3573 C C . GLU B 1 189 ? 2.262 -14.135 -13.035 1.00 139.46 1659 GLU B C 1
ATOM 3574 O O . GLU B 1 189 ? 2.470 -15.193 -12.435 1.00 142.05 1659 GLU B O 1
ATOM 3576 N N . GLN B 1 190 ? 1.196 -13.375 -12.810 1.00 126.44 1660 GLN B N 1
ATOM 3577 C CA . GLN B 1 190 ? 0.202 -13.716 -11.798 1.00 109.64 1660 GLN B CA 1
ATOM 3578 C C . GLN B 1 190 ? -0.992 -14.339 -12.518 1.00 97.61 1660 GLN B C 1
ATOM 3579 O O . GLN B 1 190 ? -1.979 -13.677 -12.855 1.00 86.04 1660 GLN B O 1
ATOM 3581 N N . VAL B 1 191 ? -0.863 -15.643 -12.800 1.00 92.78 1661 VAL B N 1
ATOM 3582 C CA . VAL B 1 191 ? -1.925 -16.446 -13.399 1.00 92.50 1661 VAL B CA 1
ATOM 3583 C C . VAL B 1 191 ? -2.029 -17.776 -12.657 1.00 86.07 1661 VAL B C 1
ATOM 3584 O O . VAL B 1 191 ? -1.042 -18.291 -12.117 1.00 72.19 1661 VAL B O 1
ATOM 3588 N N . LEU B 1 192 ? -3.263 -18.325 -12.613 1.00 84.52 1662 LEU B N 1
ATOM 3589 C CA . LEU B 1 192 ? -3.552 -19.602 -11.977 1.00 85.99 1662 LEU B CA 1
ATOM 3590 C C . LEU B 1 192 ? -3.146 -20.778 -12.867 1.00 81.13 1662 LEU B C 1
ATOM 3591 O O . LEU B 1 192 ? -3.212 -20.688 -14.098 1.00 75.55 1662 LEU B O 1
ATOM 3596 N N . PRO B 1 193 ? -2.727 -21.893 -12.265 1.00 81.75 1663 PRO B N 1
ATOM 3597 C CA . PRO B 1 193 ? -2.308 -23.044 -13.073 1.00 78.52 1663 PRO B CA 1
ATOM 3598 C C . PRO B 1 193 ? -3.493 -23.662 -13.788 1.00 74.53 1663 PRO B C 1
ATOM 3599 O O . PRO B 1 193 ? -4.599 -23.736 -13.248 1.00 83.95 1663 PRO B O 1
ATOM 3603 N N . ARG B 1 194 ? -3.259 -24.074 -15.025 1.00 79.15 1664 ARG B N 1
ATOM 3604 C CA . ARG B 1 194 ? -4.239 -24.820 -15.792 1.00 87.69 1664 ARG B CA 1
ATOM 3605 C C . ARG B 1 194 ? -3.779 -26.270 -15.911 1.00 86.09 1664 ARG B C 1
ATOM 3606 O O . ARG B 1 194 ? -2.578 -26.568 -15.891 1.00 81.20 1664 ARG B O 1
ATOM 3614 N N . ASP B 1 195 ? -4.746 -27.167 -16.030 1.00 83.11 1665 ASP B N 1
ATOM 3615 C CA . ASP B 1 195 ? -4.473 -28.587 -16.121 1.00 81.56 1665 ASP B CA 1
ATOM 3616 C C . ASP B 1 195 ? -4.571 -29.034 -17.576 1.00 87.19 1665 ASP B C 1
ATOM 3617 O O . ASP B 1 195 ? -4.635 -28.217 -18.501 1.00 93.77 1665 ASP B O 1
ATOM 3622 N N . GLU B 1 196 ? -4.575 -30.352 -17.782 1.00 78.38 1666 GLU B N 1
ATOM 3623 C CA . GLU B 1 196 ? -4.664 -30.914 -19.124 1.00 77.58 1666 GLU B CA 1
ATOM 3624 C C . GLU B 1 196 ? -5.962 -30.546 -19.833 1.00 81.13 1666 GLU B C 1
ATOM 3625 O O . GLU B 1 196 ? -6.046 -30.710 -21.054 1.00 80.77 1666 GLU B O 1
ATOM 3631 N N . ARG B 1 197 ? -6.985 -30.085 -19.100 1.00 90.43 1667 ARG B N 1
ATOM 3632 C CA . ARG B 1 197 ? -8.234 -29.644 -19.716 1.00 86.06 1667 ARG B CA 1
ATOM 3633 C C . ARG B 1 197 ? -8.169 -28.219 -20.242 1.00 91.19 1667 ARG B C 1
ATOM 3634 O O . ARG B 1 197 ? -9.089 -27.801 -20.957 1.00 90.84 1667 ARG B O 1
ATOM 3642 N N . GLY B 1 198 ? -7.107 -27.475 -19.932 1.00 90.10 1668 GLY B N 1
ATOM 3643 C CA . GLY B 1 198 ? -7.122 -26.052 -20.198 1.00 94.03 1668 GLY B CA 1
ATOM 3644 C C . GLY B 1 198 ? -7.995 -25.255 -19.254 1.00 92.54 1668 GLY B C 1
ATOM 3645 O O . GLY B 1 198 ? -8.401 -24.141 -19.591 1.00 99.63 1668 GLY B O 1
ATOM 3646 N N . ALA B 1 199 ? -8.324 -25.813 -18.091 1.00 78.53 1669 ALA B N 1
ATOM 3647 C CA . ALA B 1 199 ? -9.111 -25.147 -17.066 1.00 67.94 1669 ALA B CA 1
ATOM 3648 C C . ALA B 1 199 ? -8.263 -24.925 -15.818 1.00 71.33 1669 ALA B C 1
ATOM 3649 O O . ALA B 1 199 ? -7.267 -25.614 -15.587 1.00 58.86 1669 ALA B O 1
ATOM 3651 N N . TYR B 1 200 ? -8.653 -23.934 -15.023 1.00 77.18 1670 TYR B N 1
ATOM 3652 C CA . TYR B 1 200 ? -8.044 -23.748 -13.712 1.00 75.14 1670 TYR B CA 1
ATOM 3653 C C . TYR B 1 200 ? -8.090 -25.061 -12.938 1.00 76.02 1670 TYR B C 1
ATOM 3654 O O . TYR B 1 200 ? -9.155 -25.671 -12.798 1.00 74.26 1670 TYR B O 1
ATOM 3663 N N . GLU B 1 201 ? -6.927 -25.508 -12.450 1.00 67.29 1671 GLU B N 1
ATOM 3664 C CA . GLU B 1 201 ? -6.818 -26.901 -12.016 1.00 71.62 1671 GLU B CA 1
ATOM 3665 C C . GLU B 1 201 ? -7.741 -27.235 -10.848 1.00 75.33 1671 GLU B C 1
ATOM 3666 O O . GLU B 1 201 ? -8.094 -28.408 -10.680 1.00 61.10 1671 GLU B O 1
ATOM 3672 N N . ALA B 1 202 ? -8.161 -26.247 -10.052 1.00 73.11 1672 ALA B N 1
ATOM 3673 C CA . ALA B 1 202 ? -9.076 -26.529 -8.951 1.00 61.53 1672 ALA B CA 1
ATOM 3674 C C . ALA B 1 202 ? -10.539 -26.429 -9.354 1.00 66.11 1672 ALA B C 1
ATOM 3675 O O . ALA B 1 202 ? -11.417 -26.702 -8.529 1.00 62.30 1672 ALA B O 1
ATOM 3677 N N . SER B 1 203 ? -10.834 -26.096 -10.601 1.00 68.50 1673 SER B N 1
ATOM 3678 C CA . SER B 1 203 ? -12.207 -25.822 -10.979 1.00 66.86 1673 SER B CA 1
ATOM 3679 C C . SER B 1 203 ? -12.838 -27.099 -11.512 1.00 59.02 1673 SER B C 1
ATOM 3680 O O . SER B 1 203 ? -12.240 -27.804 -12.330 1.00 66.94 1673 SER B O 1
ATOM 3683 N N . LEU B 1 204 ? -14.047 -27.388 -11.037 1.00 62.19 1674 LEU B N 1
ATOM 3684 C CA . LEU B 1 204 ? -14.760 -28.587 -11.449 1.00 64.68 1674 LEU B CA 1
ATOM 3685 C C . LEU B 1 204 ? -15.332 -28.458 -12.851 1.00 62.89 1674 LEU B C 1
ATOM 3686 O O . LEU B 1 204 ? -15.458 -29.458 -13.560 1.00 72.31 1674 LEU B O 1
ATOM 3691 N N . VAL B 1 205 ? -15.672 -27.253 -13.277 1.00 67.59 1675 VAL B N 1
ATOM 3692 C CA . VAL B 1 205 ? -16.202 -27.038 -14.616 1.00 79.70 1675 VAL B CA 1
ATOM 3693 C C . VAL B 1 205 ? -15.033 -26.677 -15.518 1.00 79.12 1675 VAL B C 1
ATOM 3694 O O . VAL B 1 205 ? -14.315 -25.704 -15.264 1.00 71.50 1675 VAL B O 1
ATOM 3698 N N . ALA B 1 206 ? -14.816 -27.480 -16.548 1.00 89.85 1676 ALA B N 1
ATOM 3699 C CA . ALA B 1 206 ? -13.825 -27.159 -17.567 1.00 107.62 1676 ALA B CA 1
ATOM 3700 C C . ALA B 1 206 ? -14.444 -26.161 -18.535 1.00 123.15 1676 ALA B C 1
ATOM 3701 O O . ALA B 1 206 ? -15.426 -26.474 -19.218 1.00 126.36 1676 ALA B O 1
ATOM 3703 N N . ALA B 1 207 ? -13.900 -24.942 -18.548 1.00 133.54 1677 ALA B N 1
ATOM 3704 C CA . ALA B 1 207 ? -14.436 -23.879 -19.393 1.00 139.42 1677 ALA B CA 1
ATOM 3705 C C . ALA B 1 207 ? -14.518 -24.295 -20.860 1.00 139.94 1677 ALA B C 1
ATOM 3706 O O . ALA B 1 207 ? -15.498 -23.977 -21.544 1.00 140.42 1677 ALA B O 1
ATOM 3708 N N . SER B 1 208 ? -13.500 -24.997 -21.364 1.00 137.68 1678 SER B N 1
ATOM 3709 C CA . SER B 1 208 ? -13.510 -25.462 -22.749 1.00 132.38 1678 SER B CA 1
ATOM 3710 C C . SER B 1 208 ? -14.703 -26.377 -23.010 1.00 136.30 1678 SER B C 1
ATOM 3711 O O . SER B 1 208 ? -15.657 -25.974 -23.685 1.00 139.29 1678 SER B O 1
ATOM 3714 N N . THR B 1 209 ? -14.670 -27.604 -22.490 1.00 136.41 1679 THR B N 1
ATOM 3715 C CA . THR B 1 209 ? -15.769 -28.535 -22.725 1.00 137.87 1679 THR B CA 1
ATOM 3716 C C . THR B 1 209 ? -17.060 -28.048 -22.071 1.00 139.35 1679 THR B C 1
ATOM 3717 O O . THR B 1 209 ? -18.016 -27.694 -22.768 1.00 142.72 1679 THR B O 1
ATOM 3721 N N . GLY B 1 210 ? -17.095 -27.990 -20.746 1.00 137.24 1680 GLY B N 1
ATOM 3722 C CA . GLY B 1 210 ? -18.312 -27.623 -20.057 1.00 129.15 1680 GLY B CA 1
ATOM 3723 C C . GLY B 1 210 ? -18.935 -28.807 -19.355 1.00 118.16 1680 GLY B C 1
ATOM 3724 O O . GLY B 1 210 ? -20.148 -28.840 -19.141 1.00 114.72 1680 GLY B O 1
ATOM 3725 N N . VAL B 1 211 ? -18.106 -29.789 -18.999 1.00 113.49 1681 VAL B N 1
ATOM 3726 C CA . VAL B 1 211 ? -18.517 -30.922 -18.176 1.00 105.24 1681 VAL B CA 1
ATOM 3727 C C . VAL B 1 211 ? -18.054 -30.657 -16.752 1.00 105.32 1681 VAL B C 1
ATOM 3728 O O . VAL B 1 211 ? -16.911 -30.238 -16.529 1.00 107.65 1681 VAL B O 1
ATOM 3732 N N . ARG B 1 212 ? -18.951 -30.854 -15.790 1.00 103.98 1682 ARG B N 1
ATOM 3733 C CA . ARG B 1 212 ? -18.598 -30.699 -14.385 1.00 100.37 1682 ARG B CA 1
ATOM 3734 C C . ARG B 1 212 ? -17.980 -32.007 -13.912 1.00 96.80 1682 ARG B C 1
ATOM 3735 O O . ARG B 1 212 ? -18.669 -33.028 -13.814 1.00 100.83 1682 ARG B O 1
ATOM 3737 N N . ALA B 1 213 ? -16.681 -31.983 -13.633 1.00 83.18 1683 ALA B N 1
ATOM 3738 C CA . ALA B 1 213 ? -16.029 -33.151 -13.071 1.00 75.35 1683 ALA B CA 1
ATOM 3739 C C . ALA B 1 213 ? -16.407 -33.283 -11.598 1.00 69.14 1683 ALA B C 1
ATOM 3740 O O . ALA B 1 213 ? -16.764 -32.305 -10.932 1.00 61.54 1683 ALA B O 1
ATOM 3742 N N . LEU B 1 214 ? -16.369 -34.515 -11.102 1.00 57.04 1684 LEU B N 1
ATOM 3743 C CA . LEU B 1 214 ? -16.652 -34.755 -9.700 1.00 61.57 1684 LEU B CA 1
ATOM 3744 C C . LEU B 1 214 ? -15.478 -34.302 -8.831 1.00 72.42 1684 LEU B C 1
ATOM 3745 O O . LEU B 1 214 ? -14.317 -34.396 -9.237 1.00 67.46 1684 LEU B O 1
ATOM 3750 N N . PRO B 1 215 ? -15.756 -33.786 -7.640 1.00 72.83 1685 PRO B N 1
ATOM 3751 C CA . PRO B 1 215 ? -14.666 -33.398 -6.738 1.00 48.91 1685 PRO B CA 1
ATOM 3752 C C . PRO B 1 215 ? -14.171 -34.564 -5.904 1.00 55.70 1685 PRO B C 1
ATOM 3753 O O . PRO B 1 215 ? -14.984 -35.313 -5.352 1.00 59.83 1685 PRO B O 1
ATOM 3757 N N . CYS B 1 216 ? -12.848 -34.731 -5.801 1.00 47.60 1686 CYS B N 1
ATOM 3758 C CA . CYS B 1 216 ? -12.311 -35.814 -4.998 1.00 46.96 1686 CYS B CA 1
ATOM 3759 C C . CYS B 1 216 ? -12.699 -35.615 -3.543 1.00 51.85 1686 CYS B C 1
ATOM 3760 O O . CYS B 1 216 ? -12.599 -34.510 -3.008 1.00 45.65 1686 CYS B O 1
ATOM 3763 N N . LEU B 1 217 ? -13.150 -36.690 -2.902 1.00 48.24 1687 LEU B N 1
ATOM 3764 C CA . LEU B 1 217 ? -13.539 -36.596 -1.504 1.00 44.68 1687 LEU B CA 1
ATOM 3765 C C . LEU B 1 217 ? -12.349 -36.326 -0.598 1.00 43.49 1687 LEU B C 1
ATOM 3766 O O . LEU B 1 217 ? -12.549 -36.000 0.573 1.00 42.62 1687 LEU B O 1
ATOM 3771 N N . ILE B 1 218 ? -11.126 -36.493 -1.101 1.00 43.56 1688 ILE B N 1
ATOM 3772 C CA . ILE B 1 218 ? -9.927 -36.343 -0.280 1.00 44.56 1688 ILE B CA 1
ATOM 3773 C C . ILE B 1 218 ? -9.353 -34.941 -0.379 1.00 42.55 1688 ILE B C 1
ATOM 3774 O O . ILE B 1 218 ? -9.059 -34.331 0.650 1.00 41.32 1688 ILE B O 1
ATOM 3779 N N . THR B 1 219 ? -9.214 -34.406 -1.603 1.00 42.92 1689 THR B N 1
ATOM 3780 C CA . THR B 1 219 ? -8.575 -33.106 -1.818 1.00 49.60 1689 THR B CA 1
ATOM 3781 C C . THR B 1 219 ? -9.514 -32.013 -2.326 1.00 53.75 1689 THR B C 1
ATOM 3782 O O . THR B 1 219 ? -9.124 -30.843 -2.313 1.00 45.87 1689 THR B O 1
ATOM 3786 N N . GLY B 1 220 ? -10.717 -32.359 -2.799 1.00 49.07 1690 GLY B N 1
ATOM 3787 C CA . GLY B 1 220 ? -11.633 -31.406 -3.399 1.00 54.56 1690 GLY B CA 1
ATOM 3788 C C . GLY B 1 220 ? -11.427 -31.136 -4.878 1.00 62.54 1690 GLY B C 1
ATOM 3789 O O . GLY B 1 220 ? -12.343 -30.613 -5.531 1.00 53.31 1690 GLY B O 1
ATOM 3790 N N . TYR B 1 221 ? -10.266 -31.491 -5.428 1.00 50.12 1691 TYR B N 1
ATOM 3791 C CA . TYR B 1 221 ? -9.963 -31.221 -6.824 1.00 47.41 1691 TYR B CA 1
ATOM 3792 C C . TYR B 1 221 ? -10.846 -32.039 -7.761 1.00 48.64 1691 TYR B C 1
ATOM 3793 O O . TYR B 1 221 ? -11.345 -33.104 -7.390 1.00 55.03 1691 TYR B O 1
ATOM 3802 N N . PRO B 1 222 ? -11.017 -31.590 -9.003 1.00 50.01 1692 PRO B N 1
ATOM 3803 C CA . PRO B 1 222 ? -11.721 -32.425 -9.983 1.00 51.36 1692 PRO B CA 1
ATOM 3804 C C . PRO B 1 222 ? -10.988 -33.749 -10.197 1.00 64.01 1692 PRO B C 1
ATOM 3805 O O . PRO B 1 222 ? -9.760 -33.798 -10.326 1.00 58.46 1692 PRO B O 1
ATOM 3809 N N . ILE B 1 223 ? -11.754 -34.832 -10.201 1.00 59.66 1693 ILE B N 1
ATOM 3810 C CA . ILE B 1 223 ? -11.231 -36.154 -10.523 1.00 59.08 1693 ILE B CA 1
ATOM 3811 C C . ILE B 1 223 ? -11.080 -36.219 -12.038 1.00 63.77 1693 ILE B C 1
ATOM 3812 O O . ILE B 1 223 ? -12.076 -36.270 -12.765 1.00 70.30 1693 ILE B O 1
ATOM 3817 N N . LEU B 1 224 ? -9.837 -36.235 -12.521 1.00 68.40 1694 LEU B N 1
ATOM 3818 C CA . LEU B 1 224 ? -9.591 -36.292 -13.959 1.00 72.22 1694 LEU B CA 1
ATOM 3819 C C . LEU B 1 224 ? -9.180 -37.680 -14.446 1.00 76.08 1694 LEU B C 1
ATOM 3820 O O . LEU B 1 224 ? -9.349 -37.986 -15.635 1.00 62.17 1694 LEU B O 1
ATOM 3825 N N . ARG B 1 225 ? -8.650 -38.515 -13.560 1.00 79.88 1695 ARG B N 1
ATOM 3826 C CA . ARG B 1 225 ? -8.243 -39.862 -13.917 1.00 88.29 1695 ARG B CA 1
ATOM 3827 C C . ARG B 1 225 ? -8.263 -40.703 -12.651 1.00 84.18 1695 ARG B C 1
ATOM 3828 O O . ARG B 1 225 ? -8.243 -40.170 -11.536 1.00 62.90 1695 ARG B O 1
ATOM 3836 N N . ASN B 1 226 ? -8.309 -42.027 -12.835 1.00 77.22 1696 ASN B N 1
ATOM 3837 C CA . ASN B 1 226 ? -8.211 -42.966 -11.716 1.00 62.76 1696 ASN B CA 1
ATOM 3838 C C . ASN B 1 226 ? -9.359 -42.783 -10.730 1.00 60.01 1696 ASN B C 1
ATOM 3839 O O . ASN B 1 226 ? -9.175 -42.872 -9.516 1.00 61.23 1696 ASN B O 1
ATOM 3844 N N . LYS B 1 227 ? -10.553 -42.530 -11.251 1.00 77.97 1697 LYS B N 1
ATOM 3845 C CA . LYS B 1 227 ? -11.708 -42.319 -10.388 1.00 82.61 1697 LYS B CA 1
ATOM 3846 C C . LYS B 1 227 ? -12.063 -43.616 -9.676 1.00 76.59 1697 LYS B C 1
ATOM 3847 O O . LYS B 1 227 ? -12.050 -44.689 -10.286 1.00 82.50 1697 LYS B O 1
ATOM 3853 N N . ILE B 1 228 ? -12.329 -43.537 -8.375 1.00 62.05 1698 ILE B N 1
ATOM 3854 C CA . ILE B 1 228 ? -12.937 -44.652 -7.661 1.00 63.11 1698 ILE B CA 1
ATOM 3855 C C . ILE B 1 228 ? -14.243 -44.170 -7.049 1.00 67.88 1698 ILE B C 1
ATOM 3856 O O . ILE B 1 228 ? -14.318 -43.070 -6.482 1.00 56.96 1698 ILE B O 1
ATOM 3861 N N . GLU B 1 229 ? -15.280 -44.997 -7.189 1.00 66.88 1699 GLU B N 1
ATOM 3862 C CA . GLU B 1 229 ? -16.656 -44.610 -6.901 1.00 73.24 1699 GLU B CA 1
ATOM 3863 C C . GLU B 1 229 ? -17.191 -45.363 -5.691 1.00 63.97 1699 GLU B C 1
ATOM 3864 O O . GLU B 1 229 ? -16.929 -46.559 -5.516 1.00 68.10 1699 GLU B O 1
ATOM 3870 N N . PHE B 1 230 ? -17.931 -44.652 -4.851 1.00 60.70 1700 PHE B N 1
ATOM 3871 C CA . PHE B 1 230 ? -18.563 -45.266 -3.696 1.00 77.53 1700 PHE B CA 1
ATOM 3872 C C . PHE B 1 230 ? -19.999 -45.678 -4.044 1.00 73.21 1700 PHE B C 1
ATOM 3873 O O . PHE B 1 230 ? -20.560 -45.267 -5.062 1.00 72.09 1700 PHE B O 1
ATOM 3881 N N . LYS B 1 231 ? -20.601 -46.513 -3.188 1.00 83.23 1701 LYS B N 1
ATOM 3882 C CA . LYS B 1 231 ? -21.917 -47.051 -3.530 1.00 88.86 1701 LYS B CA 1
ATOM 3883 C C . LYS B 1 231 ? -22.960 -45.946 -3.603 1.00 95.25 1701 LYS B C 1
ATOM 3884 O O . LYS B 1 231 ? -23.877 -46.014 -4.427 1.00 103.26 1701 LYS B O 1
ATOM 3886 N N . ARG B 1 232 ? -22.824 -44.919 -2.773 1.00 100.33 1702 ARG B N 1
ATOM 3887 C CA . ARG B 1 232 ? -23.673 -43.744 -2.888 1.00 102.62 1702 ARG B CA 1
ATOM 3888 C C . ARG B 1 232 ? -23.379 -42.998 -4.191 1.00 104.80 1702 ARG B C 1
ATOM 3889 O O . ARG B 1 232 ? -22.217 -42.884 -4.596 1.00 105.71 1702 ARG B O 1
ATOM 3891 N N . PRO B 1 233 ? -24.407 -42.500 -4.874 1.00 109.24 1703 PRO B N 1
ATOM 3892 C CA . PRO B 1 233 ? -24.191 -41.781 -6.138 1.00 107.33 1703 PRO B CA 1
ATOM 3893 C C . PRO B 1 233 ? -23.553 -40.416 -5.940 1.00 96.59 1703 PRO B C 1
ATOM 3894 O O . PRO B 1 233 ? -23.739 -39.758 -4.914 1.00 89.27 1703 PRO B O 1
ATOM 3898 N N . GLY B 1 234 ? -22.779 -39.998 -6.944 1.00 92.65 1704 GLY B N 1
ATOM 3899 C CA . GLY B 1 234 ? -22.113 -38.707 -6.905 1.00 84.85 1704 GLY B CA 1
ATOM 3900 C C . GLY B 1 234 ? -20.930 -38.619 -5.965 1.00 86.54 1704 GLY B C 1
ATOM 3901 O O . GLY B 1 234 ? -20.417 -37.518 -5.739 1.00 88.36 1704 GLY B O 1
ATOM 3902 N N . LYS B 1 235 ? -20.472 -39.743 -5.416 1.00 75.72 1705 LYS B N 1
ATOM 3903 C CA . LYS B 1 235 ? -19.420 -39.756 -4.409 1.00 70.70 1705 LYS B CA 1
ATOM 3904 C C . LYS B 1 235 ? -18.225 -40.501 -4.976 1.00 65.28 1705 LYS B C 1
ATOM 3905 O O . LYS B 1 235 ? -18.319 -41.703 -5.260 1.00 73.77 1705 LYS B O 1
ATOM 3911 N N . ALA B 1 236 ? -17.107 -39.791 -5.143 1.00 62.59 1706 ALA B N 1
ATOM 3912 C CA . ALA B 1 236 ? -15.913 -40.384 -5.733 1.00 56.30 1706 ALA B CA 1
ATOM 3913 C C . ALA B 1 236 ? -14.654 -39.766 -5.142 1.00 56.70 1706 ALA B C 1
ATOM 3914 O O . ALA B 1 236 ? -14.678 -38.705 -4.514 1.00 55.67 1706 ALA B O 1
ATOM 3916 N N . ALA B 1 237 ? -13.543 -40.458 -5.367 1.00 60.67 1707 ALA B N 1
ATOM 3917 C CA . ALA B 1 237 ? -12.227 -39.977 -4.994 1.00 52.55 1707 ALA B CA 1
ATOM 3918 C C . ALA B 1 237 ? -11.259 -40.309 -6.111 1.00 61.55 1707 ALA B C 1
ATOM 3919 O O . ALA B 1 237 ? -11.540 -41.134 -6.981 1.00 69.92 1707 ALA B O 1
ATOM 3921 N N . ASN B 1 238 ? -10.145 -39.597 -6.126 1.00 61.70 1708 ASN B N 1
ATOM 3922 C CA . ASN B 1 238 ? -9.028 -40.000 -6.959 1.00 49.84 1708 ASN B CA 1
ATOM 3923 C C . ASN B 1 238 ? -8.261 -41.079 -6.212 1.00 49.58 1708 ASN B C 1
ATOM 3924 O O . ASN B 1 238 ? -7.949 -40.914 -5.026 1.00 50.50 1708 ASN B O 1
ATOM 3929 N N . LYS B 1 239 ? -8.011 -42.209 -6.880 1.00 63.93 1709 LYS B N 1
ATOM 3930 C CA . LYS B 1 239 ? -7.412 -43.353 -6.193 1.00 64.60 1709 LYS B CA 1
ATOM 3931 C C . LYS B 1 239 ? -6.054 -43.030 -5.587 1.00 58.45 1709 LYS B C 1
ATOM 3932 O O . LYS B 1 239 ? -5.707 -43.570 -4.531 1.00 49.50 1709 LYS B O 1
ATOM 3938 N N . ASP B 1 240 ? -5.277 -42.150 -6.221 1.00 61.40 1710 ASP B N 1
ATOM 3939 C CA . ASP B 1 240 ? -3.965 -41.823 -5.671 1.00 49.64 1710 ASP B CA 1
ATOM 3940 C C . ASP B 1 240 ? -4.091 -41.026 -4.381 1.00 50.90 1710 ASP B C 1
ATOM 3941 O O . ASP B 1 240 ? -3.372 -41.297 -3.412 1.00 47.85 1710 ASP B O 1
ATOM 3946 N N . ASN B 1 241 ? -5.015 -40.055 -4.333 1.00 53.07 1711 ASN B N 1
ATOM 3947 C CA . ASN B 1 241 ? -5.288 -39.356 -3.076 1.00 50.71 1711 ASN B CA 1
ATOM 3948 C C . ASN B 1 241 ? -5.777 -40.321 -2.005 1.00 45.33 1711 ASN B C 1
ATOM 3949 O O . ASN B 1 241 ? -5.376 -40.230 -0.834 1.00 48.62 1711 ASN B O 1
ATOM 3954 N N . TRP B 1 242 ? -6.692 -41.216 -2.383 1.00 54.98 1712 TRP B N 1
ATOM 3955 C CA . TRP B 1 242 ? -7.198 -42.224 -1.456 1.00 52.37 1712 TRP B CA 1
ATOM 3956 C C . TRP B 1 242 ? -6.055 -43.046 -0.876 1.00 49.56 1712 TRP B C 1
ATOM 3957 O O . TRP B 1 242 ? -5.902 -43.147 0.351 1.00 45.26 1712 TRP B O 1
ATOM 3968 N N . ASN B 1 243 ? -5.220 -43.616 -1.750 1.00 47.18 1713 ASN B N 1
ATOM 3969 C CA . ASN B 1 243 ? -4.089 -44.399 -1.279 1.00 48.88 1713 ASN B CA 1
ATOM 3970 C C . ASN B 1 243 ? -3.171 -43.575 -0.394 1.00 46.31 1713 ASN B C 1
ATOM 3971 O O . ASN B 1 243 ? -2.677 -44.080 0.612 1.00 46.44 1713 ASN B O 1
ATOM 3976 N N . LYS B 1 244 ? -2.957 -42.296 -0.734 1.00 47.95 1714 LYS B N 1
ATOM 3977 C CA . LYS B 1 244 ? -2.106 -41.428 0.081 1.00 56.49 1714 LYS B CA 1
ATOM 3978 C C . LYS B 1 244 ? -2.660 -41.306 1.498 1.00 54.37 1714 LYS B C 1
ATOM 3979 O O . LYS B 1 244 ? -1.916 -41.357 2.492 1.00 59.44 1714 LYS B O 1
ATOM 3985 N N . PHE B 1 245 ? -3.978 -41.177 1.606 1.00 55.77 1715 PHE B N 1
ATOM 3986 C CA . PHE B 1 245 ? -4.616 -41.086 2.911 1.00 42.28 1715 PHE B CA 1
ATOM 3987 C C . PHE B 1 245 ? -4.514 -42.411 3.671 1.00 49.86 1715 PHE B C 1
ATOM 3988 O O . PHE B 1 245 ? -4.175 -42.437 4.866 1.00 50.54 1715 PHE B O 1
ATOM 3996 N N . LEU B 1 246 ? -4.789 -43.529 2.986 1.00 43.85 1716 LEU B N 1
ATOM 3997 C CA . LEU B 1 246 ? -4.641 -44.851 3.607 1.00 45.89 1716 LEU B CA 1
ATOM 3998 C C . LEU B 1 246 ? -3.206 -45.102 4.065 1.00 50.38 1716 LEU B C 1
ATOM 3999 O O . LEU B 1 246 ? -2.977 -45.705 5.119 1.00 45.80 1716 LEU B O 1
ATOM 4004 N N . MET B 1 247 ? -2.229 -44.644 3.278 1.00 56.02 1717 MET B N 1
ATOM 4005 C CA . MET B 1 247 ? -0.821 -44.800 3.634 1.00 61.07 1717 MET B CA 1
ATOM 4006 C C . MET B 1 247 ? -0.492 -44.011 4.881 1.00 58.07 1717 MET B C 1
ATOM 4007 O O . MET B 1 247 ? 0.257 -44.482 5.748 1.00 49.18 1717 MET B O 1
ATOM 4012 N N . ALA B 1 248 ? -1.031 -42.790 4.984 1.00 50.67 1718 ALA B N 1
ATOM 4013 C CA . ALA B 1 248 ? -0.758 -42.015 6.184 1.00 45.56 1718 ALA B CA 1
ATOM 4014 C C . ALA B 1 248 ? -1.364 -42.693 7.405 1.00 44.35 1718 ALA B C 1
ATOM 4015 O O . ALA B 1 248 ? -0.768 -42.677 8.492 1.00 54.59 1718 ALA B O 1
ATOM 4017 N N . ILE B 1 249 ? -2.522 -43.333 7.233 1.00 45.03 1719 ILE B N 1
ATOM 4018 C CA . ILE B 1 249 ? -3.123 -44.060 8.348 1.00 55.41 1719 ILE B CA 1
ATOM 4019 C C . ILE B 1 249 ? -2.244 -45.237 8.731 1.00 62.73 1719 ILE B C 1
ATOM 4020 O O . ILE B 1 249 ? -1.916 -45.430 9.909 1.00 58.11 1719 ILE B O 1
ATOM 4025 N N . LYS B 1 250 ? -1.841 -46.031 7.731 1.00 59.79 1720 LYS B N 1
ATOM 4026 C CA . LYS B 1 2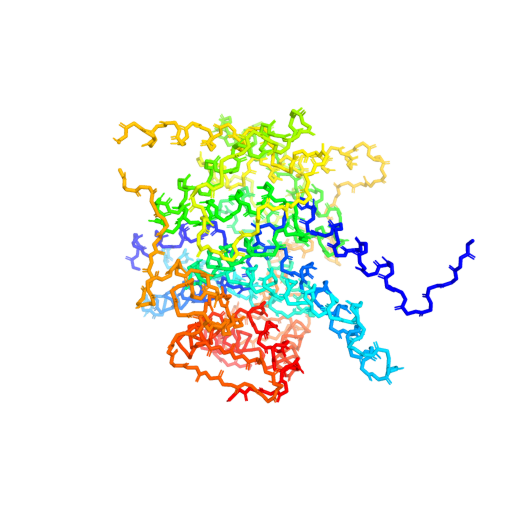50 ? -1.017 -47.216 7.977 1.00 57.50 1720 LYS B CA 1
ATOM 4027 C C . LYS B 1 250 ? 0.284 -46.868 8.686 1.00 54.21 1720 LYS B C 1
ATOM 4028 O O . LYS B 1 250 ? 0.677 -47.554 9.637 1.00 65.44 1720 LYS B O 1
ATOM 4034 N N . THR B 1 251 ? 0.970 -45.804 8.245 1.00 48.84 1721 THR B N 1
ATOM 4035 C CA . THR B 1 251 ? 2.284 -45.481 8.797 1.00 62.77 1721 THR B CA 1
ATOM 4036 C C . THR B 1 251 ? 2.235 -44.659 10.079 1.00 63.01 1721 THR B C 1
ATOM 4037 O O . THR B 1 251 ? 3.197 -44.688 10.849 1.00 70.84 1721 THR B O 1
ATOM 4041 N N . SER B 1 252 ? 1.162 -43.914 10.330 1.00 63.31 1722 SER B N 1
ATOM 4042 C CA . SER B 1 252 ? 1.116 -43.072 11.514 1.00 62.85 1722 SER B CA 1
ATOM 4043 C C . SER B 1 252 ? 0.109 -43.532 12.558 1.00 56.37 1722 SER B C 1
ATOM 4044 O O . SER B 1 252 ? 0.188 -43.084 13.706 1.00 58.72 1722 SER B O 1
ATOM 4047 N N . HIS B 1 253 ? -0.835 -44.394 12.186 1.00 53.77 1723 HIS B N 1
ATOM 4048 C CA . HIS B 1 253 ? -1.959 -44.773 13.046 1.00 75.08 1723 HIS B CA 1
ATOM 4049 C C . HIS B 1 253 ? -2.759 -43.553 13.509 1.00 77.57 1723 HIS B C 1
ATOM 4050 O O . HIS B 1 253 ? -3.402 -43.589 14.562 1.00 82.75 1723 HIS B O 1
ATOM 4057 N N . SER B 1 254 ? -2.723 -42.465 12.721 1.00 43.28 1724 SER B N 1
ATOM 4058 C CA . SER B 1 254 ? -3.519 -41.260 12.969 1.00 52.67 1724 SER B CA 1
ATOM 4059 C C . SER B 1 254 ? -4.973 -41.584 13.292 1.00 49.43 1724 SER B C 1
ATOM 4060 O O . SER B 1 254 ? -5.727 -41.955 12.384 1.00 39.06 1724 SER B O 1
ATOM 4063 N N . PRO B 1 255 ? -5.414 -41.432 14.549 1.00 53.61 1725 PRO B N 1
ATOM 4064 C CA . PRO B 1 255 ? -6.848 -41.635 14.836 1.00 45.19 1725 PRO B CA 1
ATOM 4065 C C . PRO B 1 255 ? -7.722 -40.655 14.094 1.00 54.12 1725 PRO B C 1
ATOM 4066 O O . PRO B 1 255 ? -8.873 -40.971 13.773 1.00 48.42 1725 PRO B O 1
ATOM 4070 N N A VAL B 1 256 ? -7.205 -39.466 13.789 0.66 41.78 1726 VAL B N 1
ATOM 4071 N N B VAL B 1 256 ? -7.208 -39.459 13.794 0.34 44.23 1726 VAL B N 1
ATOM 4072 C CA A VAL B 1 256 ? -8.037 -38.465 13.140 0.66 46.53 1726 VAL B CA 1
ATOM 4073 C CA B VAL B 1 256 ? -8.041 -38.463 13.131 0.34 46.83 1726 VAL B CA 1
ATOM 4074 C C A VAL B 1 256 ? -8.297 -38.839 11.676 0.66 48.34 1726 VAL B C 1
ATOM 4075 C C B VAL B 1 256 ? -8.303 -38.859 11.677 0.34 48.00 1726 VAL B C 1
ATOM 4076 O O A VAL B 1 256 ? -9.432 -38.744 11.185 0.66 50.52 1726 VAL B O 1
ATOM 4077 O O B VAL B 1 256 ? -9.440 -38.779 11.190 0.34 49.92 1726 VAL B O 1
ATOM 4084 N N . CYS B 1 257 ? -7.271 -39.325 10.969 1.00 49.30 1727 CYS B N 1
ATOM 4085 C CA . CYS B 1 257 ? -7.496 -39.833 9.616 1.00 43.07 1727 CYS B CA 1
ATOM 4086 C C . CYS B 1 257 ? -8.319 -41.121 9.622 1.00 39.54 1727 CYS B C 1
ATOM 4087 O O . CYS B 1 257 ? -9.091 -41.371 8.685 1.00 47.45 1727 CYS B O 1
ATOM 4090 N N . GLN B 1 258 ? -8.185 -41.944 10.665 1.00 39.78 1728 GLN B N 1
ATOM 4091 C CA . GLN B 1 258 ? -9.034 -43.131 10.765 1.00 54.56 1728 GLN B CA 1
ATOM 4092 C C . GLN B 1 258 ? -10.495 -42.717 10.905 1.00 46.29 1728 GLN B C 1
ATOM 4093 O O . GLN B 1 258 ? -11.387 -43.336 10.314 1.00 46.94 1728 GLN B O 1
ATOM 4099 N N . ASP B 1 259 ? -10.749 -41.663 11.689 1.00 48.62 1729 ASP B N 1
ATOM 4100 C CA . ASP B 1 259 ? -12.101 -41.132 11.823 1.00 47.11 1729 ASP B CA 1
ATOM 4101 C C . ASP B 1 259 ? -12.610 -40.591 10.493 1.00 40.31 1729 ASP B C 1
ATOM 4102 O O . ASP B 1 259 ? -13.771 -40.803 10.137 1.00 43.64 1729 ASP B O 1
ATOM 4107 N N . VAL B 1 260 ? -11.765 -39.880 9.749 1.00 45.64 1730 VAL B N 1
ATOM 4108 C CA . VAL B 1 260 ? -12.214 -39.412 8.435 1.00 42.73 1730 VAL B CA 1
ATOM 4109 C C . VAL B 1 260 ? -12.654 -40.593 7.597 1.00 41.16 1730 VAL B C 1
ATOM 4110 O O . VAL B 1 260 ? -13.683 -40.549 6.905 1.00 47.91 1730 VAL B O 1
ATOM 4114 N N . LEU B 1 261 ? -11.847 -41.654 7.618 1.00 43.38 1731 LEU B N 1
ATOM 4115 C CA . LEU B 1 261 ? -12.147 -42.861 6.864 1.00 46.86 1731 LEU B CA 1
ATOM 4116 C C . LEU B 1 261 ? -13.486 -43.468 7.281 1.00 53.50 1731 LEU B C 1
ATOM 4117 O O . LEU B 1 261 ? -14.316 -43.817 6.428 1.00 44.45 1731 LEU B O 1
ATOM 4122 N N . LYS B 1 262 ? -13.685 -43.643 8.596 1.00 47.75 1732 LYS B N 1
ATOM 4123 C CA . LYS B 1 262 ? -14.962 -44.152 9.106 1.00 57.56 1732 LYS B CA 1
ATOM 4124 C C . LYS B 1 262 ? -16.115 -43.302 8.618 1.00 56.44 1732 LYS B C 1
ATOM 4125 O O . LYS B 1 262 ? -17.152 -43.829 8.181 1.00 45.45 1732 LYS B O 1
ATOM 4127 N N . PHE B 1 263 ? -15.949 -41.974 8.687 1.00 47.01 1733 PHE B N 1
ATOM 4128 C CA . PHE B 1 263 ? -17.028 -41.102 8.263 1.00 49.02 1733 PHE B CA 1
ATOM 4129 C C . PHE B 1 263 ? -17.342 -41.311 6.790 1.00 48.16 1733 PHE B C 1
ATOM 4130 O O . PHE B 1 263 ? -18.513 -41.381 6.400 1.00 48.47 1733 PHE B O 1
ATOM 4138 N N . ILE B 1 264 ? -16.307 -41.350 5.947 1.00 45.87 1734 ILE B N 1
ATOM 4139 C CA . ILE B 1 264 ? -16.548 -41.523 4.520 1.00 48.45 1734 ILE B CA 1
ATOM 4140 C C . ILE B 1 264 ? -17.268 -42.836 4.275 1.00 53.55 1734 ILE B C 1
ATOM 4141 O O . ILE B 1 264 ? -18.091 -42.943 3.362 1.00 52.97 1734 ILE B O 1
ATOM 4146 N N . SER B 1 265 ? -16.953 -43.855 5.075 1.00 50.31 1735 SER B N 1
ATOM 4147 C CA . SER B 1 265 ? -17.610 -45.153 4.932 1.00 67.43 1735 SER B CA 1
ATOM 4148 C C . SER B 1 265 ? -19.104 -45.049 5.229 1.00 62.56 1735 SER B C 1
ATOM 4149 O O . SER B 1 265 ? -19.939 -45.525 4.447 1.00 52.87 1735 SER B O 1
ATOM 4152 N N . GLN B 1 266 ? -19.462 -44.447 6.370 1.00 55.46 1736 GLN B N 1
ATOM 4153 C CA . GLN B 1 266 ? -20.886 -44.282 6.685 1.00 63.96 1736 GLN B CA 1
ATOM 4154 C C . GLN B 1 266 ? -21.591 -43.433 5.636 1.00 62.63 1736 GLN B C 1
ATOM 4155 O O . GLN B 1 266 ? -22.684 -43.776 5.167 1.00 57.63 1736 GLN B O 1
ATOM 4161 N N . TRP B 1 267 ? -20.954 -42.349 5.222 1.00 48.45 1737 TRP B N 1
ATOM 4162 C CA . TRP B 1 267 ? -21.601 -41.344 4.395 1.00 54.34 1737 TRP B CA 1
ATOM 4163 C C . TRP B 1 267 ? -21.752 -41.818 2.961 1.00 59.33 1737 TRP B C 1
ATOM 4164 O O . TRP B 1 267 ? -22.778 -41.557 2.320 1.00 57.27 1737 TRP B O 1
ATOM 4175 N N . CYS B 1 268 ? -20.754 -42.535 2.450 1.00 50.38 1738 CYS B N 1
ATOM 4176 C CA . CYS B 1 268 ? -20.705 -42.856 1.036 1.00 63.88 1738 CYS B CA 1
ATOM 4177 C C . CYS B 1 268 ? -20.921 -44.331 0.738 1.00 68.63 1738 CYS B C 1
ATOM 4178 O O . CYS B 1 268 ? -20.966 -44.711 -0.437 1.00 77.86 1738 CYS B O 1
ATOM 4181 N N . GLY B 1 269 ? -21.106 -45.159 1.759 1.00 69.12 1739 GLY B N 1
ATOM 4182 C CA . GLY B 1 269 ? -21.646 -46.493 1.558 1.00 93.82 1739 GLY B CA 1
ATOM 4183 C C . GLY B 1 269 ? -20.667 -47.574 1.144 1.00 99.87 1739 GLY B C 1
ATOM 4184 O O . GLY B 1 269 ? -21.016 -48.435 0.325 1.00 105.49 1739 GLY B O 1
ATOM 4185 N N . GLY B 1 270 ? -19.459 -47.565 1.683 1.00 89.91 1740 GLY B N 1
ATOM 4186 C CA . GLY B 1 270 ? -18.520 -48.643 1.442 1.00 93.34 1740 GLY B CA 1
ATOM 4187 C C . GLY B 1 270 ? -17.502 -48.294 0.373 1.00 111.79 1740 GLY B C 1
ATOM 4188 O O . GLY B 1 270 ? -17.794 -47.580 -0.594 1.00 118.14 1740 GLY B O 1
ATOM 4189 N N . LEU B 1 271 ? -16.299 -48.865 0.514 1.00 114.08 1741 LEU B N 1
ATOM 4190 C CA . LEU B 1 271 ? -15.155 -48.583 -0.372 1.00 108.21 1741 LEU B CA 1
ATOM 4191 C C . LEU B 1 271 ? -15.354 -48.997 -1.832 1.00 98.63 1741 LEU B C 1
ATOM 4192 O O . LEU B 1 271 ? -15.934 -50.040 -2.125 1.00 103.33 1741 LEU B O 1
#

InterPro domains:
  IPR001680 WD40 repeat [PF00400] (16-44)
  IPR001680 WD40 repeat [SM00320] (2-44)
  IPR001680 WD40 repeat [SM00320] (55-94)
  IPR001680 WD40 repeat [SM00320] (102-139)
  IPR001680 WD40 repeat [SM00320] (141-180)
  IPR001680 WD40 repeat [SM00320] (186-223)
  IPR001680 WD40 repeat [SM00320] (225-267)
  IPR001680 WD40 repeat [SM00320] (279-314)
  IPR011990 Tetratricopeptide-like helical domain superfamily [SSF48452] (1263-1434)
  IPR015943 WD40/YVTN repeat-like-containing domain superfamily [G3DSA:2.130.10.10] (4-182)
  IPR015943 WD40/YVTN repeat-like-containing domain superfamily [G3DSA:2.130.10.10] (183-410)
  IPR016024 Armadillo-type fold [SSF48371] (916-1109)
  IPR036322 WD40-repeat-containing domain superfamily [SSF50978] (17-317)
  IPR056157 IFT80/172/WDR35, TPR domain [PF23387] (627-756)
  IPR056168 IF140/IFT172/WDR19, TPR domain [PF24762] (1032-1192)
  IPR060769 EIF3B-like, beta-propeller domain superfamily [SSF69322] (249-564)

Sequence (529 aa):
APANPQNFNIYKRRIIFTDMVSSPGTNCAEAYHSWADLRDVLFNLCENLVKSSEANSPAHEEFKTMLLIAHYYATRSAAQSVKQQLEETTVAARRLSVSLLRHTQLLPVDKAFYEAGIAAKAVGWDNMAFIFLNRFLDLTDAIEEEGTLDGLDHSDFQDTDIPFEVPLPAKQHVPEAEREEVRDWVLTVSMDLEQVLPRDERGAYEASLVAASTGVRALPCLITGYPILRNKIEFKRPGKAANKDNWNKFLMAIKTSHSPVCQQDVLKFISQWCGGLPNFNNIYKRIFTDMVSSPGTNCAEAYHSWADLRDVLFNLCENLVSPAHEEFKTMLLIAHYYATRSAAQSVVKQLETVAARLSVSLLRHTQLLPVDKAFYEAGIAAKAVGWDNMAFIFLNRFLDLTDAIEEGTLDGLDHSDFQDTDIPFEVPLPAKQHVPEAEREEVRDWVLTVSMDQRLEQVLPRDERGAYEASLVAASTGVRALPCLITGYPILRNKIEFKRPGKAANKDNWNKFLMAIKTSHSPVVCQDVLKFISQWCGGL

Solvent-accessible surface area: 24428 Å² total; per-residue (Å²): 156,119,92,67,122,62,65,51,50,85,52,99,138,68,3,71,86,33,2,41,30,111,66,10,56,44,25,151,10,2,124,58,0,4,89,7,0,54,58,0,15,78,7,11,68,67,1,78,160,71,93,83,31,106,28,117,34,0,83,55,4,71,45,1,3,27,0,0,0,0,1,0,0,1,0,0,0,60,24,13,153,84,0,69,45,0,8,2,41,0,3,2,2,4,0,29,26,0,100,50,4,20,3,0,0,4,2,32,8,0,0,56,24,0,94,77,34,53,68,56,34,7,0,22,4,0,2,51,14,0,12,58,1,1,65,8,13,122,145,56,57,37,136,75,24,78,43,70,62,1,116,82,24,34,7,30,40,144,17,78,53,26,105,141,40,35,8,85,113,68,67,41,60,113,7,74,94,52,10,116,94,23,48,138,144,95,122,68,92,4,43,122,31,122,43,42,0,2,47,3,0,9,45,1,49,83,92,52,108,166,17,57,31,1,4,0,0,0,28,11,17,66,148,66,105,32,113,12,170,87,120,51,37,1,0,19,88,83,18,13,68,99,0,54,104,2,13,147,62,7,52,0,42,21,0,90,40,0,21,99,1,0,30,101,14,0,37,26,114,71,116,56,105,124,69,78,126,78,0,48,67,40,3,58,29,109,66,7,61,47,12,28,5,0,68,53,0,4,89,4,2,65,50,0,30,90,9,13,91,102,74,151,106,120,63,18,92,68,16,99,45,0,5,29,0,0,0,1,1,0,0,1,0,0,0,62,24,20,92,89,0,90,53,2,8,2,69,0,4,1,1,3,0,28,27,0,110,41,5,22,5,0,0,4,2,42,9,0,0,62,25,0,92,71,33,51,60,83,65,4,0,30,1,0,2,48,18,0,10,46,10,1,61,6,15,121,77,57,68,37,139,70,42,100,54,74,57,2,71,83,26,36,7,28,69,93,28,82,51,23,109,74,54,54,7,80,58,65,77,34,62,108,7,58,89,61,5,96,88,44,58,137,56,99,91,77,73,44,93,9,45,114,33,152,45,39,0,1,42,2,0,26,68,0,52,85,87,50,95,76,21,52,29,1,4,0,0,0,22,12,15,68,166,64,104,47,116,13,87,28,127,49,47,1,0,21,95,86,28,26,62,87,0,62,100,0,25,154,78,47,135,9,65,5,0,80,52,0,49,56,11,0,60,137,35,0,42,29,118

Radius of gyration: 26.47 Å; Cα contacts (8 Å, |Δi|>4): 786; chains: 2; bounding box: 77×53×79 Å

B-factor: mean 65.57, std 22.67, range [33.64, 157.3]

Secondary structure (DSSP, 8-state):
----TT-HHHHHHHHHHHHTSSS-SSGGGHHHHHHHHHHHHHHHHHHHHHT-TTSHHHHHHHHHHHHHHHHHHHHHHHTSGGGHHHHHHHHHHHGGGTTSS-HHHHHHHHHHHHHHTT-HHHHHHHHHHHHHHHHHHHHT-STT---GGGTTSS--SS-PPPSS-SS-HHHHHHHHHHHHHHTT----S--B-TTSSBTT-SB-TTT--BPPBPTTT-SB--SSEEE-SSTT-EEEHHHHHHHHHHHHHH--HHHHHHHHHHHHHHTS--/--HHHHHHHHHHHT-SS-SSGGGHHHHHHHHHHHHHHHHHH--HHHHHHHHHHHHHHHHHHHHHHHTSGGGHHHHHHHHHHHGGGTTSS-HHHHHHHHHHHHHHTT-HHHHHHHHHHHHHHHHHHHHT-STT---GGGTTSS--SS-PPPSS-SS-HHHHHHHHHHHHHHHHT--S-----B-TTSSBTT-SB-TTT--BPPBPTTT-SB--SSEEE-SSTT-EEEHHHHHHHHHHHHHH--HHHHHHHHHHHHHHT--

GO terms:
  GO:0060271 cilium assembly (P, IDA)
  GO:0030991 intraciliary transport particle A (C, IDA)
  GO:0005515 protein binding (F, IPI)
  GO:0097542 ciliary tip (C, TAS)
  GO:0005929 cilium (C, TAS)
  GO:1903561 extracellular vesicle (C, HDA)